Protein 3UKN (pdb70)

Secondary structure (P-SEA, 3-state):
ccaaaaaaaaaaaaaaaacccaaaaaaaaaaaaaccccccccccccccccccaaaaaaaaaacccccccccccccccaaaaaaaaaabbbbbbccccccccccccccbbbbbccbbbbbbccccccccccccbbbbbccccccbbbbbcbbbbbccbbbbbbbbaaaaaaaaaacaaaaaaaaaaccccccccccc/cccaaaaaaaaaaaaaaaacccaaaaaaaaaaaaaccccccccccccccccccaaaaaaaaaacccccccccccccccaaaaaaaaaaccccccccccccccccccccbbbbbcbbbbbbbccccccccccccbbbbbcccccccbbbbcbbbbbccbbbbbbbbaaaaaaaaaacaaaaaaaaaccccccccccccc/ccaaaaaaaaaaaaaaaacccaaaaaaaaaaaaaccccccccccccccccccaaaaaaaaaaccccccccccccccccaaaaaaaaabbbbbbccccccccccccccbbbbbcbbbbbbcccccccccbbbbbbccccccccccbbbbcccccccccccaaaaaaaaaaccccccccccccccccc

Nearest PDB structures (foldseek):
  3ukv-assembly1_B  TM=9.955E-01  e=3.558E-38  Danio rerio
  3ukt-assembly2_D  TM=9.839E-01  e=1.230E-32  Danio rerio
  4llo-assembly2_C  TM=8.752E-01  e=8.677E-18  Mus musculus
  8eow-assembly1_A  TM=6.982E-01  e=1.389E-20  Rattus norvegicus
  7yid-assembly1_A  TM=7.057E-01  e=3.900E-20  Homo sapiens

CATH classification: 2.60.120.10

Foldseek 3Di:
DDLLVVVLVVLVVVCVVVVPDDVVSVVVSVVCQVPDACQVRDDQDQPCPPPDDVVLQVVLVVDDDPVCVDPLNVPPDPVLSSLQSRQKDKDKAAAFHWNDAAFDWGFKKKAWQAAKKFKAAPNDTPDIGGHQAIAEAQVLLDPDIFGFRTIIGTRHITMMIIGTSVSVNVSCVVVVVSVVSSNVVVVVRHPDHRGD/DAAQLVVVLVVLVVVCVVVVPDDVVSVVSNVVCQVPDACQVRDDPDQPCVPPDPVVLVVVLVPDDDLVCVDPLNVPPDPVLSSLQRRQKDKHKAAAFHWNDAAFDWGFKKKAWQAAKKFWAAPNDTDDIDGHQAIAEALPLAPDDTFGFRTIIGTRHITMMMIGTSVSVNVSCVVVVVSVVSSSVRVVVRHPDHGGDD/DALLVVVLVVLVVVCVVVVNDDVVSVVVSVVCQVPDACQVRPDPDQVCVPPPPVVLQVVLVPDDDPLCVDVLNVVPDPCLSSLQSSQKDKHKAAQWHWNDAAFDKGWKKKFWCAAKKAWPCRPDIDGRGAIEEADPLVTDLGFSTIMTGNHITMMIIGTSVSVVVSCVVPVPSNVRDCPRHHDHRD

Radius of gyration: 27.75 Å; Cα contacts (8 Å, |Δi|>4): 1032; chains: 3; bounding box: 70×54×86 Å

B-factor: mean 49.42, std 23.58, range [10.58, 250.21]

InterPro domains:
  IPR000014 PAS domain [PF13426] (40-135)
  IPR000014 PAS domain [PS50112] (42-90)
  IPR000014 PAS domain [TIGR00229] (42-140)
  IPR000014 PAS domain [cd00130] (42-133)
  IPR000595 Cyclic nucleotide-binding domain [PF00027] (642-721)
  IPR000595 Cyclic nucleotide-binding domain [PS50042] (620-737)
  IPR000595 Cyclic nucleotide-binding domain [SM00100] (620-735)
  IPR000595 Cyclic nucleotide-binding domain [cd00038] (620-731)
  IPR000700 PAS-associated, C-terminal [PS50113] (93-145)
  IPR001610 PAC motif [SM00086] (94-136)
  IPR003938 Potassium channel, voltage-dependent, EAG/ELK/ERG-like [PR01463] (221-230)
  IPR003938 Potassium channel, voltage-dependent, EAG/ELK/ERG-like [PR01463] (239-246)
  IPR003938 Potassium channel, voltage-dependent, EAG/ELK/ERG-like [PR01463] (270-280)
  IPR003938 Potassium channel, voltage-dependent, EAG/ELK/ERG-like [PR01463] (281-290)
  IPR003938 Potassium channel, voltage-dependent, EAG/ELK/ERG-like [PR01463] (490-507)
  IPR003938 Potassium channel, voltage-dependent, EAG/ELK/ERG-like [PR01463] (516-527)
  IPR003938 Potassium channel, voltage-dependent, EAG/ELK/ERG-like [PR01463] (534-543)
  IPR003938 Potassium channel, voltage-dependent, EAG/ELK/ERG-like [PR01463] (584-591)
  IPR003938 Potassium channel, voltage-dependent, EAG/ELK/ERG-like [PR01463] (700-708)
  IPR003950 Potassium channel, voltage-dependent, ELK [PR01465] (101-110)

Organism: Danio rerio (NCBI:txid7955)

Structure (mmCIF, N/CA/C/O backbone):
data_3UKN
#
_entry.id   3UKN
#
_cell.length_a   57.980
_cell.length_b   95.480
_cell.length_c   241.240
_cell.angle_alpha   90.00
_cell.angle_beta   90.00
_cell.angle_gamma   90.00
#
_symmetry.space_group_name_H-M   'C 2 2 21'
#
loop_
_entity.id
_entity.type
_entity.pdbx_description
1 polymer 'Novel protein similar to vertebrate potassium voltage-gated channel, subfamily H (Eag-related) family'
2 water water
#
loop_
_atom_site.group_PDB
_atom_site.id
_atom_site.type_symbol
_atom_site.label_atom_id
_atom_site.label_alt_id
_atom_site.label_comp_id
_atom_site.label_asym_id
_atom_site.label_entity_id
_atom_site.label_seq_id
_atom_site.pdbx_PDB_ins_code
_atom_site.Cartn_x
_atom_site.Cartn_y
_atom_site.Cartn_z
_atom_site.occupancy
_atom_site.B_iso_or_equiv
_atom_site.auth_seq_id
_atom_site.auth_comp_id
_atom_site.auth_asym_id
_atom_site.auth_atom_id
_atom_site.pdbx_PDB_model_num
ATOM 1 C CA . ARG A 1 11 ? -2.945 35.170 23.284 1.00 91.64 549 ARG A CA 1
ATOM 2 C C . ARG A 1 11 ? -2.777 35.910 21.961 1.00 84.99 549 ARG A C 1
ATOM 3 O O . ARG A 1 11 ? -2.663 35.296 20.899 1.00 85.00 549 ARG A O 1
ATOM 4 N N . SER A 1 12 ? -2.761 37.236 22.035 1.00 63.47 550 SER A N 1
ATOM 5 C CA . SER A 1 12 ? -2.638 38.075 20.845 1.00 61.03 550 SER A CA 1
ATOM 6 C C . SER A 1 12 ? -1.191 38.546 20.598 1.00 47.13 550 SER A C 1
ATOM 7 O O . SER A 1 12 ? -0.581 39.181 21.462 1.00 39.78 550 SER A O 1
ATOM 10 N N . LEU A 1 13 ? -0.653 38.212 19.423 1.00 33.68 551 LEU A N 1
ATOM 11 C CA . LEU A 1 13 ? 0.684 38.629 19.032 1.00 29.30 551 LEU A CA 1
ATOM 12 C C . LEU A 1 13 ? 0.683 40.130 18.905 1.00 35.03 551 LEU A C 1
ATOM 13 O O . LEU A 1 13 ? 1.650 40.797 19.270 1.00 32.88 551 LEU A O 1
ATOM 18 N N . TYR A 1 14 ? -0.414 40.663 18.382 1.00 37.12 552 TYR A N 1
ATOM 19 C CA . TYR A 1 14 ? -0.518 42.105 18.237 1.00 35.68 552 TYR A CA 1
ATOM 20 C C . TYR A 1 14 ? -0.365 42.778 19.601 1.00 38.03 552 TYR A C 1
ATOM 21 O O . TYR A 1 14 ? 0.430 43.707 19.752 1.00 27.90 552 TYR A O 1
ATOM 30 N N . HIS A 1 15 ? -1.091 42.292 20.604 1.00 35.60 553 HIS A N 1
ATOM 31 C CA . HIS A 1 15 ? -1.019 42.923 21.922 1.00 47.35 553 HIS A CA 1
ATOM 32 C C . HIS A 1 15 ? 0.356 42.732 22.562 1.00 37.12 553 HIS A C 1
ATOM 33 O O . HIS A 1 15 ? 0.930 43.671 23.114 1.00 42.10 553 HIS A O 1
ATOM 40 N N . THR A 1 16 ? 0.887 41.522 22.456 1.00 30.93 554 THR A N 1
ATOM 41 C CA . THR A 1 16 ? 2.229 41.223 22.937 1.00 32.40 554 THR A CA 1
ATOM 42 C C . THR A 1 16 ? 3.270 42.153 22.339 1.00 29.21 554 THR A C 1
ATOM 43 O O . THR A 1 16 ? 4.062 42.749 23.062 1.00 31.31 554 THR A O 1
ATOM 47 N N . ARG A 1 17 ? 3.265 42.276 21.015 1.00 40.01 555 ARG A N 1
ATOM 48 C CA . ARG A 1 17 ? 4.222 43.139 20.336 1.00 33.98 555 ARG A CA 1
ATOM 49 C C . ARG A 1 17 ? 3.969 44.615 20.647 1.00 39.21 555 ARG A C 1
ATOM 50 O O . ARG A 1 17 ? 4.903 45.412 20.713 1.00 41.92 555 ARG A O 1
ATOM 58 N N . THR A 1 18 ? 2.713 44.982 20.869 1.00 22.79 556 THR A N 1
ATOM 59 C CA . THR A 1 18 ? 2.421 46.361 21.233 1.00 38.32 556 THR A CA 1
ATOM 60 C C . THR A 1 18 ? 3.092 46.694 22.562 1.00 42.66 556 THR A C 1
ATOM 61 O O . THR A 1 18 ? 3.746 47.732 22.699 1.00 42.47 556 THR A O 1
ATOM 65 N N . LYS A 1 19 ? 2.948 45.794 23.530 1.00 38.81 557 LYS A N 1
ATOM 66 C CA . LYS A 1 19 ? 3.540 46.008 24.840 1.00 37.85 557 LYS A CA 1
ATOM 67 C C . LYS A 1 19 ? 5.062 46.104 24.708 1.00 36.56 557 LYS A C 1
ATOM 68 O O . LYS A 1 19 ? 5.692 46.970 25.301 1.00 37.61 557 LYS A O 1
ATOM 70 N N . ASP A 1 20 ? 5.646 45.225 23.907 1.00 41.54 558 ASP A N 1
ATOM 71 C CA . ASP A 1 20 ? 7.078 45.260 23.649 1.00 42.00 558 ASP A CA 1
ATOM 72 C C . ASP A 1 20 ? 7.554 46.601 23.088 1.00 38.63 558 ASP A C 1
ATOM 73 O O . ASP A 1 20 ? 8.540 47.167 23.547 1.00 36.91 558 ASP A O 1
ATOM 78 N N . LEU A 1 21 ? 6.843 47.106 22.094 1.00 41.87 559 LEU A N 1
ATOM 79 C CA . LEU A 1 21 ? 7.178 48.391 21.520 1.00 40.12 559 LEU A CA 1
ATOM 80 C C . LEU A 1 21 ? 7.096 49.498 22.575 1.00 44.36 559 LEU A C 1
ATOM 81 O O . LEU A 1 21 ? 7.997 50.322 22.683 1.00 44.61 559 LEU A O 1
ATOM 86 N N . LYS A 1 22 ? 6.021 49.504 23.357 1.00 43.88 560 LYS A N 1
ATOM 87 C CA . LYS A 1 22 ? 5.851 50.499 24.420 1.00 47.72 560 LYS A CA 1
ATOM 88 C C . LYS A 1 22 ? 6.894 50.341 25.526 1.00 41.89 560 LYS A C 1
ATOM 89 O O . LYS A 1 22 ? 7.345 51.329 26.090 1.00 32.68 560 LYS A O 1
ATOM 95 N N . ASP A 1 23 ? 7.259 49.097 25.838 1.00 43.33 561 ASP A N 1
ATOM 96 C CA . ASP A 1 23 ? 8.305 48.832 26.824 1.00 49.75 561 ASP A CA 1
ATOM 97 C C . ASP A 1 23 ? 9.606 49.433 26.342 1.00 45.95 561 ASP A C 1
ATOM 98 O O . ASP A 1 23 ? 10.321 50.072 27.105 1.00 41.39 561 ASP A O 1
ATOM 103 N N . PHE A 1 24 ? 9.902 49.219 25.065 1.00 40.47 562 PHE A N 1
ATOM 104 C CA . PHE A 1 24 ? 11.141 49.702 24.474 1.00 38.57 562 PHE A CA 1
ATOM 105 C C . PHE A 1 24 ? 11.181 51.233 24.511 1.00 44.30 562 PHE A C 1
ATOM 106 O O . PHE A 1 24 ? 12.199 51.830 24.857 1.00 46.75 562 PHE A O 1
ATOM 114 N N . ILE A 1 25 ? 10.047 51.850 24.183 1.00 40.02 563 ILE A N 1
ATOM 115 C CA . ILE A 1 25 ? 9.888 53.304 24.227 1.00 45.08 563 ILE A CA 1
ATOM 116 C C . ILE A 1 25 ? 10.099 53.883 25.630 1.00 46.25 563 ILE A C 1
ATOM 117 O O . ILE A 1 25 ? 10.810 54.878 25.793 1.00 33.05 563 ILE A O 1
ATOM 122 N N . ARG A 1 26 ? 9.477 53.262 26.632 1.00 46.56 564 ARG A N 1
ATOM 123 C CA . ARG A 1 26 ? 9.632 53.682 28.029 1.00 45.40 564 ARG A CA 1
ATOM 124 C C . ARG A 1 26 ? 11.074 53.626 28.550 1.00 49.34 564 ARG A C 1
ATOM 125 O O . ARG A 1 26 ? 11.545 54.590 29.153 1.00 56.47 564 ARG A O 1
ATOM 133 N N . VAL A 1 27 ? 11.778 52.515 28.329 1.00 48.49 565 VAL A N 1
ATOM 134 C CA . VAL A 1 27 ? 13.109 52.359 28.927 1.00 50.41 565 VAL A CA 1
ATOM 135 C C . VAL A 1 27 ? 14.163 53.276 28.332 1.00 45.57 565 VAL A C 1
ATOM 136 O O . VAL A 1 27 ? 15.129 53.624 29.011 1.00 49.27 565 VAL A O 1
ATOM 140 N N . HIS A 1 28 ? 14.000 53.652 27.067 1.00 41.73 566 HIS A N 1
ATOM 141 C CA . HIS A 1 28 ? 14.915 54.611 26.453 1.00 44.87 566 HIS A CA 1
ATOM 142 C C . HIS A 1 28 ? 14.358 56.020 26.572 1.00 44.42 566 HIS A C 1
ATOM 143 O O . HIS A 1 28 ? 14.889 56.960 25.971 1.00 37.73 566 HIS A O 1
ATOM 150 N N . ARG A 1 29 ? 13.285 56.154 27.349 1.00 54.36 567 ARG A N 1
ATOM 151 C CA . ARG A 1 29 ? 12.665 57.450 27.604 1.00 61.20 567 ARG A CA 1
ATOM 152 C C . ARG A 1 29 ? 12.532 58.292 26.333 1.00 59.80 567 ARG A C 1
ATOM 153 O O . ARG A 1 29 ? 12.949 59.455 26.298 1.00 54.22 567 ARG A O 1
ATOM 156 N N . LEU A 1 30 ? 11.959 57.711 25.285 1.00 47.99 568 LEU A N 1
ATOM 157 C CA . LEU A 1 30 ? 11.810 58.444 24.033 1.00 45.22 568 LEU A CA 1
ATOM 158 C C . LEU A 1 30 ? 10.700 59.502 24.151 1.00 39.09 568 LEU A C 1
ATOM 159 O O . LEU A 1 30 ? 9.669 59.261 24.772 1.00 45.09 568 LEU A O 1
ATOM 164 N N . PRO A 1 31 ? 10.914 60.686 23.562 1.00 41.43 569 PRO A N 1
ATOM 165 C CA . PRO A 1 31 ? 9.909 61.737 23.755 1.00 44.15 569 PRO A CA 1
ATOM 166 C C . PRO A 1 31 ? 8.591 61.394 23.073 1.00 44.02 569 PRO A C 1
ATOM 167 O O . PRO A 1 31 ? 8.565 60.617 22.103 1.00 35.72 569 PRO A O 1
ATOM 171 N N . LYS A 1 32 ? 7.515 61.981 23.594 1.00 50.74 570 LYS A N 1
ATOM 172 C CA . LYS A 1 32 ? 6.141 61.693 23.175 1.00 53.15 570 LYS A CA 1
ATOM 173 C C . LYS A 1 32 ? 5.931 61.631 21.666 1.00 43.97 570 LYS A C 1
ATOM 174 O O . LYS A 1 32 ? 5.328 60.680 21.159 1.00 45.11 570 LYS A O 1
ATOM 180 N N . ALA A 1 33 ? 6.403 62.656 20.960 1.00 43.50 571 ALA A N 1
ATOM 181 C CA . ALA A 1 33 ? 6.133 62.786 19.533 1.00 40.63 571 ALA A CA 1
ATOM 182 C C . ALA A 1 33 ? 6.750 61.645 18.721 1.00 46.66 571 ALA A C 1
ATOM 183 O O . ALA A 1 33 ? 6.152 61.155 17.757 1.00 47.96 571 ALA A O 1
ATOM 185 N N . LEU A 1 34 ? 7.942 61.221 19.124 1.00 46.83 572 LEU A N 1
ATOM 186 C CA . LEU A 1 34 ? 8.611 60.111 18.476 1.00 31.90 572 LEU A CA 1
ATOM 187 C C . LEU A 1 34 ? 7.859 58.814 18.781 1.00 33.10 572 LEU A C 1
ATOM 188 O O . LEU A 1 34 ? 7.626 58.000 17.895 1.00 31.70 572 LEU A O 1
ATOM 193 N N . ALA A 1 35 ? 7.473 58.632 20.039 1.00 20.96 573 ALA A N 1
ATOM 194 C CA . ALA A 1 35 ? 6.766 57.426 20.445 1.00 29.82 573 ALA A CA 1
ATOM 195 C C . ALA A 1 35 ? 5.460 57.314 19.646 1.00 33.68 573 ALA A C 1
ATOM 196 O O . ALA A 1 35 ? 5.078 56.235 19.204 1.00 40.17 573 ALA A O 1
ATOM 198 N N . GLN A 1 36 ? 4.797 58.445 19.443 1.00 35.46 574 GLN A N 1
ATOM 199 C CA . GLN A 1 36 ? 3.577 58.481 18.644 1.00 42.78 574 GLN A CA 1
ATOM 200 C C . GLN A 1 36 ? 3.843 58.050 17.196 1.00 37.01 574 GLN A C 1
ATOM 201 O O . GLN A 1 36 ? 3.137 57.195 16.674 1.00 44.38 574 GLN A O 1
ATOM 207 N N . ARG A 1 37 ? 4.864 58.622 16.561 1.00 43.41 575 ARG A N 1
ATOM 208 C CA . ARG A 1 37 ? 5.228 58.231 15.200 1.00 35.67 575 ARG A CA 1
ATOM 209 C C . ARG A 1 37 ? 5.555 56.741 15.115 1.00 39.09 575 ARG A C 1
ATOM 210 O O . ARG A 1 37 ? 5.356 56.105 14.074 1.00 41.17 575 ARG A O 1
ATOM 218 N N . MET A 1 38 ? 6.060 56.188 16.212 1.00 27.77 576 MET A N 1
ATOM 219 C CA . MET A 1 38 ? 6.418 54.787 16.244 1.00 27.58 576 MET A CA 1
ATOM 220 C C . MET A 1 38 ? 5.165 53.936 16.404 1.00 26.44 576 MET A C 1
ATOM 221 O O . MET A 1 38 ? 5.020 52.930 15.718 1.00 21.72 576 MET A O 1
ATOM 226 N N . LEU A 1 39 ? 4.266 54.335 17.303 1.00 25.72 577 LEU A N 1
ATOM 227 C CA . LEU A 1 39 ? 3.014 53.590 17.474 1.00 33.30 577 LEU A CA 1
ATOM 228 C C . LEU A 1 39 ? 2.172 53.590 16.199 1.00 29.49 577 LEU A C 1
ATOM 229 O O . LEU A 1 39 ? 1.617 52.554 15.821 1.00 32.99 577 LEU A O 1
ATOM 234 N N . GLU A 1 40 ? 2.111 54.729 15.514 1.00 30.49 578 GLU A N 1
ATOM 235 C CA . GLU A 1 40 ? 1.321 54.802 14.287 1.00 31.04 578 GLU A CA 1
ATOM 236 C C . GLU A 1 40 ? 1.963 53.944 13.212 1.00 33.51 578 GLU A C 1
ATOM 237 O O . GLU A 1 40 ? 1.268 53.298 12.421 1.00 36.76 578 GLU A O 1
ATOM 243 N N . CYS A 1 41 ? 3.293 53.929 13.182 1.00 34.58 579 CYS A N 1
ATOM 244 C CA . CYS A 1 41 ? 3.982 53.160 12.159 1.00 30.15 579 CYS A CA 1
ATOM 245 C C . CYS A 1 41 ? 3.774 51.669 12.398 1.00 28.66 579 CYS A C 1
ATOM 246 O O . CYS A 1 41 ? 3.589 50.904 11.458 1.00 26.13 579 CYS A O 1
ATOM 249 N N . PHE A 1 42 ? 3.828 51.256 13.660 1.00 23.34 580 PHE A N 1
ATOM 250 C CA . PHE A 1 42 ? 3.555 49.870 14.016 1.00 25.01 580 PHE A CA 1
ATOM 251 C C . PHE A 1 42 ? 2.227 49.361 13.428 1.00 21.20 580 PHE A C 1
ATOM 252 O O . PHE A 1 42 ? 2.181 48.341 12.749 1.00 35.02 580 PHE A O 1
ATOM 260 N N . GLN A 1 43 ? 1.146 50.080 13.699 1.00 24.54 581 GLN A N 1
ATOM 261 C CA . GLN A 1 43 ? -0.176 49.713 13.192 1.00 31.21 581 GLN A CA 1
ATOM 262 C C . GLN A 1 43 ? -0.244 49.723 11.658 1.00 31.04 581 GLN A C 1
ATOM 263 O O . GLN A 1 43 ? -0.813 48.833 11.052 1.00 31.33 581 GLN A O 1
ATOM 269 N N . THR A 1 44 ? 0.325 50.751 11.044 1.00 27.57 582 THR A N 1
ATOM 270 C CA . THR A 1 44 ? 0.333 50.877 9.589 1.00 25.50 582 THR A CA 1
ATOM 271 C C . THR A 1 44 ? 0.937 49.677 8.892 1.00 25.17 582 THR A C 1
ATOM 272 O O . THR A 1 44 ? 0.511 49.333 7.794 1.00 32.51 582 THR A O 1
ATOM 276 N N . THR A 1 45 ? 1.926 49.037 9.521 1.00 17.61 583 THR A N 1
ATOM 277 C CA . THR A 1 45 ? 2.618 47.927 8.882 1.00 23.19 583 THR A CA 1
ATOM 278 C C . THR A 1 45 ? 2.465 46.586 9.616 1.00 26.52 583 THR A C 1
ATOM 279 O O . THR A 1 45 ? 3.041 45.582 9.198 1.00 29.60 583 THR A O 1
ATOM 283 N N . TRP A 1 46 ? 1.705 46.565 10.707 1.00 28.86 584 TRP A N 1
ATOM 284 C CA . TRP A 1 46 ? 1.509 45.310 11.447 1.00 31.91 584 TRP A CA 1
ATOM 285 C C . TRP A 1 46 ? 0.837 44.207 10.624 1.00 22.44 584 TRP A C 1
ATOM 286 O O . TRP A 1 46 ? -0.119 44.446 9.882 1.00 28.10 584 TRP A O 1
ATOM 297 N N . SER A 1 47 ? 1.363 43.002 10.748 1.00 15.00 585 SER A N 1
ATOM 298 C CA . SER A 1 47 ? 0.652 41.794 10.334 1.00 24.58 585 SER A CA 1
ATOM 299 C C . SER A 1 47 ? 1.100 40.701 11.263 1.00 24.77 585 SER A C 1
ATOM 300 O O . SER A 1 47 ? 2.235 40.719 11.718 1.00 24.51 585 SER A O 1
ATOM 303 N N . VAL A 1 48 ? 0.221 39.744 11.539 1.00 19.12 586 VAL A N 1
ATOM 304 C CA . VAL A 1 48 ? 0.584 38.580 12.337 1.00 19.19 586 VAL A CA 1
ATOM 305 C C . VAL A 1 48 ? 1.827 37.891 11.773 1.00 22.26 586 VAL A C 1
ATOM 306 O O . VAL A 1 48 ? 2.698 37.458 12.527 1.00 21.70 586 VAL A O 1
ATOM 310 N N . ASN A 1 49 ? 1.883 37.764 10.450 1.00 17.40 587 ASN A N 1
ATOM 311 C CA . ASN A 1 49 ? 2.934 37.015 9.759 1.00 21.82 587 ASN A CA 1
ATOM 312 C C . ASN A 1 49 ? 4.291 37.618 10.109 1.00 31.55 587 ASN A C 1
ATOM 313 O O . ASN A 1 49 ? 5.253 36.898 10.368 1.00 25.35 587 ASN A O 1
ATOM 318 N N . ASN A 1 50 ? 4.348 38.949 10.143 1.00 36.27 588 ASN A N 1
ATOM 319 C CA . ASN A 1 50 ? 5.586 39.658 10.429 1.00 30.88 588 ASN A CA 1
ATOM 320 C C . ASN A 1 50 ? 5.960 39.708 11.902 1.00 32.65 588 ASN A C 1
ATOM 321 O O . ASN A 1 50 ? 7.093 40.060 12.253 1.00 41.81 588 ASN A O 1
ATOM 326 N N . GLY A 1 51 ? 5.014 39.373 12.771 1.00 29.42 589 GLY A N 1
ATOM 327 C CA . GLY A 1 51 ? 5.291 39.389 14.200 1.00 30.90 589 GLY A CA 1
ATOM 328 C C . GLY A 1 51 ? 5.324 38.014 14.837 1.00 29.79 589 GLY A C 1
ATOM 329 O O . GLY A 1 51 ? 5.300 37.900 16.050 1.00 38.88 589 GLY A O 1
ATOM 330 N N . ILE A 1 52 ? 5.375 36.957 14.037 1.00 25.37 590 ILE A N 1
ATOM 331 C CA . ILE A 1 52 ? 5.242 35.624 14.639 1.00 37.81 590 ILE A CA 1
ATOM 332 C C . ILE A 1 52 ? 6.331 35.223 15.649 1.00 35.57 590 ILE A C 1
ATOM 333 O O . ILE A 1 52 ? 7.490 35.578 15.518 1.00 34.49 590 ILE A O 1
ATOM 338 N N . ASP A 1 53 ? 5.922 34.469 16.660 1.00 47.88 591 ASP A N 1
ATOM 339 C CA . ASP A 1 53 ? 6.835 33.912 17.652 1.00 52.35 591 ASP A CA 1
ATOM 340 C C . ASP A 1 53 ? 7.602 32.733 17.045 1.00 48.92 591 ASP A C 1
ATOM 341 O O . ASP A 1 53 ? 7.001 31.724 16.694 1.00 36.64 591 ASP A O 1
ATOM 346 N N . VAL A 1 54 ? 8.922 32.853 16.923 1.00 56.30 592 VAL A N 1
ATOM 347 C CA . VAL A 1 54 ? 9.698 31.814 16.247 1.00 53.02 592 VAL A CA 1
ATOM 348 C C . VAL A 1 54 ? 10.615 31.025 17.185 1.00 57.54 592 VAL A C 1
ATOM 349 O O . VAL A 1 54 ? 11.446 30.236 16.733 1.00 64.93 592 VAL A O 1
ATOM 353 N N . SER A 1 55 ? 10.453 31.222 18.489 1.00 49.79 593 SER A N 1
ATOM 354 C CA . SER A 1 55 ? 11.202 30.434 19.459 1.00 54.47 593 SER A CA 1
ATOM 355 C C . SER A 1 55 ? 10.604 29.036 19.590 1.00 53.10 593 SER A C 1
ATOM 356 O O . SER A 1 55 ? 9.421 28.850 19.361 1.00 51.54 593 SER A O 1
ATOM 359 N N . GLU A 1 56 ? 11.430 28.054 19.940 1.00 53.93 594 GLU A N 1
ATOM 360 C CA . GLU A 1 56 ? 10.930 26.728 20.294 1.00 51.21 594 GLU A CA 1
ATOM 361 C C . GLU A 1 56 ? 11.094 26.464 21.786 1.00 51.11 594 GLU A C 1
ATOM 362 O O . GLU A 1 56 ? 12.201 26.228 22.272 1.00 50.21 594 GLU A O 1
ATOM 368 N N . LEU A 1 57 ? 9.971 26.508 22.497 1.00 57.00 595 LEU A N 1
ATOM 369 C CA . LEU A 1 57 ? 9.916 26.269 23.939 1.00 50.71 595 LEU A CA 1
ATOM 370 C C . LEU A 1 57 ? 10.466 24.914 24.387 1.00 49.35 595 LEU A C 1
ATOM 371 O O . LEU A 1 57 ? 11.083 24.817 25.447 1.00 44.70 595 LEU A O 1
ATOM 376 N N . LEU A 1 58 ? 10.221 23.875 23.586 1.00 32.48 596 LEU A N 1
ATOM 377 C CA . LEU A 1 58 ? 10.494 22.503 23.997 1.00 35.13 596 LEU A CA 1
ATOM 378 C C . LEU A 1 58 ? 11.689 21.859 23.294 1.00 34.62 596 LEU A C 1
ATOM 379 O O . LEU A 1 58 ? 11.864 20.637 23.367 1.00 47.88 596 LEU A O 1
ATOM 384 N N . LYS A 1 59 ? 12.512 22.655 22.618 1.00 40.57 597 LYS A N 1
ATOM 385 C CA . LYS A 1 59 ? 13.575 22.076 21.784 1.00 42.03 597 LYS A CA 1
ATOM 386 C C . LYS A 1 59 ? 14.608 21.292 22.601 1.00 42.82 597 LYS A C 1
ATOM 387 O O . LYS A 1 59 ? 15.052 20.226 22.185 1.00 39.65 597 LYS A O 1
ATOM 391 N N . ASP A 1 60 ? 14.972 21.822 23.762 1.00 42.03 598 ASP A N 1
ATOM 392 C CA . ASP A 1 60 ? 16.039 21.245 24.570 1.00 49.87 598 ASP A CA 1
ATOM 393 C C . ASP A 1 60 ? 15.531 20.238 25.587 1.00 51.27 598 ASP A C 1
ATOM 394 O O . ASP A 1 60 ? 16.314 19.690 26.357 1.00 61.98 598 ASP A O 1
ATOM 399 N N . PHE A 1 61 ? 14.226 19.998 25.608 1.00 35.34 599 PHE A N 1
ATOM 400 C CA . PHE A 1 61 ? 13.701 18.964 26.497 1.00 31.07 599 PHE A CA 1
ATOM 401 C C . PHE A 1 61 ? 14.117 17.607 25.975 1.00 35.13 599 PHE A C 1
ATOM 402 O O . PHE A 1 61 ? 14.322 17.445 24.772 1.00 38.28 599 PHE A O 1
ATOM 410 N N . PRO A 1 62 ? 14.277 16.630 26.881 1.00 45.23 600 PRO A N 1
ATOM 411 C CA . PRO A 1 62 ? 14.641 15.258 26.494 1.00 50.66 600 PRO A CA 1
ATOM 412 C C . PRO A 1 62 ? 13.490 14.541 25.767 1.00 45.66 600 PRO A C 1
ATOM 413 O O . PRO A 1 62 ? 12.338 14.966 25.868 1.00 52.95 600 PRO A O 1
ATOM 417 N N . ASP A 1 63 ? 13.803 13.471 25.044 1.00 51.91 601 ASP A N 1
ATOM 418 C CA . ASP A 1 63 ? 12.832 12.822 24.157 1.00 53.73 601 ASP A CA 1
ATOM 419 C C . ASP A 1 63 ? 11.607 12.226 24.851 1.00 57.40 601 ASP A C 1
ATOM 420 O O . ASP A 1 63 ? 10.484 12.330 24.351 1.00 51.02 601 ASP A O 1
ATOM 425 N N . GLU A 1 64 ? 11.834 11.602 25.999 1.00 42.11 602 GLU A N 1
ATOM 426 C CA . GLU A 1 64 ? 10.762 10.992 26.767 1.00 49.69 602 GLU A CA 1
ATOM 427 C C . GLU A 1 64 ? 9.756 12.059 27.151 1.00 47.36 602 GLU A C 1
ATOM 428 O O . GLU A 1 64 ? 8.555 11.902 26.947 1.00 45.55 602 GLU A O 1
ATOM 430 N N . LEU A 1 65 ? 10.261 13.154 27.702 1.00 44.20 603 LEU A N 1
ATOM 431 C CA . LEU A 1 65 ? 9.422 14.287 28.072 1.00 44.71 603 LEU A CA 1
ATOM 432 C C . LEU A 1 65 ? 8.682 14.837 26.851 1.00 33.59 603 LEU A C 1
ATOM 433 O O . LEU A 1 65 ? 7.463 15.050 26.908 1.00 32.12 603 LEU A O 1
ATOM 438 N N . ARG A 1 66 ? 9.410 15.065 25.755 1.00 52.63 604 ARG A N 1
ATOM 439 C CA . ARG A 1 66 ? 8.801 15.595 24.528 1.00 51.27 604 ARG A CA 1
ATOM 440 C C . ARG A 1 66 ? 7.676 14.690 24.004 1.00 49.85 604 ARG A C 1
ATOM 441 O O . ARG A 1 66 ? 6.621 15.166 23.575 1.00 40.56 604 ARG A O 1
ATOM 449 N N . ALA A 1 67 ? 7.897 13.380 24.060 1.00 42.72 605 ALA A N 1
ATOM 450 C CA . ALA A 1 67 ? 6.882 12.427 23.631 1.00 37.64 605 ALA A CA 1
ATOM 451 C C . ALA A 1 67 ? 5.653 12.528 24.532 1.00 45.83 605 ALA A C 1
ATOM 452 O O . ALA A 1 67 ? 4.509 12.509 24.061 1.00 45.64 605 ALA A O 1
ATOM 454 N N . ASP A 1 68 ? 5.899 12.642 25.835 1.00 35.07 606 ASP A N 1
ATOM 455 C CA . ASP A 1 68 ? 4.818 12.671 26.813 1.00 46.09 606 ASP A CA 1
ATOM 456 C C . ASP A 1 68 ? 3.968 13.917 26.683 1.00 52.90 606 ASP A C 1
ATOM 457 O O . ASP A 1 68 ? 2.751 13.867 26.827 1.00 54.16 606 ASP A O 1
ATOM 462 N N . ILE A 1 69 ? 4.617 15.041 26.424 1.00 56.24 607 ILE A N 1
ATOM 463 C CA . ILE A 1 69 ? 3.913 16.283 26.189 1.00 40.10 607 ILE A CA 1
ATOM 464 C C . ILE A 1 69 ? 3.099 16.189 24.901 1.00 38.99 607 ILE A C 1
ATOM 465 O O . ILE A 1 69 ? 1.922 16.578 24.859 1.00 38.12 607 ILE A O 1
ATOM 470 N N . ALA A 1 70 ? 3.734 15.675 23.848 1.00 24.05 608 ALA A N 1
ATOM 471 C CA . ALA A 1 70 ? 3.101 15.610 22.536 1.00 30.71 608 ALA A CA 1
ATOM 472 C C . ALA A 1 70 ? 1.865 14.701 22.551 1.00 41.70 608 ALA A C 1
ATOM 473 O O . ALA A 1 70 ? 0.831 15.030 21.959 1.00 42.68 608 ALA A O 1
ATOM 475 N N . MET A 1 71 ? 1.961 13.570 23.243 1.00 38.77 609 MET A N 1
ATOM 476 C CA . MET A 1 71 ? 0.833 12.654 23.258 1.00 48.46 609 MET A CA 1
ATOM 477 C C . MET A 1 71 ? -0.332 13.212 24.071 1.00 45.87 609 MET A C 1
ATOM 478 O O . MET A 1 71 ? -1.392 12.600 24.133 1.00 49.77 609 MET A O 1
ATOM 483 N N . HIS A 1 72 ? -0.143 14.396 24.651 1.00 47.80 610 HIS A N 1
ATOM 484 C CA . HIS A 1 72 ? -1.234 15.134 25.290 1.00 43.49 610 HIS A CA 1
ATOM 485 C C . HIS A 1 72 ? -1.840 16.201 24.366 1.00 48.70 610 HIS A C 1
ATOM 486 O O . HIS A 1 72 ? -2.799 16.882 24.737 1.00 56.15 610 HIS A O 1
ATOM 493 N N . LEU A 1 73 ? -1.284 16.357 23.169 1.00 46.04 611 LEU A N 1
ATOM 494 C CA . LEU A 1 73 ? -1.756 17.395 22.247 1.00 38.72 611 LEU A CA 1
ATOM 495 C C . LEU A 1 73 ? -2.581 16.807 21.108 1.00 38.57 611 LEU A C 1
ATOM 496 O O . LEU A 1 73 ? -2.328 15.687 20.657 1.00 37.00 611 LEU A O 1
ATOM 501 N N . ASN A 1 74 ? -3.561 17.560 20.630 1.00 38.16 612 ASN A N 1
ATOM 502 C CA . ASN A 1 74 ? -4.287 17.137 19.446 1.00 44.15 612 ASN A CA 1
ATOM 503 C C . ASN A 1 74 ? -4.562 18.330 18.531 1.00 36.85 612 ASN A C 1
ATOM 504 O O . ASN A 1 74 ? -5.679 18.850 18.469 1.00 43.60 612 ASN A O 1
ATOM 509 N N . LYS A 1 75 ? -3.518 18.762 17.832 1.00 35.73 613 LYS A N 1
ATOM 510 C CA . LYS A 1 75 ? -3.574 19.969 17.018 1.00 32.68 613 LYS A CA 1
ATOM 511 C C . LYS A 1 75 ? -4.432 19.798 15.774 1.00 34.21 613 LYS A C 1
ATOM 512 O O . LYS A 1 75 ? -4.219 18.886 14.964 1.00 29.25 613 LYS A O 1
ATOM 518 N N . GLU A 1 76 ? -5.399 20.697 15.637 1.00 29.15 614 GLU A N 1
ATOM 519 C CA . GLU A 1 76 ? -6.341 20.700 14.529 1.00 33.98 614 GLU A CA 1
ATOM 520 C C . GLU A 1 76 ? -5.649 20.824 13.171 1.00 24.49 614 GLU A C 1
ATOM 521 O O . GLU A 1 76 ? -6.004 20.120 12.210 1.00 19.17 614 GLU A O 1
ATOM 527 N N . LEU A 1 77 ? -4.658 21.706 13.083 1.00 22.23 615 LEU A N 1
ATOM 528 C CA . LEU A 1 77 ? -3.862 21.796 11.860 1.00 22.27 615 LEU A CA 1
ATOM 529 C C . LEU A 1 77 ? -3.454 20.405 11.351 1.00 18.41 615 LEU A C 1
ATOM 530 O O . LEU A 1 77 ? -3.462 20.141 10.142 1.00 20.58 615 LEU A O 1
ATOM 535 N N . LEU A 1 78 ? -3.111 19.504 12.265 1.00 18.90 616 LEU A N 1
ATOM 536 C CA . LEU A 1 78 ? -2.519 18.230 11.852 1.00 23.90 616 LEU A CA 1
ATOM 537 C C . LEU A 1 78 ? -3.580 17.184 11.501 1.00 28.70 616 LEU A C 1
ATOM 538 O O . LEU A 1 78 ? -3.254 16.062 11.118 1.00 27.91 616 LEU A O 1
ATOM 543 N N . GLN A 1 79 ? -4.852 17.551 11.628 1.00 21.31 617 GLN A N 1
ATOM 544 C CA . GLN A 1 79 ? -5.930 16.611 11.307 1.00 26.42 617 GLN A CA 1
ATOM 545 C C . GLN A 1 79 ? -6.229 16.645 9.817 1.00 21.45 617 GLN A C 1
ATOM 546 O O . GLN A 1 79 ? -6.992 15.823 9.301 1.00 29.91 617 GLN A O 1
ATOM 552 N N . LEU A 1 80 ? -5.592 17.586 9.122 1.00 19.30 618 LEU A N 1
ATOM 553 C CA . LEU A 1 80 ? -5.794 17.749 7.684 1.00 20.43 618 LEU A CA 1
ATOM 554 C C . LEU A 1 80 ? -5.351 16.510 6.915 1.00 24.61 618 LEU A C 1
ATOM 555 O O . LEU A 1 80 ? -4.400 15.821 7.308 1.00 35.16 618 LEU A O 1
ATOM 560 N N . PRO A 1 81 ? -6.018 16.234 5.795 1.00 31.44 619 PRO A N 1
ATOM 561 C CA . PRO A 1 81 ? -5.661 15.054 5.004 1.00 33.74 619 PRO A CA 1
ATOM 562 C C . PRO A 1 81 ? -4.155 15.012 4.689 1.00 30.36 619 PRO A C 1
ATOM 563 O O . PRO A 1 81 ? -3.536 13.941 4.692 1.00 28.13 619 PRO A O 1
ATOM 567 N N . LEU A 1 82 ? -3.588 16.185 4.445 1.00 15.45 620 LEU A N 1
ATOM 568 C CA . LEU A 1 82 ? -2.182 16.357 4.122 1.00 31.31 620 LEU A CA 1
ATOM 569 C C . LEU A 1 82 ? -1.236 15.546 5.030 1.00 25.99 620 LEU A C 1
ATOM 570 O O . LEU A 1 82 ? -0.125 15.174 4.633 1.00 25.12 620 LEU A O 1
ATOM 575 N N . PHE A 1 83 ? -1.663 15.308 6.260 1.00 25.25 621 PHE A N 1
ATOM 576 C CA . PHE A 1 83 ? -0.785 14.667 7.220 1.00 24.62 621 PHE A CA 1
ATOM 577 C C . PHE A 1 83 ? -1.143 13.177 7.459 1.00 28.62 621 PHE A C 1
ATOM 578 O O . PHE A 1 83 ? -0.491 12.497 8.254 1.00 24.36 621 PHE A O 1
ATOM 586 N N . GLU A 1 84 ? -2.136 12.669 6.727 1.00 24.17 622 GLU A N 1
ATOM 587 C CA . GLU A 1 84 ? -2.593 11.286 6.886 1.00 33.71 622 GLU A CA 1
ATOM 588 C C . GLU A 1 84 ? -1.475 10.230 6.832 1.00 35.11 622 GLU A C 1
ATOM 589 O O . GLU A 1 84 ? -1.519 9.236 7.548 1.00 31.57 622 GLU A O 1
ATOM 595 N N . SER A 1 85 ? -0.475 10.449 5.990 1.00 32.24 623 SER A N 1
ATOM 596 C CA . SER A 1 85 ? 0.584 9.455 5.812 1.00 31.11 623 SER A CA 1
ATOM 597 C C . SER A 1 85 ? 1.879 9.804 6.567 1.00 34.62 623 SER A C 1
ATOM 598 O O . SER A 1 85 ? 2.912 9.148 6.386 1.00 37.91 623 SER A O 1
ATOM 601 N N . ALA A 1 86 ? 1.833 10.842 7.396 1.00 31.13 624 ALA A N 1
ATOM 602 C CA . ALA A 1 86 ? 2.986 11.180 8.225 1.00 21.44 624 ALA A CA 1
ATOM 603 C C . ALA A 1 86 ? 3.117 10.162 9.358 1.00 23.47 624 ALA A C 1
ATOM 604 O O . ALA A 1 86 ? 2.109 9.673 9.889 1.00 26.43 624 ALA A O 1
ATOM 606 N N . SER A 1 87 ? 4.353 9.860 9.747 1.00 22.39 625 SER A N 1
ATOM 607 C CA . SER A 1 87 ? 4.560 8.871 10.783 1.00 25.11 625 SER A CA 1
ATOM 608 C C . SER A 1 87 ? 4.324 9.548 12.109 1.00 22.60 625 SER A C 1
ATOM 609 O O . SER A 1 87 ? 4.315 10.772 12.204 1.00 23.22 625 SER A O 1
ATOM 612 N N . ARG A 1 88 ? 4.138 8.755 13.146 1.00 19.51 626 ARG A N 1
ATOM 613 C CA . ARG A 1 88 ? 3.872 9.337 14.446 1.00 21.62 626 ARG A CA 1
ATOM 614 C C . ARG A 1 88 ? 5.002 10.266 14.918 1.00 22.63 626 ARG A C 1
ATOM 615 O O . ARG A 1 88 ? 4.743 11.307 15.524 1.00 25.38 626 ARG A O 1
ATOM 623 N N . GLY A 1 89 ? 6.253 9.884 14.676 1.00 21.67 627 GLY A N 1
ATOM 624 C CA . GLY A 1 89 ? 7.372 10.699 15.148 1.00 15.84 627 GLY A CA 1
ATOM 625 C C . GLY A 1 89 ? 7.372 12.053 14.480 1.00 15.77 627 GLY A C 1
ATOM 626 O O . GLY A 1 89 ? 7.677 13.076 15.095 1.00 20.10 627 GLY A O 1
ATOM 627 N N . CYS A 1 90 ? 7.013 12.059 13.205 1.00 13.47 628 CYS A N 1
ATOM 628 C CA . CYS A 1 90 ? 6.912 13.297 12.452 1.00 22.77 628 CYS A CA 1
ATOM 629 C C . CYS A 1 90 ? 5.757 14.185 12.942 1.00 22.78 628 CYS A C 1
ATOM 630 O O . CYS A 1 90 ? 5.935 15.388 13.073 1.00 19.11 628 CYS A O 1
ATOM 633 N N . LEU A 1 91 ? 4.585 13.599 13.215 1.00 30.52 629 LEU A N 1
ATOM 634 C CA . LEU A 1 91 ? 3.422 14.358 13.722 1.00 24.80 629 LEU A CA 1
ATOM 635 C C . LEU A 1 91 ? 3.718 14.905 15.106 1.00 25.40 629 LEU A C 1
ATOM 636 O O . LEU A 1 91 ? 3.419 16.066 15.408 1.00 22.20 629 LEU A O 1
ATOM 641 N N . ARG A 1 92 ? 4.337 14.071 15.940 1.00 16.10 630 ARG A N 1
ATOM 642 C CA . ARG A 1 92 ? 4.795 14.515 17.263 1.00 14.86 630 ARG A CA 1
ATOM 643 C C . ARG A 1 92 ? 5.740 15.716 17.174 1.00 24.33 630 ARG A C 1
ATOM 644 O O . ARG A 1 92 ? 5.553 16.705 17.871 1.00 30.89 630 ARG A O 1
ATOM 652 N N . SER A 1 93 ? 6.736 15.638 16.298 1.00 26.35 631 SER A N 1
ATOM 653 C CA . SER A 1 93 ? 7.665 16.751 16.123 1.00 25.91 631 SER A CA 1
ATOM 654 C C . SER A 1 93 ? 6.940 18.038 15.689 1.00 24.11 631 SER A C 1
ATOM 655 O O . SER A 1 93 ? 7.166 19.101 16.254 1.00 20.50 631 SER A O 1
ATOM 658 N N . LEU A 1 94 ? 6.046 17.934 14.707 1.00 26.42 632 LEU A N 1
ATOM 659 C CA . LEU A 1 94 ? 5.356 19.116 14.200 1.00 28.61 632 LEU A CA 1
ATOM 660 C C . LEU A 1 94 ? 4.434 19.656 15.278 1.00 31.14 632 LEU A C 1
ATOM 661 O O . LEU A 1 94 ? 4.307 20.871 15.470 1.00 28.25 632 LEU A O 1
ATOM 666 N N . SER A 1 95 ? 3.784 18.746 15.991 1.00 24.11 633 SER A N 1
ATOM 667 C CA . SER A 1 95 ? 2.825 19.174 17.003 1.00 29.38 633 SER A CA 1
ATOM 668 C C . SER A 1 95 ? 3.542 20.008 18.061 1.00 33.93 633 SER A C 1
ATOM 669 O O . SER A 1 95 ? 2.945 20.896 18.659 1.00 34.41 633 SER A O 1
ATOM 672 N N . LEU A 1 96 ? 4.825 19.724 18.277 1.00 28.35 634 LEU A N 1
ATOM 673 C CA . LEU A 1 96 ? 5.590 20.452 19.292 1.00 27.71 634 LEU A CA 1
ATOM 674 C C . LEU A 1 96 ? 6.024 21.880 18.878 1.00 25.57 634 LEU A C 1
ATOM 675 O O . LEU A 1 96 ? 6.353 22.705 19.732 1.00 30.22 634 LEU A O 1
ATOM 680 N N . ILE A 1 97 ? 6.025 22.175 17.579 1.00 22.60 635 ILE A N 1
ATOM 681 C CA . ILE A 1 97 ? 6.363 23.520 17.130 1.00 23.46 635 ILE A CA 1
ATOM 682 C C . ILE A 1 97 ? 5.151 24.315 16.607 1.00 26.09 635 ILE A C 1
ATOM 683 O O . ILE A 1 97 ? 5.309 25.408 16.066 1.00 21.70 635 ILE A O 1
ATOM 688 N N . ILE A 1 98 ? 3.946 23.769 16.755 1.00 24.73 636 ILE A N 1
ATOM 689 C CA . ILE A 1 98 ? 2.736 24.512 16.382 1.00 32.84 636 ILE A CA 1
ATOM 690 C C . ILE A 1 98 ? 2.460 25.614 17.394 1.00 24.28 636 ILE A C 1
ATOM 691 O O . ILE A 1 98 ? 2.444 25.381 18.595 1.00 34.39 636 ILE A O 1
ATOM 696 N N . LYS A 1 99 ? 2.247 26.818 16.895 1.00 20.38 637 LYS A N 1
ATOM 697 C CA . LYS A 1 99 ? 2.010 27.988 17.733 1.00 25.08 637 LYS A CA 1
ATOM 698 C C . LYS A 1 99 ? 0.592 28.440 17.467 1.00 20.26 637 LYS A C 1
ATOM 699 O O . LYS A 1 99 ? 0.065 28.186 16.395 1.00 20.89 637 LYS A O 1
ATOM 705 N N . THR A 1 100 ? -0.015 29.158 18.401 1.00 22.00 638 THR A N 1
ATOM 706 C CA . THR A 1 100 ? -1.302 29.773 18.104 1.00 30.43 638 THR A CA 1
ATOM 707 C C . THR A 1 100 ? -1.280 31.290 18.307 1.00 34.79 638 THR A C 1
ATOM 708 O O . THR A 1 100 ? -0.620 31.805 19.204 1.00 33.47 638 THR A O 1
ATOM 712 N N . SER A 1 101 ? -2.028 32.000 17.477 1.00 30.70 639 SER A N 1
ATOM 713 C CA . SER A 1 101 ? -2.343 33.384 17.774 1.00 36.11 639 SER A CA 1
ATOM 714 C C . SER A 1 101 ? -3.808 33.731 17.474 1.00 24.39 639 SER A C 1
ATOM 715 O O . SER A 1 101 ? -4.443 33.153 16.596 1.00 26.02 639 SER A O 1
ATOM 718 N N . PHE A 1 102 ? -4.329 34.685 18.223 1.00 21.79 640 PHE A N 1
ATOM 719 C CA . PHE A 1 102 ? -5.649 35.202 17.950 1.00 32.51 640 PHE A CA 1
ATOM 720 C C . PHE A 1 102 ? -5.423 36.378 17.029 1.00 32.81 640 PHE A C 1
ATOM 721 O O . PHE A 1 102 ? -4.376 37.013 17.062 1.00 30.42 640 PHE A O 1
ATOM 723 N N . CYS A 1 103 ? -6.397 36.635 16.181 1.00 35.86 641 CYS A N 1
ATOM 724 C CA . CYS A 1 103 ? -6.332 37.739 15.255 1.00 34.77 641 CYS A CA 1
ATOM 725 C C . CYS A 1 103 ? -7.678 38.444 15.421 1.00 37.19 641 CYS A C 1
ATOM 726 O O . CYS A 1 103 ? -8.719 37.789 15.423 1.00 31.77 641 CYS A O 1
ATOM 729 N N . ALA A 1 104 ? -7.659 39.761 15.607 1.00 30.74 642 ALA A N 1
ATOM 730 C CA . ALA A 1 104 ? -8.899 40.522 15.812 1.00 21.89 642 ALA A CA 1
ATOM 731 C C . ALA A 1 104 ? -9.512 41.026 14.487 1.00 22.21 642 ALA A C 1
ATOM 732 O O . ALA A 1 104 ? -8.811 41.153 13.479 1.00 22.29 642 ALA A O 1
ATOM 734 N N . PRO A 1 105 ? -10.826 41.329 14.485 1.00 25.56 643 PRO A N 1
ATOM 735 C CA . PRO A 1 105 ? -11.484 41.816 13.260 1.00 26.35 643 PRO A CA 1
ATOM 736 C C . PRO A 1 105 ? -10.769 43.049 12.695 1.00 21.11 643 PRO A C 1
ATOM 737 O O . PRO A 1 105 ? -10.434 43.938 13.472 1.00 15.78 643 PRO A O 1
ATOM 741 N N . GLY A 1 106 ? -10.549 43.102 11.378 1.00 19.10 644 GLY A N 1
ATOM 742 C CA . GLY A 1 106 ? -9.763 44.158 10.759 1.00 16.17 644 GLY A CA 1
ATOM 743 C C . GLY A 1 106 ? -8.236 44.031 10.891 1.00 28.12 644 GLY A C 1
ATOM 744 O O . GLY A 1 106 ? -7.489 44.799 10.290 1.00 25.69 644 GLY A O 1
ATOM 745 N N . GLU A 1 107 ? -7.749 43.075 11.677 1.00 21.79 645 GLU A N 1
ATOM 746 C CA . GLU A 1 107 ? -6.298 42.887 11.784 1.00 26.46 645 GLU A CA 1
ATOM 747 C C . GLU A 1 107 ? -5.781 42.119 10.564 1.00 22.77 645 GLU A C 1
ATOM 748 O O . GLU A 1 107 ? -6.431 41.205 10.089 1.00 27.25 645 GLU A O 1
ATOM 754 N N . PHE A 1 108 ? -4.629 42.503 10.042 1.00 17.44 646 PHE A N 1
ATOM 755 C CA . PHE A 1 108 ? -3.992 41.757 8.945 1.00 21.41 646 PHE A CA 1
ATOM 756 C C . PHE A 1 108 ? -3.233 40.532 9.436 1.00 22.99 646 PHE A C 1
ATOM 757 O O . PHE A 1 108 ? -2.361 40.649 10.279 1.00 22.40 646 PHE A O 1
ATOM 765 N N . LEU A 1 109 ? -3.580 39.356 8.914 1.00 18.00 647 LEU A N 1
ATOM 766 C CA . LEU A 1 109 ? -2.735 38.163 9.068 1.00 17.75 647 LEU A CA 1
ATOM 767 C C . LEU A 1 109 ? -1.502 38.303 8.182 1.00 23.36 647 LEU A C 1
ATOM 768 O O . LEU A 1 109 ? -0.384 38.036 8.604 1.00 22.36 647 LEU A O 1
ATOM 773 N N . ILE A 1 110 ? -1.743 38.718 6.940 1.00 21.07 648 ILE A N 1
ATOM 774 C CA . ILE A 1 110 ? -0.712 38.954 5.945 1.00 21.43 648 ILE A CA 1
ATOM 775 C C . ILE A 1 110 ? -0.933 40.314 5.282 1.00 23.70 648 ILE A C 1
ATOM 776 O O . ILE A 1 110 ? -2.075 40.682 4.936 1.00 16.53 648 ILE A O 1
ATOM 781 N N . ARG A 1 111 ? 0.155 41.064 5.097 1.00 22.01 649 ARG A N 1
ATOM 782 C CA . ARG A 1 111 ? 0.112 42.212 4.202 1.00 26.56 649 ARG A CA 1
ATOM 783 C C . ARG A 1 111 ? 0.789 41.841 2.879 1.00 33.34 649 ARG A C 1
ATOM 784 O O . ARG A 1 111 ? 1.839 41.199 2.861 1.00 39.00 649 ARG A O 1
ATOM 792 N N . GLN A 1 112 ? 0.168 42.233 1.774 1.00 19.38 650 GLN A N 1
ATOM 793 C CA . GLN A 1 112 ? 0.682 41.919 0.461 1.00 19.29 650 GLN A CA 1
ATOM 794 C C . GLN A 1 112 ? 2.110 42.449 0.309 1.00 31.22 650 GLN A C 1
ATOM 795 O O . GLN A 1 112 ? 2.386 43.594 0.646 1.00 34.01 650 GLN A O 1
ATOM 801 N N . GLY A 1 113 ? 3.014 41.607 -0.183 1.00 27.31 651 GLY A N 1
ATOM 802 C CA . GLY A 1 113 ? 4.385 42.012 -0.392 1.00 34.43 651 GLY A CA 1
ATOM 803 C C . GLY A 1 113 ? 5.304 41.552 0.722 1.00 40.85 651 GLY A C 1
ATOM 804 O O . GLY A 1 113 ? 6.527 41.549 0.575 1.00 44.17 651 GLY A O 1
ATOM 805 N N . ASP A 1 114 ? 4.735 41.170 1.855 1.00 33.89 652 ASP A N 1
ATOM 806 C CA . ASP A 1 114 ? 5.579 40.663 2.923 1.00 29.19 652 ASP A CA 1
ATOM 807 C C . ASP A 1 114 ? 6.126 39.267 2.579 1.00 35.97 652 ASP A C 1
ATOM 808 O O . ASP A 1 114 ? 5.583 38.566 1.723 1.00 45.67 652 ASP A O 1
ATOM 813 N N . ALA A 1 115 ? 7.239 38.897 3.205 1.00 33.31 653 ALA A N 1
ATOM 814 C CA . ALA A 1 115 ? 7.792 37.563 3.018 1.00 32.94 653 ALA A CA 1
ATOM 815 C C . ALA A 1 115 ? 7.018 36.595 3.903 1.00 22.99 653 ALA A C 1
ATOM 816 O O . ALA A 1 115 ? 6.838 36.845 5.098 1.00 26.56 653 ALA A O 1
ATOM 818 N N . LEU A 1 116 ? 6.573 35.492 3.327 1.00 22.81 654 LEU A N 1
ATOM 819 C CA . LEU A 1 116 ? 5.813 34.496 4.095 1.00 23.84 654 LEU A CA 1
ATOM 820 C C . LEU A 1 116 ? 6.680 33.807 5.134 1.00 22.13 654 LEU A C 1
ATOM 821 O O . LEU A 1 116 ? 7.729 33.263 4.805 1.00 23.57 654 LEU A O 1
ATOM 826 N N . GLN A 1 117 ? 6.242 33.837 6.387 1.00 29.26 655 GLN A N 1
ATOM 827 C CA . GLN A 1 117 ? 7.046 33.324 7.494 1.00 31.68 655 GLN A CA 1
ATOM 828 C C . GLN A 1 117 ? 6.567 31.970 8.037 1.00 33.48 655 GLN A C 1
ATOM 829 O O . GLN A 1 117 ? 7.295 31.318 8.770 1.00 28.93 655 GLN A O 1
ATOM 835 N N . ALA A 1 118 ? 5.346 31.562 7.682 1.00 22.72 656 ALA A N 1
ATOM 836 C CA . ALA A 1 118 ? 4.751 30.327 8.206 1.00 22.08 656 ALA A CA 1
ATOM 837 C C . ALA A 1 118 ? 3.591 29.896 7.346 1.00 26.39 656 ALA A C 1
ATOM 838 O O . ALA A 1 118 ? 3.170 30.607 6.445 1.00 25.84 656 ALA A O 1
ATOM 840 N N . ILE A 1 119 ? 3.047 28.725 7.630 1.00 33.05 657 ILE A N 1
ATOM 841 C CA . ILE A 1 119 ? 1.737 28.390 7.089 1.00 21.45 657 ILE A CA 1
ATOM 842 C C . ILE A 1 119 ? 0.699 28.521 8.199 1.00 18.79 657 ILE A C 1
ATOM 843 O O . ILE A 1 119 ? 0.999 28.306 9.386 1.00 19.63 657 ILE A O 1
ATOM 848 N N . TYR A 1 120 ? -0.518 28.872 7.812 1.00 15.99 658 TYR A N 1
ATOM 849 C CA . TYR A 1 120 ? -1.565 29.240 8.773 1.00 24.34 658 TYR A CA 1
ATOM 850 C C . TYR A 1 120 ? -2.795 28.385 8.592 1.00 21.94 658 TYR A C 1
ATOM 851 O O . TYR A 1 120 ? -3.189 28.059 7.457 1.00 18.78 658 TYR A O 1
ATOM 860 N N . PHE A 1 121 ? -3.399 28.008 9.713 1.00 26.98 659 PHE A N 1
ATOM 861 C CA . PHE A 1 121 ? -4.596 27.185 9.690 1.00 28.27 659 PHE A CA 1
ATOM 862 C C . PHE A 1 121 ? -5.690 27.900 10.488 1.00 18.80 659 PHE A C 1
ATOM 863 O O . PHE A 1 121 ? -5.445 28.337 11.616 1.00 20.80 659 PHE A O 1
ATOM 871 N N . VAL A 1 122 ? -6.874 28.077 9.900 1.00 30.65 660 VAL A N 1
ATOM 872 C CA . VAL A 1 122 ? -7.955 28.756 10.620 1.00 21.97 660 VAL A CA 1
ATOM 873 C C . VAL A 1 122 ? -8.747 27.775 11.479 1.00 28.61 660 VAL A C 1
ATOM 874 O O . VAL A 1 122 ? -9.503 26.945 10.956 1.00 27.39 660 VAL A O 1
ATOM 878 N N . CYS A 1 123 ? -8.572 27.870 12.795 1.00 23.71 661 CYS A N 1
ATOM 879 C CA . CYS A 1 123 ? -9.328 27.039 13.744 1.00 21.50 661 CYS A CA 1
ATOM 880 C C . CYS A 1 123 ? -10.723 27.577 13.999 1.00 25.87 661 CYS A C 1
ATOM 881 O O . CYS A 1 123 ? -11.633 26.808 14.257 1.00 34.67 661 CYS A O 1
ATOM 884 N N . SER A 1 124 ? -10.865 28.905 14.017 1.00 26.05 662 SER A N 1
ATOM 885 C CA . SER A 1 124 ? -12.179 29.543 14.061 1.00 32.57 662 SER A CA 1
ATOM 886 C C . SER A 1 124 ? -12.056 30.966 13.515 1.00 27.64 662 SER A C 1
ATOM 887 O O . SER A 1 124 ? -10.961 31.522 13.463 1.00 31.45 662 SER A O 1
ATOM 890 N N . GLY A 1 125 ? -13.180 31.532 13.097 1.00 24.36 663 GLY A N 1
ATOM 891 C CA . GLY A 1 125 ? -13.230 32.867 12.529 1.00 25.66 663 GLY A CA 1
ATOM 892 C C . GLY A 1 125 ? -13.324 32.814 11.015 1.00 26.64 663 GLY A C 1
ATOM 893 O O . GLY A 1 125 ? -13.440 31.736 10.422 1.00 27.27 663 GLY A O 1
ATOM 894 N N . SER A 1 126 ? -13.264 33.981 10.389 1.00 21.38 664 SER A N 1
ATOM 895 C CA . SER A 1 126 ? -13.305 34.089 8.940 1.00 26.93 664 SER A CA 1
ATOM 896 C C . SER A 1 126 ? -12.441 35.261 8.515 1.00 29.29 664 SER A C 1
ATOM 897 O O . SER A 1 126 ? -12.338 36.249 9.238 1.00 21.29 664 SER A O 1
ATOM 900 N N . MET A 1 127 ? -11.849 35.154 7.330 1.00 27.96 665 MET A N 1
ATOM 901 C CA . MET A 1 127 ? -10.936 36.167 6.834 1.00 25.79 665 MET A CA 1
ATOM 902 C C . MET A 1 127 ? -11.253 36.492 5.384 1.00 23.61 665 MET A C 1
ATOM 903 O O . MET A 1 127 ? -11.903 35.708 4.679 1.00 18.29 665 MET A O 1
ATOM 908 N N . GLU A 1 128 ? -10.734 37.619 4.921 1.00 16.08 666 GLU A N 1
ATOM 909 C CA . GLU A 1 128 ? -10.886 37.987 3.525 1.00 20.55 666 GLU A CA 1
ATOM 910 C C . GLU A 1 128 ? -9.496 38.112 2.933 1.00 25.90 666 GLU A C 1
ATOM 911 O O . GLU A 1 128 ? -8.552 38.505 3.623 1.00 17.34 666 GLU A O 1
ATOM 917 N N . VAL A 1 129 ? -9.377 37.730 1.666 1.00 15.86 667 VAL A N 1
ATOM 918 C CA . VAL A 1 129 ? -8.139 37.867 0.933 1.00 22.17 667 VAL A CA 1
ATOM 919 C C . VAL A 1 129 ? -8.379 39.019 -0.022 1.00 22.32 667 VAL A C 1
ATOM 920 O O . VAL A 1 129 ? -9.348 39.001 -0.804 1.00 23.10 667 VAL A O 1
ATOM 924 N N . LEU A 1 130 ? -7.520 40.028 0.060 1.00 21.11 668 LEU A N 1
ATOM 925 C CA . LEU A 1 130 ? -7.716 41.295 -0.665 1.00 21.58 668 LEU A CA 1
ATOM 926 C C . LEU A 1 130 ? -6.492 41.664 -1.465 1.00 26.29 668 LEU A C 1
ATOM 927 O O . LEU A 1 130 ? -5.372 41.681 -0.936 1.00 23.80 668 LEU A O 1
ATOM 932 N N . LYS A 1 131 ? -6.671 41.992 -2.732 1.00 24.87 669 LYS A N 1
ATOM 933 C CA . LYS A 1 131 ? -5.505 42.452 -3.472 1.00 29.78 669 LYS A CA 1
ATOM 934 C C . LYS A 1 131 ? -5.474 43.967 -3.712 1.00 40.70 669 LYS A C 1
ATOM 935 O O . LYS A 1 131 ? -4.734 44.705 -3.037 1.00 59.78 669 LYS A O 1
ATOM 941 N N . ASP A 1 132 ? -6.240 44.438 -4.675 1.00 26.61 670 ASP A N 1
ATOM 942 C CA . ASP A 1 132 ? -6.262 45.883 -4.946 1.00 21.96 670 ASP A CA 1
ATOM 943 C C . ASP A 1 132 ? -7.646 46.356 -4.514 1.00 19.33 670 ASP A C 1
ATOM 944 O O . ASP A 1 132 ? -8.414 46.851 -5.341 1.00 20.44 670 ASP A O 1
ATOM 949 N N . ASN A 1 133 ? -7.976 46.093 -3.241 1.00 25.76 671 ASN A N 1
ATOM 950 C CA . ASN A 1 133 ? -9.291 46.350 -2.650 1.00 25.23 671 ASN A CA 1
ATOM 951 C C . ASN A 1 133 ? -10.403 45.430 -3.162 1.00 28.52 671 ASN A C 1
ATOM 952 O O . ASN A 1 133 ? -11.595 45.676 -2.936 1.00 27.11 671 ASN A O 1
ATOM 957 N N . THR A 1 134 ? -9.989 44.366 -3.837 1.00 27.65 672 THR A N 1
ATOM 958 C CA . THR A 1 134 ? -10.890 43.387 -4.398 1.00 27.96 672 THR A CA 1
ATOM 959 C C . THR A 1 134 ? -10.797 42.077 -3.633 1.00 24.04 672 THR A C 1
ATOM 960 O O . THR A 1 134 ? -9.711 41.581 -3.393 1.00 20.71 672 THR A O 1
ATOM 964 N N . VAL A 1 135 ? -11.943 41.510 -3.264 1.00 25.92 673 VAL A N 1
ATOM 965 C CA . VAL A 1 135 ? -11.965 40.248 -2.523 1.00 25.42 673 VAL A CA 1
ATOM 966 C C . VAL A 1 135 ? -11.641 39.084 -3.457 1.00 27.85 673 VAL A C 1
ATOM 967 O O . VAL A 1 135 ? -12.339 38.870 -4.435 1.00 29.02 673 VAL A O 1
ATOM 971 N N . LEU A 1 136 ? -10.570 38.358 -3.175 1.00 20.77 674 LEU A N 1
ATOM 972 C CA . LEU A 1 136 ? -10.186 37.215 -4.008 1.00 20.84 674 LEU A CA 1
ATOM 973 C C . LEU A 1 136 ? -10.768 35.948 -3.405 1.00 21.64 674 LEU A C 1
ATOM 974 O O . LEU A 1 136 ? -10.988 34.978 -4.109 1.00 19.71 674 LEU A O 1
ATOM 979 N N . ALA A 1 137 ? -11.003 35.962 -2.100 1.00 11.59 675 ALA A N 1
ATOM 980 C CA . ALA A 1 137 ? -11.438 34.776 -1.425 1.00 14.54 675 ALA A CA 1
ATOM 981 C C . ALA A 1 137 ? -11.947 35.157 -0.039 1.00 17.94 675 ALA A C 1
ATOM 982 O O . ALA A 1 137 ? -11.526 36.178 0.537 1.00 20.06 675 ALA A O 1
ATOM 984 N N . ILE A 1 138 ? -12.890 34.369 0.473 1.00 22.02 676 ILE A N 1
ATOM 985 C CA . ILE A 1 138 ? -13.322 34.464 1.861 1.00 22.90 676 ILE A CA 1
ATOM 986 C C . ILE A 1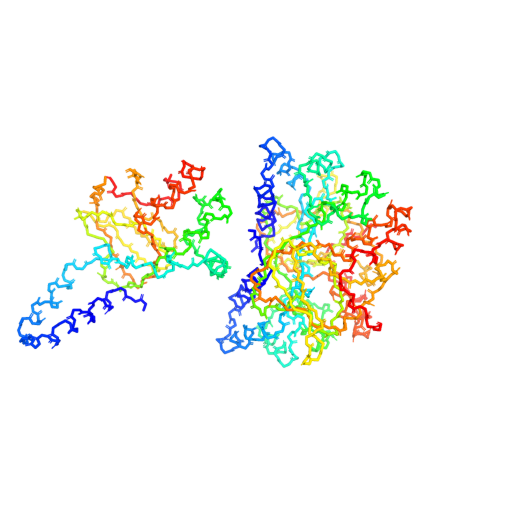 138 ? -12.930 33.121 2.479 1.00 26.08 676 ILE A C 1
ATOM 987 O O . ILE A 1 138 ? -13.124 32.087 1.869 1.00 21.58 676 ILE A O 1
ATOM 992 N N . LEU A 1 139 ? -12.351 33.141 3.668 1.00 26.06 677 LEU A N 1
ATOM 993 C CA . LEU A 1 139 ? -11.824 31.930 4.268 1.00 22.22 677 LEU A CA 1
ATOM 994 C C . LEU A 1 139 ? -12.516 31.720 5.611 1.00 25.62 677 LEU A C 1
ATOM 995 O O . LEU A 1 139 ? -12.934 32.693 6.238 1.00 22.75 677 LEU A O 1
ATOM 1000 N N . GLY A 1 140 ? -12.589 30.468 6.070 1.00 22.07 678 GLY A N 1
ATOM 1001 C CA . GLY A 1 140 ? -13.150 30.167 7.375 1.00 21.30 678 GLY A CA 1
ATOM 1002 C C . GLY A 1 140 ? -12.560 28.907 7.987 1.00 27.30 678 GLY A C 1
ATOM 1003 O O . GLY A 1 140 ? -11.540 28.420 7.528 1.00 22.60 678 GLY A O 1
ATOM 1004 N N . LYS A 1 141 ? -13.214 28.378 9.016 1.00 24.26 679 LYS A N 1
ATOM 1005 C CA . LYS A 1 141 ? -12.743 27.192 9.727 1.00 28.18 679 LYS A CA 1
ATOM 1006 C C . LYS A 1 141 ? -12.281 26.056 8.825 1.00 23.43 679 LYS A C 1
ATOM 1007 O O . LYS A 1 141 ? -13.013 25.625 7.926 1.00 27.76 679 LYS A O 1
ATOM 1013 N N . GLY A 1 142 ? -11.074 25.558 9.085 1.00 26.57 680 GLY A N 1
ATOM 1014 C CA . GLY A 1 142 ? -10.540 24.420 8.351 1.00 22.64 680 GLY A CA 1
ATOM 1015 C C . GLY A 1 142 ? -9.682 24.803 7.159 1.00 24.95 680 GLY A C 1
ATOM 1016 O O . GLY A 1 142 ? -9.014 23.942 6.586 1.00 27.67 680 GLY A O 1
ATOM 1017 N N . ASP A 1 143 ? -9.685 26.091 6.794 1.00 22.10 681 ASP A N 1
ATOM 1018 C CA . ASP A 1 143 ? -8.881 26.563 5.668 1.00 23.11 681 ASP A CA 1
ATOM 1019 C C . ASP A 1 143 ? -7.393 26.641 6.013 1.00 26.30 681 ASP A C 1
ATOM 1020 O O . ASP A 1 143 ? -7.006 26.939 7.152 1.00 23.16 681 ASP A O 1
ATOM 1025 N N . LEU A 1 144 ? -6.567 26.361 5.010 1.00 22.47 682 LEU A N 1
ATOM 1026 C CA . LEU A 1 144 ? -5.119 26.409 5.134 1.00 15.98 682 LEU A CA 1
ATOM 1027 C C . LEU A 1 144 ? -4.580 27.494 4.216 1.00 25.79 682 LEU A C 1
ATOM 1028 O O . LEU A 1 144 ? -4.913 27.522 3.020 1.00 24.87 682 LEU A O 1
ATOM 1033 N N . ILE A 1 145 ? -3.754 28.379 4.778 1.00 25.57 683 ILE A N 1
ATOM 1034 C CA . ILE A 1 145 ? -3.191 29.528 4.063 1.00 26.32 683 ILE A CA 1
ATOM 1035 C C . ILE A 1 145 ? -1.667 29.369 4.011 1.00 31.50 683 ILE A C 1
ATOM 1036 O O . ILE A 1 145 ? -1.026 29.123 5.030 1.00 29.86 683 ILE A O 1
ATOM 1040 N N . GLY A 1 146 ? -1.097 29.491 2.819 1.00 23.57 684 GLY A N 1
ATOM 1041 C CA . GLY A 1 146 ? 0.332 29.319 2.646 1.00 25.23 684 GLY A CA 1
ATOM 1042 C C . GLY A 1 146 ? 0.770 29.409 1.199 1.00 28.71 684 GLY A C 1
ATOM 1043 O O . GLY A 1 146 ? 0.214 30.179 0.399 1.00 31.01 684 GLY A O 1
ATOM 1044 N N . SER A 1 147 ? 1.780 28.614 0.865 1.00 22.39 685 SER A N 1
ATOM 1045 C CA . SER A 1 147 ? 2.340 28.594 -0.485 1.00 32.45 685 SER A CA 1
ATOM 1046 C C . SER A 1 147 ? 2.637 27.157 -0.877 1.00 36.95 685 SER A C 1
ATOM 1047 O O . SER A 1 147 ? 2.556 26.274 -0.039 1.00 43.18 685 SER A O 1
ATOM 1050 N N . ASP A 1 148 ? 2.999 26.923 -2.134 1.00 47.93 686 ASP A N 1
ATOM 1051 C CA . ASP A 1 148 ? 3.340 25.570 -2.586 1.00 59.36 686 ASP A CA 1
ATOM 1052 C C . ASP A 1 148 ? 4.838 25.198 -2.526 1.00 71.51 686 ASP A C 1
ATOM 1053 O O . ASP A 1 148 ? 5.183 24.073 -2.167 1.00 78.38 686 ASP A O 1
ATOM 1058 N N . SER A 1 149 ? 5.725 26.119 -2.882 1.00 59.38 687 SER A N 1
ATOM 1059 C CA . SER A 1 149 ? 7.154 25.794 -2.890 1.00 65.98 687 SER A CA 1
ATOM 1060 C C . SER A 1 149 ? 7.763 25.993 -1.512 1.00 63.88 687 SER A C 1
ATOM 1061 O O . SER A 1 149 ? 8.668 26.820 -1.332 1.00 66.55 687 SER A O 1
ATOM 1064 N N . LEU A 1 150 ? 7.267 25.221 -0.548 1.00 61.18 688 LEU A N 1
ATOM 1065 C CA . LEU A 1 150 ? 7.592 25.443 0.855 1.00 55.03 688 LEU A CA 1
ATOM 1066 C C . LEU A 1 150 ? 8.975 24.971 1.274 1.00 63.10 688 LEU A C 1
ATOM 1067 O O . LEU A 1 150 ? 9.574 25.558 2.173 1.00 70.78 688 LEU A O 1
ATOM 1072 N N . THR A 1 151 ? 9.479 23.915 0.637 1.00 54.99 689 THR A N 1
ATOM 1073 C CA . THR A 1 151 ? 10.760 23.322 1.048 1.00 61.08 689 THR A CA 1
ATOM 1074 C C . THR A 1 151 ? 11.977 24.002 0.422 1.00 74.68 689 THR A C 1
ATOM 1075 O O . THR A 1 151 ? 13.096 23.857 0.910 1.00 81.05 689 THR A O 1
ATOM 1079 N N . LYS A 1 152 ? 11.753 24.745 -0.656 1.00 79.79 690 LYS A N 1
ATOM 1080 C CA . LYS A 1 152 ? 12.808 25.547 -1.252 1.00 82.32 690 LYS A CA 1
ATOM 1081 C C . LYS A 1 152 ? 13.280 26.571 -0.226 1.00 78.59 690 LYS A C 1
ATOM 1082 O O . LYS A 1 152 ? 12.484 27.088 0.554 1.00 77.71 690 LYS A O 1
ATOM 1084 N N . GLU A 1 153 ? 14.574 26.864 -0.225 1.00 82.35 691 GLU A N 1
ATOM 1085 C CA . GLU A 1 153 ? 15.147 27.757 0.775 1.00 85.77 691 GLU A CA 1
ATOM 1086 C C . GLU A 1 153 ? 14.865 29.229 0.479 1.00 84.30 691 GLU A C 1
ATOM 1087 O O . GLU A 1 153 ? 14.996 30.081 1.355 1.00 80.49 691 GLU A O 1
ATOM 1093 N N . GLN A 1 154 ? 14.484 29.519 -0.760 1.00 122.38 692 GLN A N 1
ATOM 1094 C CA . GLN A 1 154 ? 14.248 30.888 -1.212 1.00 115.18 692 GLN A CA 1
ATOM 1095 C C . GLN A 1 154 ? 13.058 31.539 -0.499 1.00 109.89 692 GLN A C 1
ATOM 1096 O O . GLN A 1 154 ? 12.190 30.841 0.026 1.00 110.42 692 GLN A O 1
ATOM 1102 N N . VAL A 1 155 ? 13.024 32.873 -0.480 1.00 58.89 693 VAL A N 1
ATOM 1103 C CA . VAL A 1 155 ? 11.947 33.613 0.186 1.00 54.20 693 VAL A CA 1
ATOM 1104 C C . VAL A 1 155 ? 10.667 33.690 -0.645 1.00 50.20 693 VAL A C 1
ATOM 1105 O O . VAL A 1 155 ? 10.694 33.728 -1.875 1.00 55.30 693 VAL A O 1
ATOM 1109 N N . ILE A 1 156 ? 9.538 33.704 0.042 1.00 38.60 694 ILE A N 1
ATOM 1110 C CA . ILE A 1 156 ? 8.261 33.700 -0.645 1.00 36.02 694 ILE A CA 1
ATOM 1111 C C . ILE A 1 156 ? 7.583 35.038 -0.396 1.00 34.03 694 ILE A C 1
ATOM 1112 O O . ILE A 1 156 ? 7.390 35.445 0.755 1.00 32.66 694 ILE A O 1
ATOM 1117 N N . LYS A 1 157 ? 7.283 35.746 -1.483 1.00 35.48 695 LYS A N 1
ATOM 1118 C CA . LYS A 1 157 ? 6.577 37.021 -1.400 1.00 36.45 695 LYS A CA 1
ATOM 1119 C C . LYS A 1 157 ? 5.061 36.813 -1.539 1.00 31.41 695 LYS A C 1
ATOM 1120 O O . LYS A 1 157 ? 4.571 36.184 -2.491 1.00 27.49 695 LYS A O 1
ATOM 1122 N N . THR A 1 158 ? 4.321 37.344 -0.579 1.00 33.48 696 THR A N 1
ATOM 1123 C CA . THR A 1 158 ? 2.881 37.178 -0.578 1.00 35.20 696 THR A CA 1
ATOM 1124 C C . THR A 1 158 ? 2.205 38.079 -1.628 1.00 31.05 696 THR A C 1
ATOM 1125 O O . THR A 1 158 ? 2.508 39.261 -1.760 1.00 31.66 696 THR A O 1
ATOM 1129 N N . ASN A 1 159 ? 1.308 37.481 -2.392 1.00 32.21 697 ASN A N 1
ATOM 1130 C CA . ASN A 1 159 ? 0.670 38.150 -3.505 1.00 28.69 697 ASN A CA 1
ATOM 1131 C C . ASN A 1 159 ? -0.611 38.889 -3.077 1.00 28.89 697 ASN A C 1
ATOM 1132 O O . ASN A 1 159 ? -1.339 39.418 -3.921 1.00 16.11 697 ASN A O 1
ATOM 1137 N N . ALA A 1 160 ? -0.896 38.933 -1.778 1.00 28.70 698 ALA A N 1
ATOM 1138 C CA . ALA A 1 160 ? -2.174 39.484 -1.367 1.00 20.93 698 ALA A CA 1
ATOM 1139 C C . ALA A 1 160 ? -2.214 39.820 0.109 1.00 25.45 698 ALA A C 1
ATOM 1140 O O . ALA A 1 160 ? -1.364 39.360 0.897 1.00 20.83 698 ALA A O 1
ATOM 1142 N N . ASN A 1 161 ? -3.206 40.631 0.466 1.00 14.64 699 ASN A N 1
ATOM 1143 C CA . ASN A 1 161 ? -3.522 40.891 1.862 1.00 20.94 699 ASN A CA 1
ATOM 1144 C C . ASN A 1 161 ? -4.464 39.826 2.418 1.00 17.55 699 ASN A C 1
ATOM 1145 O O . ASN A 1 161 ? -5.348 39.343 1.713 1.00 17.40 699 ASN A O 1
ATOM 1150 N N . VAL A 1 162 ? -4.300 39.467 3.680 1.00 21.63 700 VAL A N 1
ATOM 1151 C CA . VAL A 1 162 ? -5.253 38.571 4.312 1.00 21.50 700 VAL A CA 1
ATOM 1152 C C . VAL A 1 162 ? -5.648 39.204 5.627 1.00 23.23 700 VAL A C 1
ATOM 1153 O O . VAL A 1 162 ? -4.790 39.497 6.463 1.00 22.48 700 VAL A O 1
ATOM 1157 N N . LYS A 1 163 ? -6.950 39.431 5.787 1.00 17.14 701 LYS A N 1
ATOM 1158 C CA . LYS A 1 163 ? -7.497 40.194 6.900 1.00 28.57 701 LYS A CA 1
ATOM 1159 C C . LYS A 1 163 ? -8.630 39.462 7.589 1.00 21.77 701 LYS A C 1
ATOM 1160 O O . LYS A 1 163 ? -9.519 38.905 6.933 1.00 19.98 701 LYS A O 1
ATOM 1166 N N . ALA A 1 164 ? -8.621 39.517 8.911 1.00 18.98 702 ALA A N 1
ATOM 1167 C CA . ALA A 1 164 ? -9.652 38.885 9.691 1.00 21.20 702 ALA A CA 1
ATOM 1168 C C . ALA A 1 164 ? -10.934 39.701 9.588 1.00 21.09 702 ALA A C 1
ATOM 1169 O O . ALA A 1 164 ? -10.905 40.940 9.675 1.00 22.89 702 ALA A O 1
ATOM 1171 N N . LEU A 1 165 ? -12.051 39.008 9.372 1.00 18.52 703 LEU A N 1
ATOM 1172 C CA . LEU A 1 165 ? -13.377 39.662 9.326 1.00 27.56 703 LEU A CA 1
ATOM 1173 C C . LEU A 1 165 ? -14.004 39.596 10.695 1.00 22.47 703 LEU A C 1
ATOM 1174 O O . LEU A 1 165 ? -14.684 40.517 11.132 1.00 34.34 703 LEU A O 1
ATOM 1179 N N . THR A 1 166 ? -13.786 38.478 11.366 1.00 24.58 704 THR A N 1
ATOM 1180 C CA . THR A 1 166 ? -14.189 38.323 12.753 1.00 29.81 704 THR A CA 1
ATOM 1181 C C . THR A 1 166 ? -12.962 38.003 13.593 1.00 34.97 704 THR A C 1
ATOM 1182 O O . THR A 1 166 ? -11.830 38.051 13.101 1.00 34.53 704 THR A O 1
ATOM 1186 N N . TYR A 1 167 ? -13.182 37.670 14.860 1.00 32.84 705 TYR A N 1
ATOM 1187 C CA . TYR A 1 167 ? -12.096 37.155 15.682 1.00 31.90 705 TYR A CA 1
ATOM 1188 C C . TYR A 1 167 ? -11.643 35.797 15.143 1.00 27.57 705 TYR A C 1
ATOM 1189 O O . TYR A 1 167 ? -12.439 34.871 14.979 1.00 27.27 705 TYR A O 1
ATOM 1198 N N . CYS A 1 168 ? -10.364 35.669 14.849 1.00 19.42 706 CYS A N 1
ATOM 1199 C CA . CYS A 1 168 ? -9.877 34.375 14.408 1.00 24.65 706 CYS A CA 1
ATOM 1200 C C . CYS A 1 168 ? -8.940 33.738 15.400 1.00 21.43 706 CYS A C 1
ATOM 1201 O O . CYS A 1 168 ? -8.144 34.414 16.038 1.00 27.40 706 CYS A O 1
ATOM 1204 N N . ASP A 1 169 ? -9.024 32.420 15.498 1.00 23.02 707 ASP A N 1
ATOM 1205 C CA . ASP A 1 169 ? -8.054 31.659 16.258 1.00 29.60 707 ASP A CA 1
ATOM 1206 C C . ASP A 1 169 ? -7.197 30.868 15.249 1.00 28.76 707 ASP A C 1
ATOM 1207 O O . ASP A 1 169 ? -7.697 29.992 14.557 1.00 34.49 707 ASP A O 1
ATOM 1212 N N . LEU A 1 170 ? -5.910 31.184 15.171 1.00 23.27 708 LEU A N 1
ATOM 1213 C CA . LEU A 1 170 ? -5.042 30.608 14.141 1.00 27.17 708 LEU A CA 1
ATOM 1214 C C . LEU A 1 170 ? -4.013 29.634 14.703 1.00 28.79 708 LEU A C 1
ATOM 1215 O O . LEU A 1 170 ? -3.494 29.819 15.807 1.00 30.75 708 LEU A O 1
ATOM 1220 N N . GLN A 1 171 ? -3.723 28.586 13.943 1.00 22.35 709 GLN A N 1
ATOM 1221 C CA . GLN A 1 171 ? -2.558 27.762 14.245 1.00 25.59 709 GLN A CA 1
ATOM 1222 C C . GLN A 1 171 ? -1.541 27.938 13.156 1.00 31.93 709 GLN A C 1
ATOM 1223 O O . GLN A 1 171 ? -1.896 28.088 11.989 1.00 23.59 709 GLN A O 1
ATOM 1229 N N . TYR A 1 172 ? -0.267 27.934 13.527 1.00 14.38 710 TYR A N 1
ATOM 1230 C CA . TYR A 1 172 ? 0.727 28.085 12.496 1.00 16.42 710 TYR A CA 1
ATOM 1231 C C . TYR A 1 172 ? 2.010 27.327 12.799 1.00 19.52 710 TYR A C 1
ATOM 1232 O O . TYR A 1 172 ? 2.313 26.985 13.945 1.00 21.00 710 TYR A O 1
ATOM 1241 N N . ILE A 1 173 ? 2.759 27.059 11.746 1.00 11.62 711 ILE A N 1
ATOM 1242 C CA . ILE A 1 173 ? 4.110 26.534 11.906 1.00 17.26 711 ILE A CA 1
ATOM 1243 C C . ILE A 1 173 ? 5.022 27.348 11.021 1.00 17.37 711 ILE A C 1
ATOM 1244 O O . ILE A 1 173 ? 4.733 27.561 9.842 1.00 17.48 711 ILE A O 1
ATOM 1249 N N . SER A 1 174 ? 6.134 27.797 11.582 1.00 15.07 712 SER A N 1
ATOM 1250 C CA . SER A 1 174 ? 7.078 28.590 10.811 1.00 23.92 712 SER A CA 1
ATOM 1251 C C . SER A 1 174 ? 7.629 27.745 9.677 1.00 24.39 712 SER A C 1
ATOM 1252 O O . SER A 1 174 ? 7.724 26.505 9.797 1.00 23.03 712 SER A O 1
ATOM 1255 N N . LEU A 1 175 ? 7.991 28.400 8.574 1.00 15.93 713 LEU A N 1
ATOM 1256 C CA . LEU A 1 175 ? 8.561 27.647 7.456 1.00 26.33 713 LEU A CA 1
ATOM 1257 C C . LEU A 1 175 ? 9.919 27.078 7.873 1.00 27.39 713 LEU A C 1
ATOM 1258 O O . LEU A 1 175 ? 10.328 26.013 7.426 1.00 28.28 713 LEU A O 1
ATOM 1263 N N . LYS A 1 176 ? 10.603 27.790 8.761 1.00 23.03 714 LYS A N 1
ATOM 1264 C CA . LYS A 1 176 ? 11.882 27.309 9.240 1.00 28.19 714 LYS A CA 1
ATOM 1265 C C . LYS A 1 176 ? 11.715 25.999 10.008 1.00 22.56 714 LYS A C 1
ATOM 1266 O O . LYS A 1 176 ? 12.409 25.037 9.733 1.00 24.77 714 LYS A O 1
ATOM 1272 N N . GLY A 1 177 ? 10.798 25.978 10.970 1.00 21.98 715 GLY A N 1
ATOM 1273 C CA . GLY A 1 177 ? 10.533 24.774 11.739 1.00 22.43 715 GLY A CA 1
ATOM 1274 C C . GLY A 1 177 ? 10.062 23.627 10.855 1.00 30.33 715 GLY A C 1
ATOM 1275 O O . GLY A 1 177 ? 10.528 22.485 10.977 1.00 28.29 715 GLY A O 1
ATOM 1276 N N . LEU A 1 178 ? 9.145 23.949 9.948 1.00 26.35 716 LEU A N 1
ATOM 1277 C CA . LEU A 1 178 ? 8.599 22.991 9.005 1.00 18.26 716 LEU A CA 1
ATOM 1278 C C . LEU A 1 178 ? 9.689 22.367 8.202 1.00 27.19 716 LEU A C 1
ATOM 1279 O O . LEU A 1 178 ? 9.746 21.150 8.051 1.00 26.95 716 LEU A O 1
ATOM 1284 N N . ARG A 1 179 ? 10.550 23.209 7.649 1.00 16.38 717 ARG A N 1
ATOM 1285 C CA . ARG A 1 179 ? 11.648 22.703 6.819 1.00 22.49 717 ARG A CA 1
ATOM 1286 C C . ARG A 1 179 ? 12.576 21.797 7.609 1.00 26.12 717 ARG A C 1
ATOM 1287 O O . ARG A 1 179 ? 13.062 20.780 7.092 1.00 26.80 717 ARG A O 1
ATOM 1295 N N . GLU A 1 180 ? 12.832 22.165 8.859 1.00 15.93 718 GLU A N 1
ATOM 1296 C CA . GLU A 1 180 ? 13.704 21.337 9.693 1.00 26.84 718 GLU A CA 1
ATOM 1297 C C . GLU A 1 180 ? 13.076 19.967 9.928 1.00 26.26 718 GLU A C 1
ATOM 1298 O O . GLU A 1 180 ? 13.758 18.961 9.809 1.00 28.40 718 GLU A O 1
ATOM 1304 N N . VAL A 1 181 ? 11.781 19.924 10.266 1.00 29.50 719 VAL A N 1
ATOM 1305 C CA . VAL A 1 181 ? 11.108 18.633 10.454 1.00 27.81 719 VAL A CA 1
ATOM 1306 C C . VAL A 1 181 ? 11.092 17.792 9.168 1.00 29.61 719 VAL A C 1
ATOM 1307 O O . VAL A 1 181 ? 11.348 16.588 9.214 1.00 34.97 719 VAL A O 1
ATOM 1311 N N . LEU A 1 182 ? 10.846 18.432 8.022 1.00 22.45 720 LEU A N 1
ATOM 1312 C CA . LEU A 1 182 ? 10.783 17.703 6.748 1.00 24.20 720 LEU A CA 1
ATOM 1313 C C . LEU A 1 182 ? 12.130 17.074 6.298 1.00 26.73 720 LEU A C 1
ATOM 1314 O O . LEU A 1 182 ? 12.144 16.001 5.694 1.00 28.29 720 LEU A O 1
ATOM 1319 N N . ARG A 1 183 ? 13.252 17.742 6.587 1.00 15.87 721 ARG A N 1
ATOM 1320 C CA . ARG A 1 183 ? 14.553 17.185 6.289 1.00 28.43 721 ARG A CA 1
ATOM 1321 C C . ARG A 1 183 ? 14.760 15.856 7.035 1.00 22.06 721 ARG A C 1
ATOM 1322 O O . ARG A 1 183 ? 15.450 14.974 6.539 1.00 28.82 721 ARG A O 1
ATOM 1326 N N . LEU A 1 184 ? 14.174 15.729 8.220 1.00 26.37 722 LEU A N 1
ATOM 1327 C CA . LEU A 1 184 ? 14.267 14.490 8.997 1.00 27.34 722 LEU A CA 1
ATOM 1328 C C . LEU A 1 184 ? 13.347 13.372 8.494 1.00 25.88 722 LEU A C 1
ATOM 1329 O O . LEU A 1 184 ? 13.515 12.227 8.871 1.00 35.32 722 LEU A O 1
ATOM 1334 N N . TYR A 1 185 ? 12.367 13.702 7.652 1.00 32.89 723 TYR A N 1
ATOM 1335 C CA . TYR A 1 185 ? 11.484 12.690 7.093 1.00 23.09 723 TYR A CA 1
ATOM 1336 C C . TYR A 1 185 ? 11.380 12.865 5.584 1.00 24.86 723 TYR A C 1
ATOM 1337 O O . TYR A 1 185 ? 10.312 13.213 5.061 1.00 31.32 723 TYR A O 1
ATOM 1346 N N . PRO A 1 186 ? 12.500 12.655 4.876 1.00 24.07 724 PRO A N 1
ATOM 1347 C CA . PRO A 1 186 ? 12.556 12.971 3.442 1.00 27.68 724 PRO A CA 1
ATOM 1348 C C . PRO A 1 186 ? 11.452 12.277 2.643 1.00 27.38 724 PRO A C 1
ATOM 1349 O O . PRO A 1 186 ? 10.955 12.845 1.681 1.00 29.74 724 PRO A O 1
ATOM 1353 N N . GLU A 1 187 ? 11.095 11.054 3.011 1.00 29.94 725 GLU A N 1
ATOM 1354 C CA . GLU A 1 187 ? 10.088 10.318 2.253 1.00 35.48 725 GLU A CA 1
ATOM 1355 C C . GLU A 1 187 ? 8.700 10.903 2.459 1.00 35.76 725 GLU A C 1
ATOM 1356 O O . GLU A 1 187 ? 7.926 11.016 1.507 1.00 40.41 725 GLU A O 1
ATOM 1362 N N . TYR A 1 188 ? 8.368 11.273 3.692 1.00 41.44 726 TYR A N 1
ATOM 1363 C CA . TYR A 1 188 ? 7.116 11.980 3.889 1.00 33.11 726 TYR A CA 1
ATOM 1364 C C . TYR A 1 188 ? 7.166 13.376 3.250 1.00 33.81 726 TYR A C 1
ATOM 1365 O O . TYR A 1 188 ? 6.173 13.841 2.698 1.00 26.58 726 TYR A O 1
ATOM 1374 N N . ALA A 1 189 ? 8.326 14.034 3.299 1.00 15.95 727 ALA A N 1
ATOM 1375 C CA . ALA A 1 189 ? 8.403 15.402 2.786 1.00 20.68 727 ALA A CA 1
ATOM 1376 C C . ALA A 1 189 ? 8.001 15.401 1.323 1.00 31.23 727 ALA A C 1
ATOM 1377 O O . ALA A 1 189 ? 7.405 16.361 0.822 1.00 29.04 727 ALA A O 1
ATOM 1379 N N . GLN A 1 190 ? 8.327 14.308 0.641 1.00 22.73 728 GLN A N 1
ATOM 1380 C CA . GLN A 1 190 ? 7.977 14.186 -0.775 1.00 40.97 728 GLN A CA 1
ATOM 1381 C C . GLN A 1 190 ? 6.462 14.151 -1.009 1.00 42.84 728 GLN A C 1
ATOM 1382 O O . GLN A 1 190 ? 5.968 14.707 -1.985 1.00 49.59 728 GLN A O 1
ATOM 1388 N N . LYS A 1 191 ? 5.729 13.494 -0.118 1.00 46.13 729 LYS A N 1
ATOM 1389 C CA . LYS A 1 191 ? 4.272 13.455 -0.246 1.00 42.13 729 LYS A CA 1
ATOM 1390 C C . LYS A 1 191 ? 3.652 14.792 0.180 1.00 34.90 729 LYS A C 1
ATOM 1391 O O . LYS A 1 191 ? 2.716 15.274 -0.449 1.00 35.99 729 LYS A O 1
ATOM 1395 N N . PHE A 1 192 ? 4.203 15.380 1.240 1.00 28.17 730 PHE A N 1
ATOM 1396 C CA . PHE A 1 192 ? 3.818 16.688 1.691 1.00 29.44 730 PHE A CA 1
ATOM 1397 C C . PHE A 1 192 ? 3.781 17.616 0.501 1.00 36.91 730 PHE A C 1
ATOM 1398 O O . PHE A 1 192 ? 2.783 18.278 0.245 1.00 34.17 730 PHE A O 1
ATOM 1406 N N . VAL A 1 193 ? 4.881 17.638 -0.234 1.00 31.50 731 VAL A N 1
ATOM 1407 C CA . VAL A 1 193 ? 5.076 18.607 -1.300 1.00 46.32 731 VAL A CA 1
ATOM 1408 C C . VAL A 1 193 ? 4.058 18.432 -2.423 1.00 51.19 731 VAL A C 1
ATOM 1409 O O . VAL A 1 193 ? 3.649 19.400 -3.064 1.00 51.42 731 VAL A O 1
ATOM 1413 N N . SER A 1 194 ? 3.644 17.191 -2.647 1.00 44.68 732 SER A N 1
ATOM 1414 C CA . SER A 1 194 ? 2.693 16.883 -3.710 1.00 53.84 732 SER A CA 1
ATOM 1415 C C . SER A 1 194 ? 1.237 16.895 -3.220 1.00 51.90 732 SER A C 1
ATOM 1416 O O . SER A 1 194 ? 0.307 17.095 -3.999 1.00 61.33 732 SER A O 1
ATOM 1419 N N . GLU A 1 195 ? 1.054 16.687 -1.923 1.00 46.83 733 GLU A N 1
ATOM 1420 C CA . GLU A 1 195 ? -0.271 16.622 -1.333 1.00 47.38 733 GLU A CA 1
ATOM 1421 C C . GLU A 1 195 ? -0.784 17.979 -0.853 1.00 44.60 733 GLU A C 1
ATOM 1422 O O . GLU A 1 195 ? -1.994 18.174 -0.730 1.00 43.53 733 GLU A O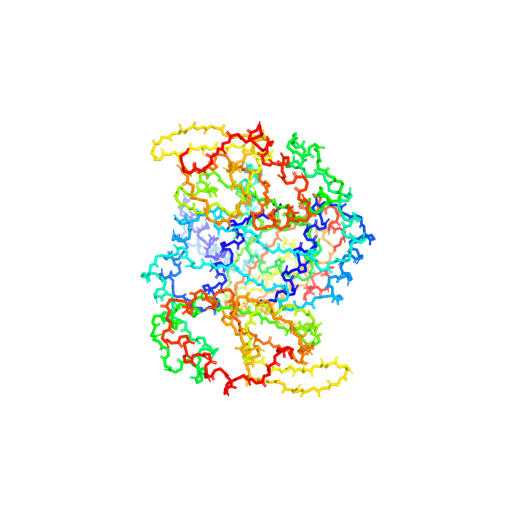 1
ATOM 1428 N N . ILE A 1 196 ? 0.118 18.918 -0.578 1.00 39.89 734 ILE A N 1
ATOM 1429 C CA . ILE A 1 196 ? -0.333 20.154 0.034 1.00 35.23 734 ILE A CA 1
ATOM 1430 C C . ILE A 1 196 ? -1.312 20.890 -0.887 1.00 39.11 734 ILE A C 1
ATOM 1431 O O . ILE A 1 196 ? -2.291 21.451 -0.416 1.00 40.98 734 ILE A O 1
ATOM 1436 N N . GLN A 1 197 ? -1.074 20.844 -2.194 1.00 45.45 735 GLN A N 1
ATOM 1437 C CA . GLN A 1 197 ? -1.990 21.454 -3.163 1.00 47.69 735 GLN A CA 1
ATOM 1438 C C . GLN A 1 197 ? -3.461 21.182 -2.852 1.00 48.23 735 GLN A C 1
ATOM 1439 O O . GLN A 1 197 ? -4.270 22.099 -2.864 1.00 50.10 735 GLN A O 1
ATOM 1442 N N . HIS A 1 198 ? -3.801 19.927 -2.558 1.00 56.04 736 HIS A N 1
ATOM 1443 C CA . HIS A 1 198 ? -5.193 19.548 -2.302 1.00 52.56 736 HIS A CA 1
ATOM 1444 C C . HIS A 1 198 ? -5.779 20.194 -1.065 1.00 49.00 736 HIS A C 1
ATOM 1445 O O . HIS A 1 198 ? -7.000 20.336 -0.956 1.00 48.83 736 HIS A O 1
ATOM 1452 N N . ASP A 1 199 ? -4.919 20.567 -0.124 1.00 51.33 737 ASP A N 1
ATOM 1453 C CA . ASP A 1 199 ? -5.394 21.172 1.110 1.00 47.97 737 ASP A CA 1
ATOM 1454 C C . ASP A 1 199 ? -5.184 22.692 1.158 1.00 42.05 737 ASP A C 1
ATOM 1455 O O . ASP A 1 199 ? -5.745 23.373 2.025 1.00 38.49 737 ASP A O 1
ATOM 1460 N N . LEU A 1 200 ? -4.386 23.231 0.240 1.00 28.38 738 LEU A N 1
ATOM 1461 C CA . LEU A 1 200 ? -4.127 24.667 0.253 1.00 23.98 738 LEU A CA 1
ATOM 1462 C C . LEU A 1 200 ? -5.381 25.419 -0.236 1.00 20.92 738 LEU A C 1
ATOM 1463 O O . LEU A 1 200 ? -5.807 25.288 -1.386 1.00 28.27 738 LEU A O 1
ATOM 1468 N N . THR A 1 201 ? -6.006 26.158 0.664 1.00 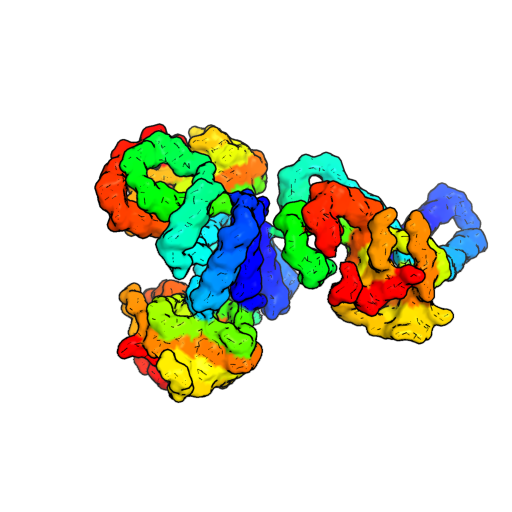17.12 739 THR A N 1
ATOM 1469 C CA . THR A 1 201 ? -7.211 26.887 0.320 1.00 29.47 739 THR A CA 1
ATOM 1470 C C . THR A 1 201 ? -6.844 28.149 -0.430 1.00 27.64 739 THR A C 1
ATOM 1471 O O . THR A 1 201 ? -7.459 28.472 -1.419 1.00 27.01 739 THR A O 1
ATOM 1475 N N . TYR A 1 202 ? -5.829 28.860 0.044 1.00 28.23 740 TYR A N 1
ATOM 1476 C CA . TYR A 1 202 ? -5.313 29.993 -0.722 1.00 29.29 740 TYR A CA 1
ATOM 1477 C C . TYR A 1 202 ? -3.794 29.974 -0.837 1.00 30.27 740 TYR A C 1
ATOM 1478 O O . TYR A 1 202 ? -3.084 29.920 0.165 1.00 27.07 740 TYR A O 1
ATOM 1487 N N . ASN A 1 203 ? -3.317 30.019 -2.078 1.00 19.86 741 ASN A N 1
ATOM 1488 C CA . ASN A 1 203 ? -1.895 30.044 -2.399 1.00 22.23 741 ASN A CA 1
ATOM 1489 C C . ASN A 1 203 ? -1.392 31.491 -2.477 1.00 28.41 741 ASN A C 1
ATOM 1490 O O . ASN A 1 203 ? -1.769 32.227 -3.391 1.00 24.63 741 ASN A O 1
ATOM 1495 N N . LEU A 1 204 ? -0.539 31.887 -1.528 1.00 31.28 742 LEU A N 1
ATOM 1496 C CA . LEU A 1 204 ? -0.022 33.260 -1.451 1.00 38.23 742 LEU A CA 1
ATOM 1497 C C . LEU A 1 204 ? 1.174 33.539 -2.369 1.00 42.36 742 LEU A C 1
ATOM 1498 O O . LEU A 1 204 ? 1.603 34.677 -2.512 1.00 34.71 742 LEU A O 1
ATOM 1503 N N . ARG A 1 205 ? 1.713 32.497 -2.989 1.00 24.04 743 ARG A N 1
ATOM 1504 C CA . ARG A 1 205 ? 2.888 32.656 -3.858 1.00 34.03 743 ARG A CA 1
ATOM 1505 C C . ARG A 1 205 ? 2.644 33.470 -5.132 1.00 42.47 743 ARG A C 1
ATOM 1506 O O . ARG A 1 205 ? 1.678 33.229 -5.859 1.00 42.89 743 ARG A O 1
ATOM 1512 N N . GLU A 1 206 ? 3.537 34.422 -5.397 1.00 45.78 744 GLU A N 1
ATOM 1513 C CA . GLU A 1 206 ? 3.556 35.130 -6.673 1.00 56.20 744 GLU A CA 1
ATOM 1514 C C . GLU A 1 206 ? 3.639 34.154 -7.849 1.00 62.06 744 GLU A C 1
ATOM 1515 O O . GLU A 1 206 ? 2.899 34.269 -8.832 1.00 61.93 744 GLU A O 1
ATOM 1521 N N . ARG B 1 10 ? 13.791 46.054 33.217 1.00 78.74 548 ARG B N 1
ATOM 1522 C CA . ARG B 1 10 ? 13.823 45.570 31.838 1.00 76.06 548 ARG B CA 1
ATOM 1523 C C . ARG B 1 10 ? 13.346 44.118 31.754 1.00 61.72 548 ARG B C 1
ATOM 1524 O O . ARG B 1 10 ? 12.926 43.527 32.742 1.00 59.22 548 ARG B O 1
ATOM 1526 N N . ARG B 1 11 ? 13.410 43.545 30.565 1.00 71.61 549 ARG B N 1
ATOM 1527 C CA . ARG B 1 11 ? 12.990 42.171 30.403 1.00 61.18 549 ARG B CA 1
ATOM 1528 C C . ARG B 1 11 ? 14.035 41.219 30.985 1.00 47.05 549 ARG B C 1
ATOM 1529 O O . ARG B 1 11 ? 15.199 41.597 31.189 1.00 35.82 549 ARG B O 1
ATOM 1531 N N . SER B 1 12 ? 13.600 39.994 31.271 1.00 47.02 550 SER B N 1
ATOM 1532 C CA . SER B 1 12 ? 14.501 38.889 31.566 1.00 40.62 550 SER B CA 1
ATOM 1533 C C . SER B 1 12 ? 14.052 37.694 30.756 1.00 28.52 550 SER B C 1
ATOM 1534 O O . SER B 1 12 ? 12.926 37.246 30.891 1.00 35.04 550 SER B O 1
ATOM 1537 N N . LEU B 1 13 ? 14.922 37.163 29.918 1.00 27.97 551 LEU B N 1
ATOM 1538 C CA . LEU B 1 13 ? 14.539 36.043 29.073 1.00 28.98 551 LEU B CA 1
ATOM 1539 C C . LEU B 1 13 ? 14.053 34.826 29.873 1.00 31.58 551 LEU B C 1
ATOM 1540 O O . LEU B 1 13 ? 13.025 34.239 29.544 1.00 37.35 551 LEU B O 1
ATOM 1545 N N . TYR B 1 14 ? 14.808 34.448 30.905 1.00 30.11 552 TYR B N 1
ATOM 1546 C CA . TYR B 1 14 ? 14.421 33.369 31.806 1.00 31.45 552 TYR B CA 1
ATOM 1547 C C . TYR B 1 14 ? 12.975 33.537 32.298 1.00 36.13 552 TYR B C 1
ATOM 1548 O O . TYR B 1 14 ? 12.194 32.595 32.245 1.00 27.01 552 TYR B O 1
ATOM 1557 N N . HIS B 1 15 ? 12.621 34.731 32.775 1.00 33.25 553 HIS B N 1
ATOM 1558 C CA . HIS B 1 15 ? 11.280 34.954 33.321 1.00 35.21 553 HIS B CA 1
ATOM 1559 C C . HIS B 1 15 ? 10.218 34.957 32.234 1.00 38.70 553 HIS B C 1
ATOM 1560 O O . HIS B 1 15 ? 9.124 34.423 32.423 1.00 45.40 553 HIS B O 1
ATOM 1567 N N . THR B 1 16 ? 10.542 35.553 31.094 1.00 28.34 554 THR B N 1
ATOM 1568 C CA . THR B 1 16 ? 9.655 35.491 29.938 1.00 35.17 554 THR B CA 1
ATOM 1569 C C . THR B 1 16 ? 9.448 34.041 29.466 1.00 29.48 554 THR B C 1
ATOM 1570 O O . THR B 1 16 ? 8.320 33.633 29.179 1.00 30.60 554 THR B O 1
ATOM 1574 N N . ARG B 1 17 ? 10.524 33.263 29.420 1.00 29.41 555 ARG B N 1
ATOM 1575 C CA . ARG B 1 17 ? 10.453 31.873 28.978 1.00 37.20 555 ARG B CA 1
ATOM 1576 C C . ARG B 1 17 ? 9.697 30.981 29.970 1.00 38.16 555 ARG B C 1
ATOM 1577 O O . ARG B 1 17 ? 9.027 30.023 29.577 1.00 27.69 555 ARG B O 1
ATOM 1579 N N . THR B 1 18 ? 9.821 31.299 31.255 1.00 36.09 556 THR B N 1
ATOM 1580 C CA . THR B 1 18 ? 9.076 30.626 32.311 1.00 37.61 556 THR B CA 1
ATOM 1581 C C . THR B 1 18 ? 7.571 30.882 32.170 1.00 39.16 556 THR B C 1
ATOM 1582 O O . THR B 1 18 ? 6.775 29.942 32.170 1.00 29.96 556 THR B O 1
ATOM 1586 N N . LYS B 1 19 ? 7.177 32.147 32.034 1.00 32.70 557 LYS B N 1
ATOM 1587 C CA . LYS B 1 19 ? 5.760 32.453 31.891 1.00 38.87 557 LYS B CA 1
ATOM 1588 C C . LYS B 1 19 ? 5.188 31.771 30.650 1.00 37.17 557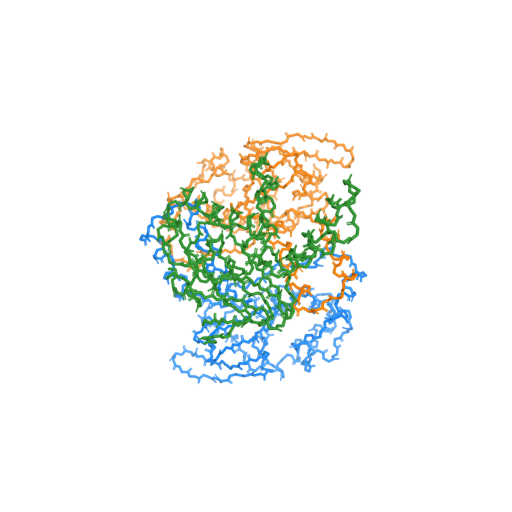 LYS B C 1
ATOM 1589 O O . LYS B 1 19 ? 4.102 31.203 30.687 1.00 36.87 557 LYS B O 1
ATOM 1595 N N . ASP B 1 20 ? 5.934 31.817 29.553 1.00 34.37 558 ASP B N 1
ATOM 1596 C CA . ASP B 1 20 ? 5.484 31.186 28.325 1.00 29.99 558 ASP B CA 1
ATOM 1597 C C . ASP B 1 20 ? 5.347 29.678 28.512 1.00 32.08 558 ASP B C 1
ATOM 1598 O O . ASP B 1 20 ? 4.458 29.059 27.919 1.00 32.04 558 ASP B O 1
ATOM 1603 N N . LEU B 1 21 ? 6.230 29.082 29.320 1.00 29.88 559 LEU B N 1
ATOM 1604 C CA . LEU B 1 21 ? 6.141 27.650 29.610 1.00 39.54 559 LEU B CA 1
ATOM 1605 C C . LEU B 1 21 ? 4.898 27.332 30.450 1.00 39.99 559 LEU B C 1
ATOM 1606 O O . LEU B 1 21 ? 4.220 26.324 30.242 1.00 33.52 559 LEU B O 1
ATOM 1611 N N . LYS B 1 22 ? 4.605 28.195 31.409 1.00 40.68 560 LYS B N 1
ATOM 1612 C CA . LYS B 1 22 ? 3.417 28.019 32.217 1.00 41.45 560 LYS B CA 1
ATOM 1613 C C . LYS B 1 22 ? 2.128 28.200 31.398 1.00 42.99 560 LYS B C 1
ATOM 1614 O O . LYS B 1 22 ? 1.194 27.420 31.542 1.00 41.60 560 LYS B O 1
ATOM 1620 N N . ASP B 1 23 ? 2.091 29.209 30.531 1.00 34.03 561 ASP B N 1
ATOM 1621 C CA . ASP B 1 23 ? 0.970 29.385 29.620 1.00 40.60 561 ASP B CA 1
ATOM 1622 C C . ASP B 1 23 ? 0.698 28.099 28.855 1.00 45.23 561 ASP B C 1
ATOM 1623 O O . ASP B 1 23 ? -0.436 27.616 28.808 1.00 47.07 561 ASP B O 1
ATOM 1628 N N . PHE B 1 24 ? 1.746 27.550 28.249 1.00 40.47 562 PHE B N 1
ATOM 1629 C CA . PHE B 1 24 ? 1.603 26.369 27.406 1.00 32.48 562 PHE B CA 1
ATOM 1630 C C . PHE B 1 24 ? 1.010 25.185 28.167 1.00 38.63 562 PHE B C 1
ATOM 1631 O O . PHE B 1 24 ? 0.198 24.438 27.624 1.00 49.05 562 PHE B O 1
ATOM 1639 N N . ILE B 1 25 ? 1.414 25.033 29.424 1.00 35.51 563 ILE B N 1
ATOM 1640 C CA . ILE B 1 25 ? 0.887 24.007 30.315 1.00 35.57 563 ILE B CA 1
ATOM 1641 C C . ILE B 1 25 ? -0.579 24.269 30.676 1.00 42.26 563 ILE B C 1
ATOM 1642 O O . ILE B 1 25 ? -1.381 23.345 30.815 1.00 41.75 563 ILE B O 1
ATOM 1647 N N . ARG B 1 26 ? -0.914 25.541 30.843 1.00 38.09 564 ARG B N 1
ATOM 1648 C CA . ARG B 1 26 ? -2.246 25.942 31.249 1.00 46.82 564 ARG B CA 1
ATOM 1649 C C . ARG B 1 26 ? -3.224 25.871 30.079 1.00 51.44 564 ARG B C 1
ATOM 1650 O O . ARG B 1 26 ? -4.368 25.469 30.250 1.00 57.44 564 ARG B O 1
ATOM 1658 N N . VAL B 1 27 ? -2.783 26.260 28.889 1.00 42.30 565 VAL B N 1
ATOM 1659 C CA . VAL B 1 27 ? -3.705 26.286 27.765 1.00 47.18 565 VAL B CA 1
ATOM 1660 C C . VAL B 1 27 ? -4.065 24.875 27.325 1.00 46.43 565 VAL B C 1
ATOM 1661 O O . VAL B 1 27 ? -5.136 24.650 26.767 1.00 48.17 565 VAL B O 1
ATOM 1665 N N . HIS B 1 28 ? -3.171 23.927 27.587 1.00 49.99 566 HIS B N 1
ATOM 1666 C CA . HIS B 1 28 ? -3.364 22.548 27.152 1.00 40.87 566 HIS B CA 1
ATOM 1667 C C . HIS B 1 28 ? -3.771 21.655 28.308 1.00 43.00 566 HIS B C 1
ATOM 1668 O O . HIS B 1 28 ? -3.766 20.430 28.188 1.00 50.76 566 HIS B O 1
ATOM 1675 N N . ARG B 1 29 ? -4.108 22.272 29.436 1.00 43.21 567 ARG B N 1
ATOM 1676 C CA . ARG B 1 29 ? -4.593 21.526 30.587 1.00 52.92 567 ARG B CA 1
ATOM 1677 C C . ARG B 1 29 ? -3.714 20.312 30.864 1.00 57.03 567 ARG B C 1
ATOM 1678 O O . ARG B 1 29 ? -4.225 19.224 31.102 1.00 55.80 567 ARG B O 1
ATOM 1682 N N . LEU B 1 30 ? -2.396 20.491 30.821 1.00 49.82 568 LEU B N 1
ATOM 1683 C CA . LEU B 1 30 ? -1.482 19.394 31.123 1.00 46.88 568 LEU B CA 1
ATOM 1684 C C . LEU B 1 30 ? -1.545 19.032 32.607 1.00 49.53 568 LEU B C 1
ATOM 1685 O O . LEU B 1 30 ? -1.745 19.905 33.457 1.00 44.68 568 LEU B O 1
ATOM 1690 N N . PRO B 1 31 ? -1.400 17.733 32.916 1.00 55.14 569 PRO B N 1
ATOM 1691 C CA . PRO B 1 31 ? -1.541 17.189 34.272 1.00 62.89 569 PRO B CA 1
ATOM 1692 C C . PRO B 1 31 ? -0.368 17.509 35.194 1.00 64.52 569 PRO B C 1
ATOM 1693 O O . PRO B 1 31 ? 0.779 17.577 34.747 1.00 59.65 569 PRO B O 1
ATOM 1697 N N . LYS B 1 32 ? -0.679 17.679 36.478 1.00 51.42 570 LYS B N 1
ATOM 1698 C CA . LYS B 1 32 ? 0.258 18.215 37.456 1.00 43.44 570 LYS B CA 1
ATOM 1699 C C . LYS B 1 32 ? 1.640 17.615 37.335 1.00 54.25 570 LYS B C 1
ATOM 1700 O O . LYS B 1 32 ? 2.618 18.342 37.185 1.00 57.81 570 LYS B O 1
ATOM 1702 N N . ALA B 1 33 ? 1.731 16.292 37.411 1.00 47.69 571 ALA B N 1
ATOM 1703 C CA . ALA B 1 33 ? 3.042 15.649 37.385 1.00 53.74 571 ALA B CA 1
ATOM 1704 C C . ALA B 1 33 ? 3.821 16.025 36.119 1.00 49.92 571 ALA B C 1
ATOM 1705 O O . ALA B 1 33 ? 5.013 16.314 36.174 1.00 49.61 571 ALA B O 1
ATOM 1707 N N . LEU B 1 34 ? 3.141 16.025 34.980 1.00 53.63 572 LEU B N 1
ATOM 1708 C CA . LEU B 1 34 ? 3.786 16.337 33.713 1.00 49.64 572 LEU B CA 1
ATOM 1709 C C . LEU B 1 34 ? 4.331 17.766 33.764 1.00 46.52 572 LEU B C 1
ATOM 1710 O O . LEU B 1 34 ? 5.511 18.008 33.485 1.00 45.23 572 LEU B O 1
ATOM 1715 N N . ALA B 1 35 ? 3.469 18.700 34.152 1.00 54.36 573 ALA B N 1
ATOM 1716 C CA . ALA B 1 35 ? 3.869 20.088 34.361 1.00 45.88 573 ALA B CA 1
ATOM 1717 C C . ALA B 1 35 ? 5.109 20.186 35.244 1.00 47.38 573 ALA B C 1
ATOM 1718 O O . ALA B 1 35 ? 6.073 20.865 34.900 1.00 47.67 573 ALA B O 1
ATOM 1720 N N . GLN B 1 36 ? 5.079 19.511 36.390 1.00 35.79 574 GLN B N 1
ATOM 1721 C CA . GLN B 1 36 ? 6.232 19.492 37.289 1.00 41.84 574 GLN B CA 1
ATOM 1722 C C . GLN B 1 36 ? 7.500 19.052 36.542 1.00 45.65 574 GLN B C 1
ATOM 1723 O O . GLN B 1 36 ? 8.528 19.698 36.640 1.00 42.68 574 GLN B O 1
ATOM 1729 N N . ARG B 1 37 ? 7.417 17.953 35.793 1.00 32.14 575 ARG B N 1
ATOM 1730 C CA . ARG B 1 37 ? 8.560 17.489 35.011 1.00 45.68 575 ARG B CA 1
ATOM 1731 C C . ARG B 1 37 ? 9.102 18.591 34.101 1.00 35.59 575 ARG B C 1
ATOM 1732 O O . ARG B 1 37 ? 10.323 18.745 33.963 1.00 40.69 575 ARG B O 1
ATOM 1740 N N . MET B 1 38 ? 8.191 19.350 33.497 1.00 48.73 576 MET B N 1
ATOM 1741 C CA . MET B 1 38 ? 8.545 20.383 32.524 1.00 44.46 576 MET B CA 1
ATOM 1742 C C . MET B 1 38 ? 9.245 21.576 33.159 1.00 41.36 576 MET B C 1
ATOM 1743 O O . MET B 1 38 ? 10.210 22.098 32.603 1.00 40.84 576 MET B O 1
ATOM 1748 N N . LEU B 1 39 ? 8.749 22.007 34.317 1.00 51.06 577 LEU B N 1
ATOM 1749 C CA . LEU B 1 39 ? 9.309 23.164 35.014 1.00 51.89 577 LEU B CA 1
ATOM 1750 C C . LEU B 1 39 ? 10.707 22.905 35.577 1.00 58.77 577 LEU B C 1
ATOM 1751 O O . LEU B 1 39 ? 11.556 23.800 35.587 1.00 59.58 577 LEU B O 1
ATOM 1756 N N . GLU B 1 40 ? 10.947 21.684 36.048 1.00 41.76 578 GLU B N 1
ATOM 1757 C CA . GLU B 1 40 ? 12.268 21.337 36.558 1.00 58.93 578 GLU B CA 1
ATOM 1758 C C . GLU B 1 40 ? 13.229 20.984 35.421 1.00 60.18 578 GLU B C 1
ATOM 1759 O O . GLU B 1 40 ? 14.429 21.205 35.528 1.00 56.44 578 GLU B O 1
ATOM 1765 N N . CYS B 1 41 ? 12.701 20.457 34.322 1.00 51.20 579 CYS B N 1
ATOM 1766 C CA . CYS B 1 41 ? 13.541 20.243 33.149 1.00 52.12 579 CYS B CA 1
ATOM 1767 C C . CYS B 1 41 ? 13.888 21.587 32.486 1.00 40.00 579 CYS B C 1
ATOM 1768 O O . CYS B 1 41 ? 15.020 21.801 32.046 1.00 37.82 579 CYS B O 1
ATOM 1771 N N . PHE B 1 42 ? 12.922 22.500 32.444 1.00 58.88 580 PHE B N 1
ATOM 1772 C CA . PHE B 1 42 ? 13.203 23.866 32.024 1.00 51.47 580 PHE B CA 1
ATOM 1773 C C . PHE B 1 42 ? 14.435 24.459 32.728 1.00 61.06 580 PHE B C 1
ATOM 1774 O O . PHE B 1 42 ? 15.381 24.893 32.072 1.00 64.15 580 PHE B O 1
ATOM 1782 N N . GLN B 1 43 ? 14.416 24.484 34.057 1.00 53.25 581 GLN B N 1
ATOM 1783 C CA . GLN B 1 43 ? 15.475 25.147 34.812 1.00 59.73 581 GLN B CA 1
ATOM 1784 C C . GLN B 1 43 ? 16.767 24.325 34.833 1.00 70.44 581 GLN B C 1
ATOM 1785 O O . GLN B 1 43 ? 17.847 24.850 35.100 1.00 79.18 581 GLN B O 1
ATOM 1791 N N . THR B 1 44 ? 16.647 23.042 34.515 1.00 37.28 582 THR B N 1
ATOM 1792 C CA . THR B 1 44 ? 17.807 22.154 34.377 1.00 49.18 582 THR B CA 1
ATOM 1793 C C . THR B 1 44 ? 18.498 22.303 33.017 1.00 46.49 582 THR B C 1
ATOM 1794 O O . THR B 1 44 ? 19.693 22.051 32.889 1.00 55.26 582 THR B O 1
ATOM 1798 N N . THR B 1 45 ? 17.740 22.713 32.003 1.00 49.52 583 THR B N 1
ATOM 1799 C CA . THR B 1 45 ? 18.278 22.781 30.645 1.00 54.63 583 THR B CA 1
ATOM 1800 C C . THR B 1 45 ? 18.425 24.202 30.099 1.00 44.27 583 THR B C 1
ATOM 1801 O O . THR B 1 45 ? 18.897 24.388 28.987 1.00 42.18 583 THR B O 1
ATOM 1805 N N . TRP B 1 46 ? 18.046 25.200 30.887 1.00 64.45 584 TRP B N 1
ATOM 1806 C CA . TRP B 1 46 ? 18.053 26.587 30.422 1.00 52.88 584 TRP B CA 1
ATOM 1807 C C . TRP B 1 46 ? 19.430 27.228 30.219 1.00 57.42 584 TRP B C 1
ATOM 1808 O O . TRP B 1 46 ? 20.358 26.999 30.993 1.00 59.26 584 TRP B O 1
ATOM 1819 N N . SER B 1 47 ? 19.538 28.050 29.177 1.00 42.47 585 SER B N 1
ATOM 1820 C CA . SER B 1 47 ? 20.631 29.019 29.043 1.00 40.80 585 SER B CA 1
ATOM 1821 C C . SER B 1 47 ? 20.108 30.255 28.308 1.00 34.39 585 SER B C 1
ATOM 1822 O O . SER B 1 47 ? 19.205 30.162 27.476 1.00 23.65 585 SER B O 1
ATOM 1825 N N . VAL B 1 48 ? 20.660 31.422 28.605 1.00 40.81 586 VAL B N 1
ATOM 1826 C CA . VAL B 1 48 ? 20.265 32.591 27.840 1.00 32.22 586 VAL B CA 1
ATOM 1827 C C . VAL B 1 48 ? 20.601 32.403 26.377 1.00 29.12 586 VAL B C 1
ATOM 1828 O O . VAL B 1 48 ? 19.811 32.765 25.513 1.00 30.23 586 VAL B O 1
ATOM 1832 N N . ASN B 1 49 ? 21.770 31.836 26.102 1.00 28.72 587 ASN B N 1
ATOM 1833 C CA . ASN B 1 49 ? 22.232 31.666 24.727 1.00 29.75 587 ASN B CA 1
ATOM 1834 C C . ASN B 1 49 ? 21.194 30.957 23.872 1.00 34.38 587 ASN B C 1
ATOM 1835 O O . ASN B 1 49 ? 20.956 31.356 22.742 1.00 30.95 587 ASN B O 1
ATOM 1840 N N . ASN B 1 50 ? 20.560 29.921 24.417 1.00 41.29 588 ASN B N 1
ATOM 1841 C CA . ASN B 1 50 ? 19.551 29.188 23.665 1.00 40.61 588 ASN B CA 1
ATOM 1842 C C . ASN B 1 50 ? 18.160 29.818 23.688 1.00 30.66 588 ASN B C 1
ATOM 1843 O O . ASN B 1 50 ? 17.272 29.395 22.939 1.00 33.85 588 ASN B O 1
ATOM 1848 N N . GLY B 1 51 ? 17.953 30.818 24.540 1.00 34.54 589 GLY B N 1
ATOM 1849 C CA . GLY B 1 51 ? 16.647 31.440 24.633 1.00 32.68 589 GLY B CA 1
ATOM 1850 C C . GLY B 1 51 ? 16.578 32.901 24.212 1.00 37.89 589 GLY B C 1
ATOM 1851 O O . GLY B 1 51 ? 15.641 33.626 24.599 1.00 36.12 589 GLY B O 1
ATOM 1852 N N . ILE B 1 52 ? 17.547 33.348 23.414 1.00 27.15 590 ILE B N 1
ATOM 1853 C CA . ILE B 1 52 ? 17.614 34.765 23.049 1.00 30.17 590 ILE B CA 1
ATOM 1854 C C . ILE B 1 52 ? 16.404 35.262 22.253 1.00 29.72 590 ILE B C 1
ATOM 1855 O O . ILE B 1 52 ? 15.740 34.505 21.537 1.00 34.91 590 ILE B O 1
ATOM 1860 N N . ASP B 1 53 ? 16.118 36.550 22.399 1.00 30.70 591 ASP B N 1
ATOM 1861 C CA . ASP B 1 53 ? 15.042 37.201 21.669 1.00 30.15 591 ASP B CA 1
ATOM 1862 C C . ASP B 1 53 ? 15.538 37.536 20.276 1.00 28.66 591 ASP B C 1
ATOM 1863 O O . ASP B 1 53 ? 16.454 38.349 20.141 1.00 42.81 591 ASP B O 1
ATOM 1868 N N . VAL B 1 54 ? 14.937 36.922 19.250 1.00 27.47 592 VAL B N 1
ATOM 1869 C CA . VAL B 1 54 ? 15.373 37.119 17.862 1.00 26.96 592 VAL B CA 1
ATOM 1870 C C . VAL B 1 54 ? 14.433 38.000 17.044 1.00 36.17 592 VAL B C 1
ATOM 1871 O O . VAL B 1 54 ? 14.648 38.220 15.847 1.00 42.93 592 VAL B O 1
ATOM 1875 N N . SER B 1 55 ? 13.391 38.505 17.691 1.00 36.25 593 SER B N 1
ATOM 1876 C CA . SER B 1 55 ? 12.440 39.388 17.025 1.00 41.63 593 SER B CA 1
ATOM 1877 C C . SER B 1 55 ? 13.116 40.720 16.712 1.00 46.99 593 SER B C 1
ATOM 1878 O O . SER B 1 55 ? 14.131 41.058 17.318 1.00 46.58 593 SER B O 1
ATOM 1881 N N . GLU B 1 56 ? 12.537 41.478 15.784 1.00 43.95 594 GLU B N 1
ATOM 1882 C CA . GLU B 1 56 ? 13.097 42.757 15.368 1.00 38.97 594 GLU B CA 1
ATOM 1883 C C . GLU B 1 56 ? 11.927 43.693 15.110 1.00 42.78 594 GLU B C 1
ATOM 1884 O O . GLU B 1 56 ? 11.339 43.686 14.016 1.00 35.29 594 GLU B O 1
ATOM 1890 N N . LEU B 1 57 ? 11.585 44.496 16.118 1.00 50.74 595 LEU B N 1
ATOM 1891 C CA . LEU B 1 57 ? 10.363 45.314 16.084 1.00 50.04 595 LEU B CA 1
ATOM 1892 C C . LEU B 1 57 ? 10.442 46.448 15.091 1.00 51.04 595 LEU B C 1
ATOM 1893 O O . LEU B 1 57 ? 9.418 46.971 14.663 1.00 56.40 595 LEU B O 1
ATOM 1898 N N . LEU B 1 58 ? 11.660 46.832 14.724 1.00 26.21 596 LEU B N 1
ATOM 1899 C CA . LEU B 1 58 ? 11.867 48.089 13.998 1.00 31.22 596 LEU B CA 1
ATOM 1900 C C . LEU B 1 58 ? 12.224 47.856 12.544 1.00 31.85 596 LEU B C 1
ATOM 1901 O O . LEU B 1 58 ? 12.384 48.810 11.780 1.00 33.70 596 LEU B O 1
ATOM 1906 N N . LYS B 1 59 ? 12.341 46.584 12.174 1.00 40.05 597 LYS B N 1
ATOM 1907 C CA . LYS B 1 59 ? 12.745 46.191 10.828 1.00 46.08 597 LYS B CA 1
ATOM 1908 C C . LYS B 1 59 ? 11.924 46.811 9.692 1.00 50.25 597 LYS B C 1
ATOM 1909 O O . LYS B 1 59 ? 12.475 47.158 8.648 1.00 57.90 597 LYS B O 1
ATOM 1915 N N . ASP B 1 60 ? 10.615 46.928 9.892 1.00 54.13 598 ASP B N 1
ATOM 1916 C CA . ASP B 1 60 ? 9.720 47.415 8.843 1.00 66.36 598 ASP B CA 1
ATOM 1917 C C . ASP B 1 60 ? 9.497 48.925 8.880 1.00 61.66 598 ASP B C 1
ATOM 1918 O O . ASP B 1 60 ? 8.813 49.486 8.029 1.00 66.21 598 ASP B O 1
ATOM 1923 N N . PHE B 1 61 ? 10.076 49.576 9.875 1.00 37.56 599 PHE B N 1
ATOM 1924 C CA . PHE B 1 61 ? 9.965 51.015 10.004 1.00 37.90 599 PHE B CA 1
ATOM 1925 C C . PHE B 1 61 ? 10.785 51.699 8.910 1.00 50.16 599 PHE B C 1
ATOM 1926 O O . PHE B 1 61 ? 11.807 51.168 8.465 1.00 54.01 599 PHE B O 1
ATOM 1934 N N . PRO B 1 62 ? 10.338 52.886 8.478 1.00 43.20 600 PRO B N 1
ATOM 1935 C CA . PRO B 1 62 ? 11.010 53.694 7.451 1.00 48.07 600 PRO B CA 1
ATOM 1936 C C . PRO B 1 62 ? 12.379 54.154 7.923 1.00 44.03 600 PRO B C 1
ATOM 1937 O O . PRO B 1 62 ? 12.538 54.436 9.106 1.00 42.79 600 PRO B O 1
ATOM 1941 N N . ASP B 1 63 ? 13.338 54.245 7.009 1.00 53.85 601 ASP B N 1
ATOM 1942 C CA . ASP B 1 63 ? 14.699 54.658 7.343 1.00 51.58 601 ASP B CA 1
ATOM 1943 C C . ASP B 1 63 ? 14.768 55.908 8.229 1.00 50.19 601 ASP B C 1
ATOM 1944 O O . ASP B 1 63 ? 15.464 55.901 9.246 1.00 44.96 601 ASP B O 1
ATOM 1949 N N . GLU B 1 64 ? 14.041 56.961 7.860 1.00 79.58 602 GLU B N 1
ATOM 1950 C CA . GLU B 1 64 ? 14.077 58.223 8.601 1.00 75.77 602 GLU B CA 1
ATOM 1951 C C . GLU B 1 64 ? 13.623 58.084 10.063 1.00 65.63 602 GLU B C 1
ATOM 1952 O O . GLU B 1 64 ? 14.136 58.765 10.948 1.00 59.77 602 GLU B O 1
ATOM 1954 N N . LEU B 1 65 ? 12.665 57.196 10.312 1.00 39.94 603 LEU B N 1
ATOM 1955 C CA . LEU B 1 65 ? 12.133 56.991 11.663 1.00 40.04 603 LEU B CA 1
ATOM 1956 C C . LEU B 1 65 ? 13.097 56.119 12.482 1.00 33.83 603 LEU B C 1
ATOM 1957 O O . LEU B 1 65 ? 13.279 56.320 13.697 1.00 37.06 603 LEU B O 1
ATOM 1962 N N . ARG B 1 66 ? 13.730 55.176 11.789 1.00 30.17 604 ARG B N 1
ATOM 1963 C CA . ARG B 1 66 ? 14.830 54.394 12.342 1.00 36.00 604 ARG B CA 1
ATOM 1964 C C . ARG B 1 66 ? 16.047 55.247 12.695 1.00 42.99 604 ARG B C 1
ATOM 1965 O O . ARG B 1 66 ? 16.691 55.023 13.724 1.00 48.49 604 ARG B O 1
ATOM 1973 N N . ALA B 1 67 ? 16.395 56.204 11.843 1.00 51.68 605 ALA B N 1
ATOM 1974 C CA . ALA B 1 67 ? 17.468 57.125 12.200 1.00 46.42 605 ALA B CA 1
ATOM 1975 C C . ALA B 1 67 ? 17.046 57.889 13.455 1.00 51.22 605 ALA B C 1
ATOM 1976 O O . ALA B 1 67 ? 17.758 57.906 14.455 1.00 47.74 605 ALA B O 1
ATOM 1978 N N . ASP B 1 68 ? 15.869 58.500 13.417 1.00 36.67 606 ASP B N 1
ATOM 1979 C CA . ASP B 1 68 ? 15.424 59.263 14.570 1.00 35.67 606 ASP B CA 1
ATOM 1980 C C . ASP B 1 68 ? 15.460 58.470 15.888 1.00 43.60 606 ASP B C 1
ATOM 1981 O O . ASP B 1 68 ? 15.863 59.002 16.925 1.00 49.02 606 ASP B O 1
ATOM 1986 N N . ILE B 1 69 ? 15.052 57.202 15.855 1.00 35.11 607 ILE B N 1
ATOM 1987 C CA . ILE B 1 69 ? 15.206 56.355 17.036 1.00 27.04 607 ILE B CA 1
ATOM 1988 C C . ILE B 1 69 ? 16.687 56.149 17.407 1.00 30.82 607 ILE B C 1
ATOM 1989 O O . ILE B 1 69 ? 17.082 56.296 18.570 1.00 29.80 607 ILE B O 1
ATOM 1994 N N . ALA B 1 70 ? 17.502 55.787 16.426 1.00 29.93 608 ALA B N 1
ATOM 1995 C CA . ALA B 1 70 ? 18.908 55.506 16.725 1.00 36.52 608 ALA B CA 1
ATOM 1996 C C . ALA B 1 70 ? 19.603 56.663 17.482 1.00 39.29 608 ALA B C 1
ATOM 1997 O O . ALA B 1 70 ? 20.328 56.420 18.453 1.00 41.51 608 ALA B O 1
ATOM 1999 N N . MET B 1 71 ? 19.348 57.906 17.069 1.00 46.68 609 MET B N 1
ATOM 2000 C CA . MET B 1 71 ? 19.925 59.079 17.734 1.00 53.49 609 MET B CA 1
ATOM 2001 C C . MET B 1 71 ? 19.728 59.099 19.258 1.00 59.18 609 MET B C 1
ATOM 2002 O O . MET B 1 71 ? 20.543 59.676 19.982 1.00 61.46 609 MET B O 1
ATOM 2007 N N . HIS B 1 72 ? 18.650 58.487 19.746 1.00 37.13 610 HIS B N 1
ATOM 2008 C CA . HIS B 1 72 ? 18.384 58.470 21.186 1.00 38.97 610 HIS B CA 1
ATOM 2009 C C . HIS B 1 72 ? 19.039 57.292 21.917 1.00 51.22 610 HIS B C 1
ATOM 2010 O O . HIS B 1 72 ? 18.874 57.134 23.135 1.00 64.51 610 HIS B O 1
ATOM 2017 N N . LEU B 1 73 ? 19.763 56.453 21.184 1.00 41.67 611 LEU B N 1
ATOM 2018 C CA . LEU B 1 73 ? 20.405 55.307 21.821 1.00 48.56 611 LEU B CA 1
ATOM 2019 C C . LEU B 1 73 ? 21.890 55.558 21.950 1.00 51.88 611 LEU B C 1
ATOM 2020 O O . LEU B 1 73 ? 22.523 56.065 21.018 1.00 56.64 611 LEU B O 1
ATOM 2025 N N . ASN B 1 74 ? 22.437 55.218 23.113 1.00 46.49 612 ASN B N 1
ATOM 2026 C CA . ASN B 1 74 ? 23.890 55.187 23.309 1.00 40.62 612 ASN B CA 1
ATOM 2027 C C . ASN B 1 74 ? 24.285 53.845 23.950 1.00 43.06 612 ASN B C 1
ATOM 2028 O O . ASN B 1 74 ? 24.604 53.775 25.139 1.00 56.71 612 ASN B O 1
ATOM 2030 N N . LYS B 1 75 ? 24.229 52.779 23.156 1.00 37.00 613 LYS B N 1
ATOM 2031 C CA . LYS B 1 75 ? 24.444 51.430 23.663 1.00 37.89 613 LYS B CA 1
ATOM 2032 C C . LYS B 1 75 ? 25.898 51.157 24.066 1.00 36.53 613 LYS B C 1
ATOM 2033 O O . LYS B 1 75 ? 26.805 51.235 23.236 1.00 27.74 613 LYS B O 1
ATOM 2039 N N . GLU B 1 76 ? 26.100 50.808 25.337 1.00 38.28 614 GLU B N 1
ATOM 2040 C CA . GLU B 1 76 ? 27.428 50.546 25.886 1.00 44.35 614 GLU B CA 1
ATOM 2041 C C . GLU B 1 76 ? 28.228 49.552 25.044 1.00 40.60 614 GLU B C 1
ATOM 2042 O O . GLU B 1 76 ? 29.427 49.736 24.825 1.00 33.22 614 GLU B O 1
ATOM 2048 N N . LEU B 1 77 ? 27.560 48.510 24.564 1.00 40.85 615 LEU B N 1
ATOM 2049 C CA . LEU B 1 77 ? 28.216 47.529 23.721 1.00 41.90 615 LEU B CA 1
ATOM 2050 C C . LEU B 1 77 ? 28.964 48.238 22.602 1.00 33.75 615 LEU B C 1
ATOM 2051 O O . LEU B 1 77 ? 30.147 47.999 22.402 1.00 39.00 615 LEU B O 1
ATOM 2056 N N . LEU B 1 78 ? 28.291 49.142 21.905 1.00 35.44 616 LEU B N 1
ATOM 2057 C CA . LEU B 1 78 ? 28.865 49.769 20.724 1.00 35.29 616 LEU B CA 1
ATOM 2058 C C . LEU B 1 78 ? 29.902 50.838 21.035 1.00 40.26 616 LEU B C 1
ATOM 2059 O O . LEU B 1 78 ? 30.426 51.464 20.117 1.00 36.14 616 LEU B O 1
ATOM 2064 N N . GLN B 1 79 ? 30.183 51.078 22.310 1.00 36.09 617 GLN B N 1
ATOM 2065 C CA . GLN B 1 79 ? 31.217 52.057 22.640 1.00 43.13 617 GLN B CA 1
ATOM 2066 C C . GLN B 1 79 ? 32.624 51.472 22.532 1.00 35.98 617 GLN B C 1
ATOM 2067 O O . GLN B 1 79 ? 33.599 52.212 22.533 1.00 37.65 617 GLN B O 1
ATOM 2073 N N . LEU B 1 80 ? 32.728 50.153 22.404 1.00 26.43 618 LEU B N 1
ATOM 2074 C CA . LEU B 1 80 ? 34.040 49.509 22.339 1.00 33.50 618 LEU B CA 1
ATOM 2075 C C . LEU B 1 80 ? 34.929 50.003 21.171 1.00 35.60 618 LEU B C 1
ATOM 2076 O O . LEU B 1 80 ? 34.416 50.421 20.130 1.00 31.26 618 LEU B O 1
ATOM 2081 N N . PRO B 1 81 ? 36.262 49.960 21.354 1.00 34.28 619 PRO B N 1
ATOM 2082 C CA . PRO B 1 81 ? 37.225 50.282 20.292 1.00 34.13 619 PRO B CA 1
ATOM 2083 C C . PRO B 1 81 ? 36.928 49.553 18.989 1.00 29.00 619 PRO B C 1
ATOM 2084 O O . PRO B 1 81 ? 37.246 50.051 17.907 1.00 31.59 619 PRO B O 1
ATOM 2088 N N . LEU B 1 82 ? 36.335 48.369 19.105 1.00 26.13 620 LEU B N 1
ATOM 2089 C CA . LEU B 1 82 ? 35.991 47.536 17.955 1.00 25.47 620 LEU B CA 1
ATOM 2090 C C . LEU B 1 82 ? 35.171 48.294 16.889 1.00 22.25 620 LEU B C 1
ATOM 2091 O O . LEU B 1 82 ? 35.248 47.995 15.686 1.00 21.83 620 LEU B O 1
ATOM 2096 N N . PHE B 1 83 ? 34.393 49.278 17.336 1.00 23.18 621 PHE B N 1
ATOM 2097 C CA . PHE B 1 83 ? 33.422 49.980 16.472 1.00 35.57 621 PHE B CA 1
ATOM 2098 C C . PHE B 1 83 ? 33.914 51.355 16.009 1.00 33.93 621 PHE B C 1
ATOM 2099 O O . PHE B 1 83 ? 33.232 52.044 15.248 1.00 41.13 621 PHE B O 1
ATOM 2107 N N . GLU B 1 84 ? 35.112 51.728 16.445 1.00 33.66 622 GLU B N 1
ATOM 2108 C CA . GLU B 1 84 ? 35.673 53.044 16.121 1.00 39.73 622 GLU B CA 1
ATOM 2109 C C . GLU B 1 84 ? 35.594 53.366 14.627 1.00 41.51 622 GLU B C 1
ATOM 2110 O O . GLU B 1 84 ? 35.278 54.495 14.250 1.00 43.17 622 GLU B O 1
ATOM 2116 N N . SER B 1 85 ? 35.870 52.374 13.783 1.00 26.13 623 SER B N 1
ATOM 2117 C CA . SER B 1 85 ? 35.966 52.606 12.345 1.00 28.64 623 SER B CA 1
ATOM 2118 C C . SER B 1 85 ? 34.662 52.328 11.572 1.00 28.35 623 SER B C 1
ATOM 2119 O O . SER B 1 85 ? 34.627 52.377 10.341 1.00 30.83 623 SER B O 1
ATOM 2122 N N . ALA B 1 86 ? 33.577 52.061 12.283 1.00 24.20 624 ALA B N 1
ATOM 2123 C CA . ALA B 1 86 ? 32.347 51.763 11.575 1.00 28.69 624 ALA B CA 1
ATOM 2124 C C . ALA B 1 86 ? 31.694 53.082 11.137 1.00 30.69 624 ALA B C 1
ATOM 2125 O O . ALA B 1 86 ? 31.670 54.033 11.897 1.00 23.80 624 ALA B O 1
ATOM 2127 N N . SER B 1 87 ? 31.189 53.141 9.910 1.00 23.10 625 SER B N 1
ATOM 2128 C CA . SER B 1 87 ? 30.419 54.303 9.447 1.00 34.24 625 SER B CA 1
ATOM 2129 C C . SER B 1 87 ? 29.172 54.564 10.308 1.00 32.88 625 SER B C 1
ATOM 2130 O O . SER B 1 87 ? 28.735 53.688 11.040 1.00 29.80 625 SER B O 1
ATOM 2133 N N . ARG B 1 88 ? 28.587 55.757 10.211 1.00 44.28 626 ARG B N 1
ATOM 2134 C CA . ARG B 1 88 ? 27.417 56.110 11.021 1.00 30.63 626 ARG B CA 1
ATOM 2135 C C . ARG B 1 88 ? 26.231 55.210 10.696 1.00 28.63 626 ARG B C 1
ATOM 2136 O O . ARG B 1 88 ? 25.488 54.758 11.592 1.00 19.81 626 ARG B O 1
ATOM 2144 N N . GLY B 1 89 ? 26.060 54.929 9.413 1.00 30.34 627 GLY B N 1
ATOM 2145 C CA . GLY B 1 89 ? 25.014 54.013 9.005 1.00 36.15 627 GLY B CA 1
ATOM 2146 C C . GLY B 1 89 ? 25.169 52.619 9.587 1.00 32.46 627 GLY B C 1
ATOM 2147 O O . GLY B 1 89 ? 24.186 51.952 9.886 1.00 34.09 627 GLY B O 1
ATOM 2148 N N . CYS B 1 90 ? 26.398 52.163 9.747 1.00 35.90 628 CYS B N 1
ATOM 2149 C CA . CYS B 1 90 ? 26.624 50.834 10.317 1.00 27.66 628 CYS B CA 1
ATOM 2150 C C . CYS B 1 90 ? 26.339 50.831 11.815 1.00 26.39 628 CYS B C 1
ATOM 2151 O O . CYS B 1 90 ? 25.713 49.915 12.341 1.00 28.66 628 CYS B O 1
ATOM 2154 N N . LEU B 1 91 ? 26.785 51.863 12.516 1.00 33.62 629 LEU B N 1
ATOM 2155 C CA . LEU B 1 91 ? 26.491 51.918 13.937 1.00 30.42 629 LEU B CA 1
ATOM 2156 C C . LEU B 1 91 ? 24.981 52.056 14.238 1.00 28.60 629 LEU B C 1
ATOM 2157 O O . LEU B 1 91 ? 24.451 51.428 15.166 1.00 28.13 629 LEU B O 1
ATOM 2162 N N . ARG B 1 92 ? 24.280 52.863 13.457 1.00 28.09 630 ARG B N 1
ATOM 2163 C CA . ARG B 1 92 ? 22.843 53.003 13.694 1.00 39.44 630 ARG B CA 1
ATOM 2164 C C . ARG B 1 92 ? 22.108 51.666 13.584 1.00 34.75 630 ARG B C 1
ATOM 2165 O O . ARG B 1 92 ? 21.426 51.257 14.521 1.00 42.55 630 ARG B O 1
ATOM 2173 N N . SER B 1 93 ? 22.263 50.995 12.447 1.00 21.41 631 SER B N 1
ATOM 2174 C CA . SER B 1 93 ? 21.715 49.650 12.228 1.00 21.62 631 SER B CA 1
ATOM 2175 C C . SER B 1 93 ? 22.013 48.704 13.390 1.00 24.48 631 SER B C 1
ATOM 2176 O O . SER B 1 93 ? 21.119 48.067 13.919 1.00 30.77 631 SER B O 1
ATOM 2179 N N . LEU B 1 94 ? 23.276 48.624 13.794 1.00 27.48 632 LEU B N 1
ATOM 2180 C CA . LEU B 1 94 ? 23.648 47.769 14.908 1.00 22.40 632 LEU B CA 1
ATOM 2181 C C . LEU B 1 94 ? 22.923 48.134 16.184 1.00 20.21 632 LEU B C 1
ATOM 2182 O O . LEU B 1 94 ? 22.527 47.267 16.967 1.00 24.81 632 LEU B O 1
ATOM 2187 N N . SER B 1 95 ? 22.773 49.419 16.423 1.00 13.49 633 SER B N 1
ATOM 2188 C CA . SER B 1 95 ? 22.231 49.846 17.706 1.00 33.14 633 SER B CA 1
ATOM 2189 C C . SER B 1 95 ? 20.766 49.471 17.799 1.00 27.92 633 SER B C 1
ATOM 2190 O O . SER B 1 95 ? 20.246 49.284 18.897 1.00 28.23 633 SER B O 1
ATOM 2193 N N . LEU B 1 96 ? 20.106 49.368 16.648 1.00 28.39 634 LEU B N 1
ATOM 2194 C CA . LEU B 1 96 ? 18.685 49.028 16.623 1.00 35.52 634 LEU B CA 1
ATOM 2195 C C . LEU B 1 96 ? 18.366 47.529 16.838 1.00 36.15 634 LEU B C 1
ATOM 2196 O O . LEU B 1 96 ? 17.207 47.176 17.044 1.00 38.61 634 LEU B O 1
ATOM 2201 N N . ILE B 1 97 ? 19.378 46.659 16.783 1.00 33.59 635 ILE B N 1
ATOM 2202 C CA . ILE B 1 97 ? 19.168 45.217 16.980 1.00 33.72 635 ILE B CA 1
ATOM 2203 C C . ILE B 1 97 ? 19.830 44.719 18.271 1.00 39.32 635 ILE B C 1
ATOM 2204 O O . ILE B 1 97 ? 19.952 43.518 18.499 1.00 38.21 635 ILE B O 1
ATOM 2209 N N . ILE B 1 98 ? 20.250 45.649 19.120 1.00 31.85 636 ILE B N 1
ATOM 2210 C CA . ILE B 1 98 ? 20.871 45.282 20.387 1.00 31.82 636 ILE B CA 1
ATOM 2211 C C . ILE B 1 98 ? 19.797 45.020 21.444 1.00 31.48 636 ILE B C 1
ATOM 2212 O O . ILE B 1 98 ? 18.865 45.799 21.588 1.00 27.96 636 ILE B O 1
ATOM 2217 N N . LYS B 1 99 ? 19.940 43.929 22.185 1.00 26.76 637 LYS B N 1
ATOM 2218 C CA . LYS B 1 99 ? 18.966 43.532 23.199 1.00 29.55 637 LYS B CA 1
ATOM 2219 C C . LYS B 1 99 ? 19.651 43.500 24.545 1.00 45.03 637 LYS B C 1
ATOM 2220 O O . LYS B 1 99 ? 20.879 43.574 24.626 1.00 35.59 637 LYS B O 1
ATOM 2226 N N . THR B 1 100 ? 18.854 43.330 25.594 1.00 42.08 638 THR B N 1
ATOM 2227 C CA . THR B 1 100 ? 19.360 43.280 26.951 1.00 38.69 638 THR B CA 1
ATOM 2228 C C . THR B 1 100 ? 18.615 42.216 27.738 1.00 37.48 638 THR B C 1
ATOM 2229 O O . THR B 1 100 ? 17.483 41.846 27.394 1.00 30.33 638 THR B O 1
ATOM 2233 N N . SER B 1 101 ? 19.234 41.708 28.795 1.00 46.66 639 SER B N 1
ATOM 2234 C CA . SER B 1 101 ? 18.545 40.760 29.659 1.00 43.10 639 SER B CA 1
ATOM 2235 C C . SER B 1 101 ? 19.197 40.710 31.017 1.00 46.69 639 SER B C 1
ATOM 2236 O O . SER B 1 101 ? 20.423 40.769 31.119 1.00 47.64 639 SER B O 1
ATOM 2239 N N . PHE B 1 102 ? 18.365 40.619 32.051 1.00 45.32 640 PHE B N 1
ATOM 2240 C CA . PHE B 1 102 ? 18.828 40.362 33.405 1.00 49.07 640 PHE B CA 1
ATOM 2241 C C . PHE B 1 102 ? 19.175 38.891 33.458 1.00 38.78 640 PHE B C 1
ATOM 2242 O O . PHE B 1 102 ? 18.651 38.087 32.676 1.00 39.64 640 PHE B O 1
ATOM 2250 N N . CYS B 1 103 ? 20.058 38.542 34.378 1.00 38.58 641 CYS B N 1
ATOM 2251 C CA . CYS B 1 103 ? 20.510 37.175 34.540 1.00 35.92 641 CYS B CA 1
ATOM 2252 C C . CYS B 1 103 ? 20.650 36.927 36.048 1.00 37.73 641 CYS B C 1
ATOM 2253 O O . CYS B 1 103 ? 21.074 37.805 36.796 1.00 43.03 641 CYS B O 1
ATOM 2256 N N . ALA B 1 104 ? 20.248 35.749 36.505 1.00 39.59 642 ALA B N 1
ATOM 2257 C CA . ALA B 1 104 ? 20.287 35.448 37.932 1.00 32.18 642 ALA B CA 1
ATOM 2258 C C . ALA B 1 104 ? 21.547 34.667 38.293 1.00 29.74 642 ALA B C 1
ATOM 2259 O O . ALA B 1 104 ? 22.140 33.995 37.437 1.00 34.62 642 ALA B O 1
ATOM 2261 N N . PRO B 1 105 ? 21.970 34.754 39.561 1.00 35.12 643 PRO B N 1
ATOM 2262 C CA . PRO B 1 105 ? 23.148 34.008 40.001 1.00 36.93 643 PRO B CA 1
ATOM 2263 C C . PRO B 1 105 ? 22.982 32.523 39.702 1.00 40.04 643 PRO B C 1
ATOM 2264 O O . PRO B 1 105 ? 21.931 31.965 39.977 1.00 36.58 643 PRO B O 1
ATOM 2268 N N . GLY B 1 106 ? 24.011 31.898 39.141 1.00 38.17 644 GLY B N 1
ATOM 2269 C CA . GLY B 1 106 ? 23.978 30.476 38.838 1.00 36.70 644 GLY B CA 1
ATOM 2270 C C . GLY B 1 106 ? 23.242 30.144 37.550 1.00 39.11 644 GLY B C 1
ATOM 2271 O O . GLY B 1 106 ? 23.167 28.978 37.146 1.00 47.59 644 GLY B O 1
ATOM 2272 N N . GLU B 1 107 ? 22.687 31.168 36.910 1.00 29.17 645 GLU B N 1
ATOM 2273 C CA . GLU B 1 107 ? 21.972 30.984 35.644 1.00 37.66 645 GLU B CA 1
ATOM 2274 C C . GLU B 1 107 ? 22.990 30.884 34.503 1.00 32.89 645 GLU B C 1
ATOM 2275 O O . GLU B 1 107 ? 23.916 31.694 34.426 1.00 28.77 645 GLU B O 1
ATOM 2281 N N . PHE B 1 108 ? 22.833 29.887 33.632 1.00 30.29 646 PHE B N 1
ATOM 2282 C CA . PHE B 1 108 ? 23.776 29.690 32.521 1.00 31.16 646 PHE B CA 1
ATOM 2283 C C . PHE B 1 108 ? 23.538 30.693 31.396 1.00 24.76 646 PHE B C 1
ATOM 2284 O O . PHE B 1 108 ? 22.443 30.741 30.824 1.00 34.51 646 PHE B O 1
ATOM 2292 N N . LEU B 1 109 ? 24.552 31.486 31.067 1.00 33.87 647 LEU B N 1
ATOM 2293 C CA . LEU B 1 109 ? 24.477 32.343 29.885 1.00 23.04 647 LEU B CA 1
ATOM 2294 C C . LEU B 1 109 ? 24.689 31.467 28.667 1.00 30.47 647 LEU B C 1
ATOM 2295 O O . LEU B 1 109 ? 23.967 31.574 27.678 1.00 36.17 647 LEU B O 1
ATOM 2300 N N . ILE B 1 110 ? 25.662 30.561 28.783 1.00 32.13 648 ILE B N 1
ATOM 2301 C CA . ILE B 1 110 ? 26.069 29.656 27.710 1.00 35.01 648 ILE B CA 1
ATOM 2302 C C . ILE B 1 110 ? 26.421 28.286 28.287 1.00 43.42 648 ILE B C 1
ATOM 2303 O O . ILE B 1 110 ? 27.068 28.198 29.325 1.00 43.83 648 ILE B O 1
ATOM 2308 N N . ARG B 1 111 ? 25.983 27.217 27.628 1.00 32.12 649 ARG B N 1
ATOM 2309 C CA . ARG B 1 111 ? 26.345 25.868 28.063 1.00 39.76 649 ARG B CA 1
ATOM 2310 C C . ARG B 1 111 ? 27.370 25.301 27.102 1.00 48.31 649 ARG B C 1
ATOM 2311 O O . ARG B 1 111 ? 27.210 25.386 25.880 1.00 44.10 649 ARG B O 1
ATOM 2319 N N . GLN B 1 112 ? 28.432 24.733 27.662 1.00 36.49 650 GLN B N 1
ATOM 2320 C CA . GLN B 1 112 ? 29.514 24.188 26.857 1.00 43.84 650 GLN B CA 1
ATOM 2321 C C . GLN B 1 112 ? 28.961 23.226 25.802 1.00 48.35 650 GLN B C 1
ATOM 2322 O O . GLN B 1 112 ? 28.094 22.396 26.093 1.00 49.73 650 GLN B O 1
ATOM 2328 N N . GLY B 1 113 ? 29.445 23.365 24.572 1.00 59.29 651 GLY B N 1
ATOM 2329 C CA . GLY B 1 113 ? 29.006 22.516 23.481 1.00 52.35 651 GLY B CA 1
ATOM 2330 C C . GLY B 1 113 ? 27.813 23.051 22.706 1.00 49.21 651 GLY B C 1
ATOM 2331 O O . GLY B 1 113 ? 27.536 22.589 21.596 1.00 39.77 651 GLY B O 1
ATOM 2332 N N . ASP B 1 114 ? 27.089 24.007 23.281 1.00 47.47 652 ASP B N 1
ATOM 2333 C CA . ASP B 1 114 ? 26.009 24.648 22.539 1.00 43.33 652 ASP B CA 1
ATOM 2334 C C . ASP B 1 114 ? 26.571 25.441 21.356 1.00 35.46 652 ASP B C 1
ATOM 2335 O O . ASP B 1 114 ? 27.767 25.763 21.319 1.00 39.61 652 ASP B O 1
ATOM 2340 N N . ALA B 1 115 ? 25.718 25.727 20.375 1.00 39.59 653 ALA B N 1
ATOM 2341 C CA . ALA B 1 115 ? 26.098 26.632 19.311 1.00 35.47 653 ALA B CA 1
ATOM 2342 C C . ALA B 1 115 ? 25.916 28.072 19.796 1.00 43.80 653 ALA B C 1
ATOM 2343 O O . ALA B 1 115 ? 24.869 28.419 20.344 1.00 48.27 653 ALA B O 1
ATOM 2345 N N . LEU B 1 116 ? 26.942 28.896 19.605 1.00 44.45 654 LEU B N 1
ATOM 2346 C CA . LEU B 1 116 ? 26.875 30.297 19.987 1.00 37.43 654 LEU B CA 1
ATOM 2347 C C . LEU B 1 116 ? 25.802 31.009 19.161 1.00 30.30 654 LEU B C 1
ATOM 2348 O O . LEU B 1 116 ? 25.800 30.922 17.933 1.00 28.06 654 LEU B O 1
ATOM 2353 N N . GLN B 1 117 ? 24.890 31.709 19.825 1.00 24.42 655 GLN B N 1
ATOM 2354 C CA . GLN B 1 117 ? 23.806 32.376 19.110 1.00 29.71 655 GLN B CA 1
ATOM 2355 C C . GLN B 1 117 ? 24.017 33.886 19.035 1.00 26.93 655 GLN B C 1
ATOM 2356 O O . GLN B 1 117 ? 23.352 34.581 18.280 1.00 30.57 655 GLN B O 1
ATOM 2362 N N . ALA B 1 118 ? 24.944 34.393 19.832 1.00 25.82 656 ALA B N 1
ATOM 2363 C CA . ALA B 1 118 ? 25.129 35.833 19.958 1.00 26.09 656 ALA B CA 1
ATOM 2364 C C . ALA B 1 118 ? 26.493 36.149 20.550 1.00 28.24 656 ALA B C 1
ATOM 2365 O O . ALA B 1 118 ? 27.158 35.271 21.101 1.00 36.89 656 ALA B O 1
ATOM 2367 N N . ILE B 1 119 ? 26.894 37.417 20.452 1.00 22.91 657 ILE B N 1
ATOM 2368 C CA . ILE B 1 119 ? 27.959 37.930 21.307 1.00 27.42 657 ILE B CA 1
ATOM 2369 C C . ILE B 1 119 ? 27.293 38.739 22.403 1.00 28.35 657 ILE B C 1
ATOM 2370 O O . ILE B 1 119 ? 26.267 39.380 22.168 1.00 32.27 657 ILE B O 1
ATOM 2375 N N . TYR B 1 120 ? 27.864 38.685 23.600 1.00 28.18 658 TYR B N 1
ATOM 2376 C CA . TYR B 1 120 ? 27.263 39.298 24.784 1.00 32.58 658 TYR B CA 1
ATOM 2377 C C . TYR B 1 120 ? 28.209 40.317 25.418 1.00 39.80 658 TYR B C 1
ATOM 2378 O O . TYR B 1 120 ? 29.432 40.174 25.369 1.00 36.19 658 TYR B O 1
ATOM 2387 N N . PHE B 1 121 ? 27.629 41.342 26.019 1.00 28.00 659 PHE B N 1
ATOM 2388 C CA . PHE B 1 121 ? 28.410 42.383 26.662 1.00 28.43 659 PHE B CA 1
ATOM 2389 C C . PHE B 1 121 ? 27.880 42.502 28.080 1.00 24.12 659 PHE B C 1
ATOM 2390 O O . PHE B 1 121 ? 26.677 42.638 28.271 1.00 29.99 659 PHE B O 1
ATOM 2398 N N . VAL B 1 122 ? 28.766 42.422 29.075 1.00 20.37 660 VAL B N 1
ATOM 2399 C CA . VAL B 1 122 ? 28.370 42.625 30.477 1.00 29.31 660 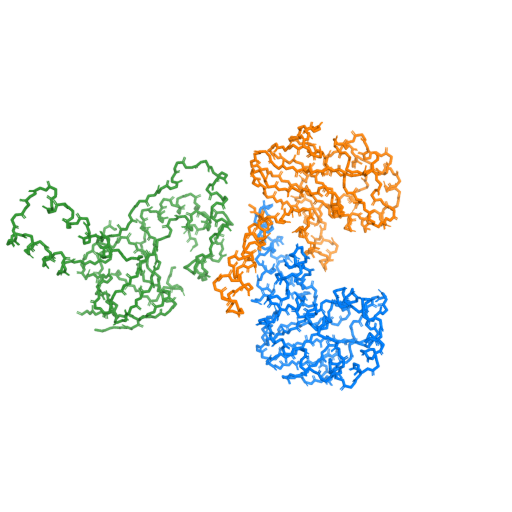VAL B CA 1
ATOM 2400 C C . VAL B 1 122 ? 28.292 44.115 30.864 1.00 40.27 660 VAL B C 1
ATOM 2401 O O . VAL B 1 122 ? 29.321 44.775 30.948 1.00 42.65 660 VAL B O 1
ATOM 2405 N N . CYS B 1 123 ? 27.085 44.638 31.104 1.00 36.48 661 CYS B N 1
ATOM 2406 C CA . CYS B 1 123 ? 26.932 46.019 31.615 1.00 39.63 661 CYS B CA 1
ATOM 2407 C C . CYS B 1 123 ? 27.089 46.103 33.129 1.00 50.94 661 CYS B C 1
ATOM 2408 O O . CYS B 1 123 ? 27.524 47.116 33.651 1.00 57.68 661 CYS B O 1
ATOM 2411 N N . SER B 1 124 ? 26.684 45.057 33.836 1.00 43.02 662 SER B N 1
ATOM 2412 C CA . SER B 1 124 ? 26.948 44.975 35.266 1.00 42.99 662 SER B CA 1
ATOM 2413 C C . SER B 1 124 ? 26.881 43.528 35.719 1.00 36.44 662 SER B C 1
ATOM 2414 O O . SER B 1 124 ? 26.354 42.668 35.012 1.00 39.06 662 SER B O 1
ATOM 2417 N N . GLY B 1 125 ? 27.416 43.263 36.901 1.00 34.07 663 GLY B N 1
ATOM 2418 C CA . GLY B 1 125 ? 27.406 41.928 37.447 1.00 32.00 663 GLY B CA 1
ATOM 2419 C C . GLY B 1 125 ? 28.697 41.197 37.174 1.00 33.12 663 GLY B C 1
ATOM 2420 O O . GLY B 1 125 ? 29.588 41.704 36.485 1.00 34.03 663 GLY B O 1
ATOM 2421 N N . SER B 1 126 ? 28.797 39.993 37.720 1.00 35.18 664 SER B N 1
ATOM 2422 C CA . SER B 1 126 ? 29.964 39.168 37.495 1.00 43.00 664 SER B CA 1
ATOM 2423 C C . SER B 1 126 ? 29.549 37.787 37.018 1.00 39.33 664 SER B C 1
ATOM 2424 O O . SER B 1 126 ? 28.434 37.339 37.283 1.00 34.08 664 SER B O 1
ATOM 2427 N N . MET B 1 127 ? 30.449 37.125 36.298 1.00 42.48 665 MET B N 1
ATOM 2428 C CA . MET B 1 127 ? 30.176 35.801 35.762 1.00 41.39 665 MET B CA 1
ATOM 2429 C C . MET B 1 127 ? 31.455 35.009 35.749 1.00 45.47 665 MET B C 1
ATOM 2430 O O . MET B 1 127 ? 32.548 35.575 35.692 1.00 45.27 665 MET B O 1
ATOM 2435 N N . GLU B 1 128 ? 31.320 33.693 35.783 1.00 38.05 666 GLU B N 1
ATOM 2436 C CA . GLU B 1 128 ? 32.482 32.821 35.705 1.00 50.58 666 GLU B CA 1
ATOM 2437 C C . GLU B 1 128 ? 32.481 32.069 34.376 1.00 47.66 666 GLU B C 1
ATOM 2438 O O . GLU B 1 128 ? 31.415 31.705 33.874 1.00 43.37 666 GLU B O 1
ATOM 2444 N N . VAL B 1 129 ? 33.661 31.871 33.790 1.00 36.79 667 VAL B N 1
ATOM 2445 C CA . VAL B 1 129 ? 33.812 30.884 32.715 1.00 39.52 667 VAL B CA 1
ATOM 2446 C C . VAL B 1 129 ? 34.224 29.554 33.362 1.00 48.95 667 VAL B C 1
ATOM 2447 O O . VAL B 1 129 ? 35.146 29.513 34.172 1.00 54.02 667 VAL B O 1
ATOM 2451 N N . LEU B 1 130 ? 33.506 28.484 33.027 1.00 37.95 668 LEU B N 1
ATOM 2452 C CA . LEU B 1 130 ? 33.747 27.149 33.579 1.00 44.41 668 LEU B CA 1
ATOM 2453 C C . LEU B 1 130 ? 33.930 26.169 32.442 1.00 45.63 668 LEU B C 1
ATOM 2454 O O . LEU B 1 130 ? 33.006 25.945 31.666 1.00 45.18 668 LEU B O 1
ATOM 2459 N N . LYS B 1 131 ? 35.113 25.575 32.336 1.00 52.04 669 LYS B N 1
ATOM 2460 C CA . LYS B 1 131 ? 35.320 24.479 31.396 1.00 56.13 669 LYS B CA 1
ATOM 2461 C C . LYS B 1 131 ? 35.471 23.200 32.204 1.00 60.00 669 LYS B C 1
ATOM 2462 O O . LYS B 1 131 ? 36.324 23.123 33.086 1.00 60.35 669 LYS B O 1
ATOM 2466 N N . ASP B 1 132 ? 34.641 22.204 31.915 1.00 101.75 670 ASP B N 1
ATOM 2467 C CA . ASP B 1 132 ? 34.561 21.021 32.765 1.00 118.94 670 ASP B CA 1
ATOM 2468 C C . ASP B 1 132 ? 34.187 21.474 34.174 1.00 119.19 670 ASP B C 1
ATOM 2469 O O . ASP B 1 132 ? 33.226 22.226 34.358 1.00 113.89 670 ASP B O 1
ATOM 2471 N N . ASN B 1 133 ? 34.952 21.024 35.164 1.00 104.56 671 ASN B N 1
ATOM 2472 C CA . ASN B 1 133 ? 34.761 21.470 36.538 1.00 104.07 671 ASN B CA 1
ATOM 2473 C C . ASN B 1 133 ? 35.921 22.356 36.977 1.00 98.92 671 ASN B C 1
ATOM 2474 O O . ASN B 1 133 ? 36.458 22.203 38.072 1.00 104.56 671 ASN B O 1
ATOM 2476 N N . THR B 1 134 ? 36.300 23.284 36.104 1.00 73.36 672 THR B N 1
ATOM 2477 C CA . THR B 1 134 ? 37.404 24.199 36.364 1.00 66.14 672 THR B CA 1
ATOM 2478 C C . THR B 1 134 ? 37.064 25.613 35.883 1.00 60.10 672 THR B C 1
ATOM 2479 O O . THR B 1 134 ? 36.649 25.803 34.741 1.00 56.17 672 THR B O 1
ATOM 2483 N N . VAL B 1 135 ? 37.237 26.598 36.762 1.00 61.66 673 VAL B N 1
ATOM 2484 C CA . VAL B 1 135 ? 36.983 27.996 36.431 1.00 52.13 673 VAL B CA 1
ATOM 2485 C C . VAL B 1 135 ? 38.123 28.572 35.586 1.00 49.73 673 VAL B C 1
ATOM 2486 O O . VAL B 1 135 ? 39.283 28.595 36.026 1.00 51.44 673 VAL B O 1
ATOM 2490 N N . LEU B 1 136 ? 37.806 29.048 34.385 1.00 44.57 674 LEU B N 1
ATOM 2491 C CA . LEU B 1 136 ? 38.839 29.601 33.503 1.00 50.21 674 LEU B CA 1
ATOM 2492 C C . LEU B 1 136 ? 39.033 31.121 33.623 1.00 50.02 674 LEU B C 1
ATOM 2493 O O . LEU B 1 136 ? 40.112 31.640 33.332 1.00 52.39 674 LEU B O 1
ATOM 2498 N N . ALA B 1 137 ? 37.981 31.829 34.025 1.00 52.26 675 ALA B N 1
ATOM 2499 C CA . ALA B 1 137 ? 38.019 33.287 34.097 1.00 42.23 675 ALA B CA 1
ATOM 2500 C C . ALA B 1 137 ? 36.845 33.896 34.871 1.00 42.54 675 ALA B C 1
ATOM 2501 O O . ALA B 1 137 ? 35.809 33.252 35.082 1.00 39.91 675 ALA B O 1
ATOM 2503 N N . ILE B 1 138 ? 37.034 35.136 35.311 1.00 46.69 676 ILE B N 1
ATOM 2504 C CA . ILE B 1 138 ? 35.980 35.922 35.939 1.00 42.83 676 ILE B CA 1
ATOM 2505 C C . ILE B 1 138 ? 35.674 37.145 35.084 1.00 43.79 676 ILE B C 1
ATOM 2506 O O . ILE B 1 138 ? 36.552 37.979 34.843 1.00 50.43 676 ILE B O 1
ATOM 2511 N N . LEU B 1 139 ? 34.425 37.253 34.638 1.00 52.69 677 LEU B N 1
ATOM 2512 C CA . LEU B 1 139 ? 34.001 38.355 33.778 1.00 43.83 677 LEU B CA 1
ATOM 2513 C C . LEU B 1 139 ? 33.177 39.417 34.520 1.00 42.29 677 LEU B C 1
ATOM 2514 O O . LEU B 1 139 ? 32.407 39.112 35.438 1.00 46.44 677 LEU B O 1
ATOM 2519 N N . GLY B 1 140 ? 33.329 40.664 34.098 1.00 31.53 678 GLY B N 1
ATOM 2520 C CA . GLY B 1 140 ? 32.693 41.773 34.767 1.00 25.55 678 GLY B CA 1
ATOM 2521 C C . GLY B 1 140 ? 32.358 42.885 33.802 1.00 31.70 678 GLY B C 1
ATOM 2522 O O . GLY B 1 140 ? 32.520 42.741 32.585 1.00 37.69 678 GLY B O 1
ATOM 2523 N N . LYS B 1 141 ? 31.890 43.997 34.357 1.00 31.13 679 LYS B N 1
ATOM 2524 C CA . LYS B 1 141 ? 31.455 45.154 33.582 1.00 37.74 679 LYS B CA 1
ATOM 2525 C C . LYS B 1 141 ? 32.435 45.553 32.486 1.00 28.36 679 LYS B C 1
ATOM 2526 O O . LYS B 1 141 ? 33.608 45.809 32.746 1.00 35.41 679 LYS B O 1
ATOM 2531 N N . GLY B 1 142 ? 31.941 45.620 31.261 1.00 35.02 680 GLY B N 1
ATOM 2532 C CA . GLY B 1 142 ? 32.756 46.014 30.135 1.00 29.18 680 GLY B CA 1
ATOM 2533 C C . GLY B 1 142 ? 33.309 44.844 29.341 1.00 34.06 680 GLY B C 1
ATOM 2534 O O . GLY B 1 142 ? 33.853 45.040 28.254 1.00 29.51 680 GLY B O 1
ATOM 2535 N N . ASP B 1 143 ? 33.184 43.628 29.868 1.00 37.83 681 ASP B N 1
ATOM 2536 C CA . ASP B 1 143 ? 33.717 42.471 29.162 1.00 31.62 681 ASP B CA 1
ATOM 2537 C C . ASP B 1 143 ? 32.826 42.020 27.990 1.00 31.87 681 ASP B C 1
ATOM 2538 O O . ASP B 1 143 ? 31.592 42.009 28.076 1.00 35.10 681 ASP B O 1
ATOM 2543 N N . LEU B 1 144 ? 33.473 41.648 26.894 1.00 27.79 682 LEU B N 1
ATOM 2544 C CA . LEU B 1 144 ? 32.791 41.155 25.715 1.00 25.58 682 LEU B CA 1
ATOM 2545 C C . LEU B 1 144 ? 32.982 39.646 25.616 1.00 35.43 682 LEU B C 1
ATOM 2546 O O . LEU B 1 144 ? 34.108 39.152 25.707 1.00 35.42 682 LEU B O 1
ATOM 2551 N N . ILE B 1 145 ? 31.884 38.917 25.434 1.00 34.52 683 ILE B N 1
ATOM 2552 C CA . ILE B 1 145 ? 31.920 37.466 25.341 1.00 36.19 683 ILE B CA 1
ATOM 2553 C C . ILE B 1 145 ? 31.460 36.992 23.965 1.00 33.30 683 ILE B C 1
ATOM 2554 O O . ILE B 1 145 ? 30.389 37.385 23.491 1.00 30.44 683 ILE B O 1
ATOM 2559 N N . GLY B 1 146 ? 32.261 36.136 23.326 1.00 24.73 684 GLY B N 1
ATOM 2560 C CA . GLY B 1 146 ? 31.925 35.670 21.998 1.00 19.51 684 GLY B CA 1
ATOM 2561 C C . GLY B 1 146 ? 32.938 34.740 21.371 1.00 34.80 684 GLY B C 1
ATOM 2562 O O . GLY B 1 146 ? 33.498 33.853 22.020 1.00 32.16 684 GLY B O 1
ATOM 2563 N N . SER B 1 147 ? 33.158 34.951 20.083 1.00 32.17 685 SER B N 1
ATOM 2564 C CA . SER B 1 147 ? 34.070 34.135 19.312 1.00 41.26 685 SER B CA 1
ATOM 2565 C C . SER B 1 147 ? 34.742 35.005 18.257 1.00 45.29 685 SER B C 1
ATOM 2566 O O . SER B 1 147 ? 34.264 36.093 17.941 1.00 48.60 685 SER B O 1
ATOM 2569 N N . ASP B 1 148 ? 35.859 34.517 17.730 1.00 25.81 686 ASP B N 1
ATOM 2570 C CA . ASP B 1 148 ? 36.683 35.256 16.788 1.00 40.94 686 ASP B CA 1
ATOM 2571 C C . ASP B 1 148 ? 36.304 35.021 15.324 1.00 50.01 686 ASP B C 1
ATOM 2572 O O . ASP B 1 148 ? 36.771 35.746 14.456 1.00 64.31 686 ASP B O 1
ATOM 2577 N N . SER B 1 149 ? 35.476 34.025 15.026 1.00 59.48 687 SER B N 1
ATOM 2578 C CA . SER B 1 149 ? 35.144 33.780 13.614 1.00 68.22 687 SER B CA 1
ATOM 2579 C C . SER B 1 149 ? 33.670 33.980 13.288 1.00 54.53 687 SER B C 1
ATOM 2580 O O . SER B 1 149 ? 32.978 33.049 12.884 1.00 59.52 687 SER B O 1
ATOM 2583 N N . LEU B 1 150 ? 33.208 35.215 13.438 1.00 47.05 688 LEU B N 1
ATOM 2584 C CA . LEU B 1 150 ? 31.788 35.500 13.447 1.00 48.34 688 LEU B CA 1
ATOM 2585 C C . LEU B 1 150 ? 31.155 35.657 12.069 1.00 52.32 688 LEU B C 1
ATOM 2586 O O . LEU B 1 150 ? 29.929 35.656 11.954 1.00 50.49 688 LEU B O 1
ATOM 2591 N N . THR B 1 151 ? 31.965 35.791 11.025 1.00 57.80 689 THR B N 1
ATOM 2592 C CA . THR B 1 151 ? 31.410 36.185 9.736 1.00 64.14 689 THR B CA 1
ATOM 2593 C C . THR B 1 151 ? 31.480 35.126 8.643 1.00 73.86 689 THR B C 1
ATOM 2594 O O . THR B 1 151 ? 31.269 35.446 7.476 1.00 85.07 689 THR B O 1
ATOM 2598 N N . LYS B 1 152 ? 31.764 33.876 8.994 1.00 107.85 690 LYS B N 1
ATOM 2599 C CA . LYS B 1 152 ? 31.852 32.848 7.960 1.00 108.67 690 LYS B CA 1
ATOM 2600 C C . LYS 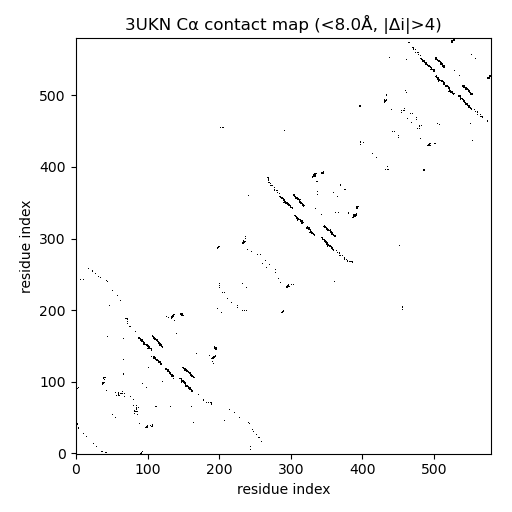B 1 152 ? 30.542 32.759 7.155 1.00 152.21 690 LYS B C 1
ATOM 2601 O O . LYS B 1 152 ? 30.454 33.348 6.083 1.00 157.21 690 LYS B O 1
ATOM 2607 N N . GLU B 1 153 ? 29.518 32.072 7.656 1.00 132.53 691 GLU B N 1
ATOM 2608 C CA . GLU B 1 153 ? 29.537 31.413 8.947 1.00 126.54 691 GLU B CA 1
ATOM 2609 C C . GLU B 1 153 ? 28.408 30.406 9.012 1.00 120.79 691 GLU B C 1
ATOM 2610 O O . GLU B 1 153 ? 27.477 30.439 8.206 1.00 125.58 691 GLU B O 1
ATOM 2612 N N . GLN B 1 154 ? 28.504 29.502 9.974 1.00 101.72 692 GLN B N 1
ATOM 2613 C CA . GLN B 1 154 ? 27.419 28.587 10.253 1.00 95.85 692 GLN B CA 1
ATOM 2614 C C . GLN B 1 154 ? 27.347 28.362 11.756 1.00 87.96 692 GLN B C 1
ATOM 2615 O O . GLN B 1 154 ? 26.775 29.168 12.494 1.00 86.96 692 GLN B O 1
ATOM 2617 N N . VAL B 1 155 ? 27.954 27.270 12.206 1.00 63.63 693 VAL B N 1
ATOM 2618 C CA . VAL B 1 155 ? 27.907 26.889 13.605 1.00 49.73 693 VAL B CA 1
ATOM 2619 C C . VAL B 1 155 ? 29.239 27.121 14.303 1.00 48.13 693 VAL B C 1
ATOM 2620 O O . VAL B 1 155 ? 30.288 26.691 13.820 1.00 43.77 693 VAL B O 1
ATOM 2624 N N . ILE B 1 156 ? 29.179 27.798 15.448 1.00 39.24 694 ILE B N 1
ATOM 2625 C CA . ILE B 1 156 ? 30.327 27.953 16.332 1.00 42.91 694 ILE B CA 1
ATOM 2626 C C . ILE B 1 156 ? 30.038 27.208 17.624 1.00 44.93 694 ILE B C 1
ATOM 2627 O O . ILE B 1 156 ? 29.183 27.629 18.412 1.00 40.95 694 ILE B O 1
ATOM 2632 N N . LYS B 1 157 ? 30.744 26.100 17.844 1.00 35.33 695 LYS B N 1
ATOM 2633 C CA . LYS B 1 157 ? 30.502 25.304 19.033 1.00 38.89 695 LYS B CA 1
ATOM 2634 C C . LYS B 1 157 ? 31.279 25.876 20.221 1.00 48.28 695 LYS B C 1
ATOM 2635 O O . LYS B 1 157 ? 32.481 26.119 20.137 1.00 60.72 695 LYS B O 1
ATOM 2637 N N . THR B 1 158 ? 30.578 26.104 21.326 1.00 38.78 696 THR B N 1
ATOM 2638 C CA . THR B 1 158 ? 31.195 26.712 22.506 1.00 37.15 696 THR B CA 1
ATOM 2639 C C . THR B 1 158 ? 32.028 25.720 23.316 1.00 44.84 696 THR B C 1
ATOM 2640 O O . THR B 1 158 ? 31.666 24.552 23.460 1.00 52.88 696 THR B O 1
ATOM 2644 N N . ASN B 1 159 ? 33.139 26.216 23.850 1.00 34.58 697 ASN B N 1
ATOM 2645 C CA . ASN B 1 159 ? 34.137 25.393 24.516 1.00 48.32 697 ASN B CA 1
ATOM 2646 C C . ASN B 1 159 ? 34.083 25.485 26.040 1.00 54.76 697 ASN B C 1
ATOM 2647 O O . ASN B 1 159 ? 34.881 24.850 26.733 1.00 56.96 697 ASN B O 1
ATOM 2652 N N . ALA B 1 160 ? 33.163 26.287 26.563 1.00 62.37 698 ALA B N 1
ATOM 2653 C CA . ALA B 1 160 ? 33.029 26.420 28.010 1.00 59.58 698 ALA B CA 1
ATOM 2654 C C . ALA B 1 160 ? 31.617 26.838 28.418 1.00 47.18 698 ALA B C 1
ATOM 2655 O O . ALA B 1 160 ? 30.852 27.349 27.602 1.00 41.28 698 ALA B O 1
ATOM 2657 N N . ASN B 1 161 ? 31.265 26.597 29.675 1.00 37.36 699 ASN B N 1
ATOM 2658 C CA . ASN B 1 161 ? 30.047 27.159 30.237 1.00 33.42 699 ASN B CA 1
ATOM 2659 C C . ASN B 1 161 ? 30.336 28.584 30.716 1.00 34.58 699 ASN B C 1
ATOM 2660 O O . ASN B 1 161 ? 31.457 28.871 31.179 1.00 37.13 699 ASN B O 1
ATOM 2665 N N . VAL B 1 162 ? 29.353 29.474 30.601 1.00 43.93 700 VAL B N 1
ATOM 2666 C CA . VAL B 1 162 ? 29.440 30.775 31.262 1.00 37.59 700 VAL B CA 1
ATOM 2667 C C . VAL B 1 162 ? 28.241 30.943 32.172 1.00 37.11 700 VAL B C 1
ATOM 2668 O O . VAL B 1 162 ? 27.098 30.938 31.708 1.00 37.34 700 VAL B O 1
ATOM 2672 N N . LYS B 1 163 ? 28.505 31.113 33.461 1.00 33.59 701 LYS B N 1
ATOM 2673 C CA . LYS B 1 163 ? 27.452 31.172 34.465 1.00 31.35 701 LYS B CA 1
ATOM 2674 C C . LYS B 1 163 ? 27.506 32.506 35.206 1.00 37.96 701 LYS B C 1
ATOM 2675 O O . LYS B 1 163 ? 28.581 32.952 35.587 1.00 45.80 701 LYS B O 1
ATOM 2681 N N . ALA B 1 164 ? 26.359 33.142 35.411 1.00 40.73 702 ALA B N 1
ATOM 2682 C CA . ALA B 1 164 ? 26.312 34.341 36.234 1.00 33.75 702 ALA B CA 1
ATOM 2683 C C . ALA B 1 164 ? 26.749 33.974 37.636 1.00 36.37 702 ALA B C 1
ATOM 2684 O O . ALA B 1 164 ? 26.448 32.884 38.122 1.00 39.41 702 ALA B O 1
ATOM 2686 N N . LEU B 1 165 ? 27.473 34.876 38.284 1.00 45.30 703 LEU B N 1
ATOM 2687 C CA . LEU B 1 165 ? 27.869 34.683 39.674 1.00 45.75 703 LEU B CA 1
ATOM 2688 C C . LEU B 1 165 ? 26.998 35.545 40.564 1.00 42.56 703 LEU B C 1
ATOM 2689 O O . LEU B 1 165 ? 26.627 35.144 41.665 1.00 44.66 703 LEU B O 1
ATOM 2694 N N . THR B 1 166 ? 26.698 36.745 40.078 1.00 41.43 704 THR B N 1
ATOM 2695 C CA . THR B 1 166 ? 25.759 37.639 40.737 1.00 42.43 704 THR B CA 1
ATOM 2696 C C . THR B 1 166 ? 24.645 37.958 39.742 1.00 46.86 704 THR B C 1
ATOM 2697 O O . THR B 1 166 ? 24.643 37.454 38.605 1.00 40.29 704 THR B O 1
ATOM 2701 N N . TYR B 1 167 ? 23.685 38.766 40.178 1.00 33.09 705 TYR B N 1
ATOM 2702 C CA . TYR B 1 167 ? 22.734 39.370 39.262 1.00 34.12 705 TYR B CA 1
ATOM 2703 C C . TYR B 1 167 ? 23.507 40.144 38.218 1.00 39.59 705 TYR B C 1
ATOM 2704 O O . TYR B 1 167 ? 24.387 40.941 38.561 1.00 47.97 705 TYR B O 1
ATOM 2713 N N . CYS B 1 168 ? 23.195 39.874 36.948 1.00 40.41 706 CYS B N 1
ATOM 2714 C CA . CYS B 1 168 ? 23.895 40.471 35.807 1.00 50.20 706 CYS B CA 1
ATOM 2715 C C . CYS B 1 168 ? 22.963 41.193 34.846 1.00 53.18 706 CYS B C 1
ATOM 2716 O O . CYS B 1 168 ? 21.823 40.787 34.625 1.00 48.68 706 CYS B O 1
ATOM 2719 N N . ASP B 1 169 ? 23.482 42.260 34.258 1.00 46.41 707 ASP B N 1
ATOM 2720 C CA . ASP B 1 169 ? 22.780 42.983 33.215 1.00 49.58 707 ASP B CA 1
ATOM 2721 C C . ASP B 1 169 ? 23.584 42.885 31.919 1.00 45.52 707 ASP B C 1
ATOM 2722 O O . ASP B 1 169 ? 24.683 43.435 31.809 1.00 49.36 707 ASP B O 1
ATOM 2727 N N . LEU B 1 170 ? 23.029 42.179 30.941 1.00 37.60 708 LEU B N 1
ATOM 2728 C CA . LEU B 1 170 ? 23.733 41.877 29.712 1.00 35.90 708 LEU B CA 1
ATOM 2729 C C . LEU B 1 170 ? 23.123 42.562 28.497 1.00 34.36 708 LEU B C 1
ATOM 2730 O O . LEU B 1 170 ? 21.917 42.768 28.435 1.00 41.86 708 LEU B O 1
ATOM 2735 N N . GLN B 1 171 ? 23.971 42.922 27.541 1.00 31.12 709 GLN B N 1
ATOM 2736 C CA . GLN B 1 171 ? 23.525 43.333 26.219 1.00 25.97 709 GLN B CA 1
ATOM 2737 C C . GLN B 1 171 ? 24.059 42.330 25.226 1.00 29.22 709 GLN B C 1
ATOM 2738 O O . GLN B 1 171 ? 25.023 41.622 25.513 1.00 31.72 709 GLN B O 1
ATOM 2744 N N . TYR B 1 172 ? 23.466 42.291 24.039 1.00 21.74 710 TYR B N 1
ATOM 2745 C CA . TYR B 1 172 ? 23.898 41.318 23.048 1.00 17.60 710 TYR B CA 1
ATOM 2746 C C . TYR B 1 172 ? 23.319 41.612 21.678 1.00 21.11 710 TYR B C 1
ATOM 2747 O O . TYR B 1 172 ? 22.328 42.338 21.545 1.00 28.49 710 TYR B O 1
ATOM 2756 N N . ILE B 1 173 ? 23.949 41.023 20.672 1.00 20.18 711 ILE B N 1
ATOM 2757 C CA . ILE B 1 173 ? 23.506 41.077 19.293 1.00 20.31 711 ILE B CA 1
ATOM 2758 C C . ILE B 1 173 ? 23.621 39.645 18.732 1.00 26.10 711 ILE B C 1
ATOM 2759 O O . ILE B 1 173 ? 24.652 38.983 18.914 1.00 24.77 711 ILE B O 1
ATOM 2764 N N . SER B 1 174 ? 22.562 39.164 18.085 1.00 32.16 712 SER B N 1
ATOM 2765 C CA . SER B 1 174 ? 22.552 37.817 17.543 1.00 32.02 712 SER B CA 1
ATOM 2766 C C . SER B 1 174 ? 23.551 37.758 16.422 1.00 26.43 712 SER B C 1
ATOM 2767 O O . SER B 1 174 ? 23.770 38.754 15.719 1.00 30.71 712 SER B O 1
ATOM 2770 N N . LEU B 1 175 ? 24.146 36.590 16.227 1.00 25.75 713 LEU B N 1
ATOM 2771 C CA . LEU B 1 175 ? 25.082 36.406 15.114 1.00 26.79 713 LEU B CA 1
ATOM 2772 C C . LEU B 1 175 ? 24.355 36.602 13.791 1.00 23.42 713 LEU B C 1
ATOM 2773 O O . LEU B 1 175 ? 24.912 37.124 12.830 1.00 34.46 713 LEU B O 1
ATOM 2778 N N . LYS B 1 176 ? 23.099 36.173 13.749 1.00 22.98 714 LYS B N 1
ATOM 2779 C CA . LYS B 1 176 ? 22.294 36.332 12.547 1.00 34.87 714 LYS B CA 1
ATOM 2780 C C . LYS B 1 176 ? 22.160 37.815 12.200 1.00 31.93 714 LYS B C 1
ATOM 2781 O O . LYS B 1 176 ? 22.421 38.213 11.076 1.00 34.13 714 LYS B O 1
ATOM 2787 N N . GLY B 1 177 ? 21.779 38.635 13.174 1.00 18.10 715 GLY B N 1
ATOM 2788 C CA . GLY B 1 177 ? 21.512 40.046 12.914 1.00 26.93 715 GLY B CA 1
ATOM 2789 C C . GLY B 1 177 ? 22.814 40.753 12.588 1.00 27.82 715 GLY B C 1
ATOM 2790 O O . GLY B 1 177 ? 22.915 41.539 11.649 1.00 32.14 715 GLY B O 1
ATOM 2791 N N . LEU B 1 178 ? 23.823 40.439 13.378 1.00 24.17 716 LEU B N 1
ATOM 2792 C CA . LEU B 1 178 ? 25.158 40.959 13.185 1.00 19.24 716 LEU B CA 1
ATOM 2793 C C . LEU B 1 178 ? 25.679 40.622 11.811 1.00 23.27 716 LEU B C 1
ATOM 2794 O O . LEU B 1 178 ? 26.282 41.470 11.158 1.00 28.69 716 LEU B O 1
ATOM 2799 N N . ARG B 1 179 ? 25.438 39.404 11.342 1.00 28.76 717 ARG B N 1
ATOM 2800 C CA . ARG B 1 179 ? 26.012 39.013 10.056 1.00 31.24 717 ARG B CA 1
ATOM 2801 C C . ARG B 1 179 ? 25.296 39.722 8.939 1.00 32.18 717 ARG B C 1
ATOM 2802 O O . ARG B 1 179 ? 25.892 40.048 7.919 1.00 32.04 717 ARG B O 1
ATOM 2810 N N . GLU B 1 180 ? 24.004 39.956 9.141 1.00 27.13 718 GLU B N 1
ATOM 2811 C CA . GLU B 1 180 ? 23.183 40.639 8.154 1.00 36.60 718 GLU B CA 1
ATOM 2812 C C . GLU B 1 180 ? 23.692 42.075 8.006 1.00 25.65 718 GLU B C 1
ATOM 2813 O O . GLU B 1 180 ? 23.926 42.561 6.900 1.00 33.68 718 GLU B O 1
ATOM 2819 N N . VAL B 1 181 ? 23.911 42.739 9.132 1.00 16.87 719 VAL B N 1
ATOM 2820 C CA . VAL B 1 181 ? 24.470 44.098 9.106 1.00 33.76 719 VAL B CA 1
ATOM 2821 C C . VAL B 1 181 ? 25.860 44.200 8.454 1.00 35.77 719 VAL B C 1
ATOM 2822 O O . VAL B 1 181 ? 26.074 45.042 7.578 1.00 42.51 719 VAL B O 1
ATOM 2826 N N . LEU B 1 182 ? 26.793 43.337 8.853 1.00 37.36 720 LEU B N 1
ATOM 2827 C CA . LEU B 1 182 ? 28.138 43.363 8.259 1.00 36.45 720 LEU B CA 1
ATOM 2828 C C . LEU B 1 182 ? 28.103 43.202 6.732 1.00 33.19 720 LEU B C 1
ATOM 2829 O O . LEU B 1 182 ? 28.879 43.824 6.015 1.00 37.41 720 LEU B O 1
ATOM 2834 N N . ARG B 1 183 ? 27.191 42.370 6.251 1.00 35.00 721 ARG B N 1
ATOM 2835 C CA . ARG B 1 183 ? 27.025 42.137 4.819 1.00 41.97 721 ARG B CA 1
ATOM 2836 C C . ARG B 1 183 ? 26.639 43.416 4.048 1.00 43.30 721 ARG B C 1
ATOM 2837 O O . ARG B 1 183 ? 26.835 43.511 2.840 1.00 50.16 721 ARG B O 1
ATOM 2845 N N . LEU B 1 184 ? 26.101 44.403 4.758 1.00 27.01 722 LEU B N 1
ATOM 2846 C CA . LEU B 1 184 ? 25.672 45.641 4.132 1.00 35.59 722 LEU B CA 1
ATOM 2847 C C . LEU B 1 184 ? 26.771 46.681 4.270 1.00 42.33 722 LEU B C 1
ATOM 2848 O O . LEU B 1 184 ? 26.717 47.724 3.627 1.00 47.17 722 LEU B O 1
ATOM 2853 N N . TYR B 1 185 ? 27.755 46.389 5.128 1.00 26.68 723 TYR B N 1
ATOM 2854 C CA . TYR B 1 185 ? 28.929 47.241 5.293 1.00 26.50 723 TYR B CA 1
ATOM 2855 C C . TYR B 1 185 ? 30.204 46.390 5.220 1.00 24.16 723 TYR B C 1
ATOM 2856 O O . TYR B 1 185 ? 30.907 46.253 6.213 1.00 30.27 723 TYR B O 1
ATOM 2865 N N . PRO B 1 186 ? 30.492 45.818 4.033 1.00 39.21 724 PRO B N 1
ATOM 2866 C CA . PRO B 1 186 ? 31.620 44.901 3.776 1.00 40.87 724 PRO B CA 1
ATOM 2867 C C . PRO B 1 186 ? 32.963 45.492 4.189 1.00 41.13 724 PRO B C 1
ATOM 2868 O O . PRO B 1 186 ? 33.844 44.779 4.646 1.00 51.15 724 PRO B O 1
ATOM 2872 N N . GLU B 1 187 ? 33.117 46.794 4.002 1.00 25.63 725 GLU B N 1
ATOM 2873 C CA . GLU B 1 187 ? 34.361 47.466 4.308 1.00 41.47 725 GLU B CA 1
ATOM 2874 C C . GLU B 1 187 ? 34.598 47.416 5.801 1.00 43.11 725 GLU B C 1
ATOM 2875 O O . GLU B 1 187 ? 35.691 47.078 6.261 1.00 45.64 725 GLU B O 1
ATOM 2881 N N . TYR B 1 188 ? 33.569 47.759 6.562 1.00 41.03 726 TYR B N 1
ATOM 2882 C CA . TYR B 1 188 ? 33.703 47.702 8.001 1.00 36.93 726 TYR B CA 1
ATOM 2883 C C . TYR B 1 188 ? 33.924 46.262 8.462 1.00 24.63 726 TYR B C 1
ATOM 2884 O O . TYR B 1 188 ? 34.663 46.026 9.401 1.00 32.74 726 TYR B O 1
ATOM 2893 N N . ALA B 1 189 ? 33.286 45.306 7.795 1.00 26.08 727 ALA B N 1
ATOM 2894 C CA . ALA B 1 189 ? 33.362 43.899 8.202 1.00 26.95 727 ALA B CA 1
ATOM 2895 C C . ALA B 1 189 ? 34.806 43.382 8.228 1.00 32.08 727 ALA B C 1
ATOM 2896 O O . ALA B 1 189 ? 35.227 42.731 9.181 1.00 33.71 727 ALA B O 1
ATOM 2898 N N . GLN B 1 190 ? 35.562 43.699 7.185 1.00 29.30 728 GLN B N 1
ATOM 2899 C CA . GLN B 1 190 ? 36.980 43.372 7.136 1.00 35.96 728 GLN B CA 1
ATOM 2900 C C . GLN B 1 190 ? 37.724 43.925 8.364 1.00 38.08 728 GLN B C 1
ATOM 2901 O O . GLN B 1 190 ? 38.565 43.243 8.961 1.00 38.99 728 GLN B O 1
ATOM 2907 N N . LYS B 1 191 ? 37.424 45.159 8.753 1.00 30.29 729 LYS B N 1
ATOM 2908 C CA . LYS B 1 191 ? 38.071 45.712 9.941 1.00 34.19 729 LYS B CA 1
ATOM 2909 C C . LYS B 1 191 ? 37.562 45.022 11.204 1.00 27.84 729 LYS B C 1
ATOM 2910 O O . LYS B 1 191 ? 38.320 44.805 12.143 1.00 25.07 729 LYS B O 1
ATOM 2916 N N . PHE B 1 192 ? 36.276 44.693 11.218 1.00 35.59 730 PHE B N 1
ATOM 2917 C CA . PHE B 1 192 ? 35.657 44.050 12.366 1.00 31.10 730 PHE B CA 1
ATOM 2918 C C . PHE B 1 192 ? 36.392 42.734 12.689 1.00 34.08 730 PHE B C 1
ATOM 2919 O O . PHE B 1 192 ? 36.744 42.466 13.827 1.00 31.05 730 PHE B O 1
ATOM 2927 N N . VAL B 1 193 ? 36.629 41.928 11.661 1.00 24.57 731 VAL B N 1
ATOM 2928 C CA . VAL B 1 193 ? 37.385 40.690 11.797 1.00 30.44 731 VAL B CA 1
ATOM 2929 C C . VAL B 1 193 ? 38.780 40.953 12.396 1.00 27.89 731 VAL B C 1
ATOM 2930 O O . VAL B 1 193 ? 39.230 40.248 13.301 1.00 24.36 731 VAL B O 1
ATOM 2934 N N . SER B 1 194 ? 39.456 41.979 11.887 1.00 22.71 732 SER B N 1
ATOM 2935 C CA . SER B 1 194 ? 40.772 42.336 12.390 1.00 33.70 732 SER B CA 1
ATOM 2936 C C . SER B 1 194 ? 40.773 43.000 13.753 1.00 34.44 732 SER B C 1
ATOM 2937 O O . SER B 1 194 ? 41.837 43.123 14.355 1.00 28.73 732 SER B O 1
ATOM 2940 N N . GLU B 1 195 ? 39.614 43.446 14.242 1.00 36.27 733 GLU B N 1
ATOM 2941 C CA . GLU B 1 195 ? 39.602 44.221 15.489 1.00 35.20 733 GLU B CA 1
ATOM 2942 C C . GLU B 1 195 ? 38.907 43.559 16.682 1.00 26.43 733 GLU B C 1
ATOM 2943 O O . GLU B 1 195 ? 39.210 43.866 17.840 1.00 22.79 733 GLU B O 1
ATOM 2949 N N . ILE B 1 196 ? 37.971 42.665 16.416 1.00 32.52 734 ILE B N 1
ATOM 2950 C CA . ILE B 1 196 ? 37.181 42.113 17.497 1.00 30.55 734 ILE B CA 1
ATOM 2951 C C . ILE B 1 196 ? 38.049 41.439 18.549 1.00 25.90 734 ILE B C 1
ATOM 2952 O O . ILE B 1 196 ? 37.717 41.431 19.747 1.00 26.68 734 ILE B O 1
ATOM 2957 N N . GLN B 1 197 ? 39.173 40.876 18.142 1.00 30.27 735 GLN B N 1
ATOM 2958 C CA . GLN B 1 197 ? 39.940 40.124 19.123 1.00 31.53 735 GLN B CA 1
ATOM 2959 C C . GLN B 1 197 ? 40.599 41.006 20.195 1.00 25.49 735 GLN B C 1
ATOM 2960 O O . GLN B 1 197 ? 40.806 40.549 21.324 1.00 17.32 735 GLN B O 1
ATOM 2966 N N . HIS B 1 198 ? 40.915 42.260 19.865 1.00 29.05 736 HIS B N 1
ATOM 2967 C CA . HIS B 1 198 ? 41.442 43.173 20.885 1.00 33.81 736 HIS B CA 1
ATOM 2968 C C . HIS B 1 198 ? 40.429 43.400 22.021 1.00 33.19 736 HIS B C 1
ATOM 2969 O O . HIS B 1 198 ? 40.805 43.724 23.147 1.00 27.07 736 HIS B O 1
ATOM 2976 N N . ASP B 1 199 ? 39.138 43.294 21.715 1.00 29.66 737 ASP B N 1
ATOM 2977 C CA . ASP B 1 199 ? 38.113 43.633 22.702 1.00 31.44 737 ASP B CA 1
ATOM 2978 C C . ASP B 1 199 ? 37.452 42.401 23.314 1.00 35.61 737 ASP B C 1
ATOM 2979 O O . ASP B 1 199 ? 36.715 42.514 24.298 1.00 42.89 737 ASP B O 1
ATOM 2984 N N . LEU B 1 200 ? 37.733 41.232 22.732 1.00 28.12 738 LEU B N 1
ATOM 2985 C CA . LEU B 1 200 ? 37.161 39.955 23.163 1.00 23.13 738 LEU B CA 1
ATOM 2986 C C . LEU B 1 200 ? 37.825 39.458 24.450 1.00 27.88 738 LEU B C 1
ATOM 2987 O O . LEU B 1 200 ? 38.983 39.024 24.459 1.00 25.15 738 LEU B O 1
ATOM 2992 N N . THR B 1 201 ? 37.082 39.525 25.544 1.00 23.93 739 THR B N 1
ATOM 2993 C CA . THR B 1 201 ? 37.594 39.117 26.851 1.00 24.91 739 THR B CA 1
ATOM 2994 C C . THR B 1 201 ? 37.709 37.600 26.898 1.00 23.53 739 THR B C 1
ATOM 2995 O O . THR B 1 201 ? 38.742 37.044 27.279 1.00 33.13 739 THR B O 1
ATOM 2999 N N . TYR B 1 202 ? 36.654 36.909 26.496 1.00 26.74 740 TYR B N 1
ATOM 3000 C CA . TYR B 1 202 ? 36.754 35.466 26.401 1.00 28.08 740 TYR B CA 1
ATOM 3001 C C . TYR B 1 202 ? 36.202 34.940 25.085 1.00 25.55 740 TYR B C 1
ATOM 3002 O O . TYR B 1 202 ? 35.128 35.341 24.647 1.00 37.30 740 TYR B O 1
ATOM 3011 N N . ASN B 1 203 ? 36.940 34.007 24.492 1.00 29.42 741 ASN B N 1
ATOM 3012 C CA . ASN B 1 203 ? 36.636 33.434 23.186 1.00 30.48 741 ASN B CA 1
ATOM 3013 C C . ASN B 1 203 ? 36.155 31.982 23.337 1.00 34.97 741 ASN B C 1
ATOM 3014 O O . ASN B 1 203 ? 36.902 31.102 23.751 1.00 34.42 741 ASN B O 1
ATOM 3019 N N . LEU B 1 204 ? 34.905 31.738 22.967 1.00 35.69 742 LEU B N 1
ATOM 3020 C CA . LEU B 1 204 ? 34.278 30.445 23.173 1.00 27.88 742 LEU B CA 1
ATOM 3021 C C . LEU B 1 204 ? 34.516 29.432 22.058 1.00 37.88 742 LEU B C 1
ATOM 3022 O O . LEU B 1 204 ? 34.012 28.312 22.125 1.00 47.25 742 LEU B O 1
ATOM 3027 N N . ARG B 1 205 ? 35.281 29.819 21.040 1.00 30.32 743 ARG B N 1
ATOM 3028 C CA . ARG B 1 205 ? 35.498 28.960 19.882 1.00 43.86 743 ARG B CA 1
ATOM 3029 C C . ARG B 1 205 ? 36.360 27.751 20.250 1.00 60.90 743 ARG B C 1
ATOM 3030 O O . ARG B 1 205 ? 37.511 27.900 20.685 1.00 57.31 743 ARG B O 1
ATOM 3038 N N . GLU B 1 206 ? 35.780 26.563 20.080 1.00 59.53 744 GLU B N 1
ATOM 3039 C CA . GLU B 1 206 ? 36.461 25.298 20.340 1.00 68.52 744 GLU B CA 1
ATOM 3040 C C . GLU B 1 206 ? 37.853 25.302 19.705 1.00 72.13 744 GLU B C 1
ATOM 3041 O O . GLU B 1 206 ? 37.991 25.306 18.481 1.00 68.44 744 GLU B O 1
ATOM 3047 N N . GLY B 1 207 ? 38.883 25.323 20.547 1.00 68.24 745 GLY B N 1
ATOM 3048 C CA . GLY B 1 207 ? 40.251 25.393 20.071 1.00 72.54 745 GLY B CA 1
ATOM 3049 C C . GLY B 1 207 ? 40.756 26.819 19.979 1.00 74.95 745 GLY B C 1
ATOM 3050 O O . GLY B 1 207 ? 40.987 27.470 20.999 1.00 72.17 745 GLY B O 1
ATOM 3051 N N . ARG C 1 11 ? -5.384 28.472 52.082 1.00 78.38 549 ARG C N 1
ATOM 3052 C CA . ARG C 1 11 ? -5.410 29.708 51.303 1.00 78.91 549 ARG C CA 1
ATOM 3053 C C . ARG C 1 11 ? -6.523 30.648 51.770 1.00 71.57 549 ARG C C 1
ATOM 3054 O O . ARG C 1 11 ? -6.910 31.577 51.053 1.00 65.80 549 ARG C O 1
ATOM 3056 N N . SER C 1 12 ? -7.033 30.406 52.975 1.00 62.05 550 SER C N 1
ATOM 3057 C CA . SER C 1 12 ? -8.191 31.150 53.459 1.00 55.91 550 SER C CA 1
ATOM 3058 C C . SER C 1 12 ? -7.899 31.991 54.713 1.00 50.74 550 SER C C 1
ATOM 3059 O O . SER C 1 12 ? -7.473 31.471 55.750 1.00 47.12 550 SER C O 1
ATOM 3062 N N . LEU C 1 13 ? -8.128 33.297 54.592 1.00 50.71 551 LEU C N 1
ATOM 3063 C CA . LEU C 1 13 ? -7.875 34.251 55.668 1.00 57.04 551 LEU C CA 1
ATOM 3064 C C . LEU C 1 13 ? -8.641 33.843 56.918 1.00 59.03 551 LEU C C 1
ATOM 3065 O O . LEU C 1 13 ? -8.099 33.807 58.023 1.00 57.61 551 LEU C O 1
ATOM 3070 N N . TYR C 1 14 ? -9.917 33.539 56.722 1.00 52.42 552 TYR C N 1
ATOM 3071 C CA . TYR C 1 14 ? -10.789 33.177 57.816 1.00 55.08 552 TYR C CA 1
ATOM 3072 C C . TYR C 1 14 ? -10.279 31.960 58.590 1.00 56.62 552 TYR C C 1
ATOM 3073 O O . TYR C 1 14 ? -10.232 31.985 59.821 1.00 54.78 552 TYR C O 1
ATOM 3082 N N . HIS C 1 15 ? -9.903 30.899 57.880 1.00 55.50 553 HIS C N 1
ATOM 3083 C CA . HIS C 1 15 ? -9.417 29.692 58.551 1.00 57.34 553 HIS C CA 1
ATOM 3084 C C . HIS C 1 15 ? -8.114 29.975 59.314 1.00 55.10 553 HIS C C 1
ATOM 3085 O O . HIS C 1 15 ? -7.910 29.490 60.433 1.00 59.35 553 HIS C O 1
ATOM 3087 N N . THR C 1 16 ? -7.248 30.783 58.711 1.00 42.05 554 THR C N 1
ATOM 3088 C CA . THR C 1 16 ? -5.981 31.171 59.339 1.00 45.87 554 THR C CA 1
ATOM 3089 C C . THR C 1 16 ? -6.180 31.922 60.655 1.00 49.39 554 THR C C 1
ATOM 3090 O O . THR C 1 16 ? -5.540 31.605 61.662 1.00 52.98 554 THR C O 1
ATOM 3094 N N . ARG C 1 17 ? -7.060 32.920 60.626 1.00 51.42 555 ARG C N 1
ATOM 3095 C CA . ARG C 1 17 ? -7.420 33.700 61.808 1.00 52.08 555 ARG C CA 1
ATOM 3096 C C . ARG C 1 17 ? -8.064 32.828 62.878 1.00 45.30 555 ARG C C 1
ATOM 3097 O O . ARG C 1 17 ? -7.795 32.994 64.065 1.00 45.55 555 ARG C O 1
ATOM 3105 N N . THR C 1 18 ? -8.917 31.903 62.459 1.00 51.95 556 THR C N 1
ATOM 3106 C CA . THR C 1 18 ? -9.532 30.976 63.396 1.00 52.72 556 THR C CA 1
ATOM 3107 C C . THR C 1 18 ? -8.446 30.260 64.191 1.00 60.79 556 THR C C 1
ATOM 3108 O O . THR C 1 18 ? -8.525 30.162 65.419 1.00 62.77 556 THR C O 1
ATOM 3112 N N . LYS C 1 19 ? -7.423 29.777 63.485 1.00 48.32 557 LYS C N 1
ATOM 3113 C CA . LYS C 1 19 ? -6.308 29.076 64.120 1.00 49.11 557 LYS C CA 1
ATOM 3114 C C . LYS C 1 19 ? -5.571 29.972 65.106 1.00 51.33 557 LYS C C 1
ATOM 3115 O O . LYS C 1 19 ? -5.174 29.521 66.179 1.00 52.91 557 LYS C O 1
ATOM 3118 N N . ASP C 1 20 ? -5.378 31.238 64.737 1.00 55.65 558 ASP C N 1
ATOM 3119 C CA . ASP C 1 20 ? -4.710 32.206 65.613 1.00 60.76 558 ASP C CA 1
ATOM 3120 C C . ASP C 1 20 ? -5.477 32.374 66.922 1.00 55.80 558 ASP C C 1
ATOM 3121 O O . ASP C 1 20 ? -4.901 32.354 68.013 1.00 58.17 558 ASP C O 1
ATOM 3126 N N . LEU C 1 21 ? -6.786 32.553 66.801 1.00 45.84 559 LEU C N 1
ATOM 3127 C CA . LEU C 1 21 ? -7.636 32.677 67.964 1.00 45.32 559 LEU C CA 1
ATOM 3128 C C . LEU C 1 21 ? -7.585 31.368 68.740 1.00 45.96 559 LEU C C 1
ATOM 3129 O O . LEU C 1 21 ? -7.385 31.355 69.965 1.00 38.74 559 LEU C O 1
ATOM 3134 N N . LYS C 1 22 ? -7.751 30.261 68.021 1.00 49.90 560 LYS C N 1
ATOM 3135 C CA . LYS C 1 22 ? -7.755 28.949 68.654 1.00 59.44 560 LYS C CA 1
ATOM 3136 C C . LYS C 1 22 ? -6.477 28.710 69.448 1.00 66.70 560 LYS C C 1
ATOM 3137 O O . LYS C 1 22 ? -6.526 28.228 70.584 1.00 68.55 560 LYS C O 1
ATOM 3143 N N . ASP C 1 23 ? -5.341 29.066 68.852 1.00 60.91 561 ASP C N 1
ATOM 3144 C CA . ASP C 1 23 ? -4.049 28.941 69.512 1.00 61.60 561 ASP C CA 1
ATOM 3145 C C . ASP C 1 23 ? -3.952 29.861 70.723 1.00 57.30 561 ASP C C 1
ATOM 3146 O O . ASP C 1 23 ? -3.463 29.464 71.783 1.00 52.37 561 ASP C O 1
ATOM 3151 N N . PHE C 1 24 ? -4.423 31.091 70.560 1.00 51.99 562 PHE C N 1
ATOM 3152 C CA . PHE C 1 24 ? -4.447 32.045 71.658 1.00 53.81 562 PHE C CA 1
ATOM 3153 C C . PHE C 1 24 ? -5.215 31.466 72.844 1.00 53.41 562 PHE C C 1
ATOM 3154 O O . PHE C 1 24 ? -4.722 31.484 73.972 1.00 58.62 562 PHE C O 1
ATOM 3162 N N . ILE C 1 25 ? -6.409 30.934 72.579 1.00 56.99 563 ILE C N 1
ATOM 3163 C CA . ILE C 1 25 ? -7.202 30.232 73.592 1.00 53.79 563 ILE C CA 1
ATOM 3164 C C . ILE C 1 25 ? -6.403 29.149 74.331 1.00 53.03 563 ILE C C 1
ATOM 3165 O O . ILE C 1 25 ? -6.403 29.076 75.567 1.00 46.53 563 ILE C O 1
ATOM 3170 N N . ARG C 1 26 ? -5.739 28.294 73.570 1.00 55.72 564 ARG C N 1
ATOM 3171 C CA . ARG C 1 26 ? -4.982 27.200 74.157 1.00 60.68 564 ARG C CA 1
ATOM 3172 C C . ARG C 1 26 ? -3.784 27.676 74.974 1.00 61.45 564 ARG C C 1
ATOM 3173 O O . ARG C 1 26 ? -3.571 27.204 76.091 1.00 64.06 564 ARG C O 1
ATOM 3181 N N . VAL C 1 27 ? -2.990 28.594 74.424 1.00 53.43 565 VAL C N 1
ATOM 3182 C CA . VAL C 1 27 ? -1.759 28.998 75.108 1.00 57.65 565 VAL C CA 1
ATOM 3183 C C . VAL C 1 27 ? -2.048 29.599 76.479 1.00 58.58 565 VAL C C 1
ATOM 3184 O O . VAL C 1 27 ? -1.213 29.523 77.389 1.00 55.00 565 VAL C O 1
ATOM 3188 N N . HIS C 1 28 ? -3.237 30.182 76.626 1.00 54.71 566 HIS C N 1
ATOM 3189 C CA . HIS C 1 28 ? -3.625 30.788 77.891 1.00 53.05 566 HIS C CA 1
ATOM 3190 C C . HIS C 1 28 ? -4.608 29.938 78.693 1.00 48.89 566 HIS C C 1
ATOM 3191 O O . HIS C 1 28 ? -5.303 30.464 79.580 1.00 54.68 566 HIS C O 1
ATOM 3198 N N . ARG C 1 29 ? -4.677 28.643 78.384 1.00 56.18 567 ARG C N 1
ATOM 3199 C CA . ARG C 1 29 ? -5.585 27.729 79.085 1.00 69.69 567 ARG C CA 1
ATOM 3200 C C . ARG C 1 29 ? -6.975 28.316 79.343 1.00 65.94 567 ARG C C 1
ATOM 3201 O O . ARG C 1 29 ? -7.476 28.259 80.469 1.00 63.87 567 ARG C O 1
ATOM 3203 N N . LEU C 1 30 ? -7.591 28.872 78.304 1.00 64.14 568 LEU C N 1
ATOM 3204 C CA . LEU C 1 30 ? -8.891 29.536 78.429 1.00 55.49 568 LEU C CA 1
ATOM 3205 C C . LEU C 1 30 ? -10.067 28.546 78.527 1.00 46.95 568 LEU C C 1
ATOM 3206 O O . LEU C 1 30 ? -10.236 27.680 77.671 1.00 48.68 568 LEU C O 1
ATOM 3211 N N . PRO C 1 31 ? -10.904 28.698 79.562 1.00 53.01 569 PRO C N 1
ATOM 3212 C CA . PRO C 1 31 ? -12.009 27.762 79.806 1.00 57.60 569 PRO C CA 1
ATOM 3213 C C . PRO C 1 31 ? -12.926 27.619 78.592 1.00 57.33 569 PRO C C 1
ATOM 3214 O O . PRO C 1 31 ? -13.000 28.525 77.758 1.00 54.78 569 PRO C O 1
ATOM 3218 N N . LYS C 1 32 ? -13.626 26.489 78.524 1.00 52.79 570 LYS C N 1
ATOM 3219 C CA . LYS C 1 32 ? -14.385 26.083 77.348 1.00 56.99 570 LYS C CA 1
ATOM 3220 C C . LYS C 1 32 ? -15.579 26.993 77.008 1.00 57.82 570 LYS C C 1
ATOM 3221 O O . LYS C 1 32 ? -15.927 27.164 75.833 1.00 57.62 570 LYS C O 1
ATOM 3223 N N . ALA C 1 33 ? -16.209 27.572 78.025 1.00 55.43 571 ALA C N 1
ATOM 3224 C CA . ALA C 1 33 ? -17.369 28.419 77.777 1.00 59.51 571 ALA C CA 1
ATOM 3225 C C . ALA C 1 33 ? -16.940 29.728 77.133 1.00 61.45 571 ALA C C 1
ATOM 3226 O O . ALA C 1 33 ? -17.567 30.189 76.181 1.00 62.71 571 ALA C O 1
ATOM 3228 N N . LEU C 1 34 ? -15.877 30.329 77.661 1.00 58.80 572 LEU C N 1
ATOM 3229 C CA . LEU C 1 34 ? -15.332 31.544 77.065 1.00 54.97 572 LEU C CA 1
ATOM 3230 C C . LEU C 1 34 ? -14.843 31.257 75.649 1.00 49.48 572 LEU C C 1
ATOM 3231 O O . LEU C 1 34 ? -15.165 31.991 74.719 1.00 45.78 572 LEU C O 1
ATOM 3236 N N . ALA C 1 35 ? -14.084 30.178 75.482 1.00 34.63 573 ALA C N 1
ATOM 3237 C CA . ALA C 1 35 ? -13.615 29.795 74.156 1.00 44.34 573 ALA C CA 1
ATOM 3238 C C . ALA C 1 35 ? -14.792 29.792 73.187 1.00 47.14 573 ALA C C 1
ATOM 3239 O O . ALA C 1 35 ? -14.670 30.266 72.059 1.00 45.37 573 ALA C O 1
ATOM 3241 N N . GLN C 1 36 ? -15.939 29.289 73.642 1.00 50.71 574 GLN C N 1
ATOM 3242 C CA . GLN C 1 36 ? -17.135 29.249 72.793 1.00 58.09 574 GLN C CA 1
ATOM 3243 C C . GLN C 1 36 ? -17.622 30.656 72.466 1.00 52.38 574 GLN C C 1
ATOM 3244 O O . GLN C 1 36 ? -17.991 30.949 71.331 1.00 52.10 574 GLN C O 1
ATOM 3248 N N . ARG C 1 37 ? -17.606 31.525 73.469 1.00 47.85 575 ARG C N 1
ATOM 3249 C CA . ARG C 1 37 ? -17.996 32.918 73.281 1.00 52.96 575 ARG C CA 1
ATOM 3250 C C . ARG C 1 37 ? -17.099 33.602 72.257 1.00 51.96 575 ARG C C 1
ATOM 3251 O O . ARG C 1 37 ? -17.565 34.369 71.421 1.00 49.21 575 ARG C O 1
ATOM 3259 N N . MET C 1 38 ? -15.805 33.323 72.330 1.00 48.35 576 MET C N 1
ATOM 3260 C CA . MET C 1 38 ? -14.850 33.949 71.430 1.00 48.04 576 MET C CA 1
ATOM 3261 C C . MET C 1 38 ? -15.072 33.493 69.992 1.00 51.10 576 MET C C 1
ATOM 3262 O O . MET C 1 38 ? -15.202 34.313 69.085 1.00 45.90 576 MET C O 1
ATOM 3267 N N . LEU C 1 39 ? -15.131 32.184 69.786 1.00 57.92 577 LEU C N 1
ATOM 3268 C CA . LEU C 1 39 ? -15.319 31.643 68.446 1.00 64.44 577 LEU C CA 1
ATOM 3269 C C . LEU C 1 39 ? -16.633 32.101 67.808 1.00 63.89 577 LEU C C 1
ATOM 3270 O O . LEU C 1 39 ? -16.690 32.309 66.597 1.00 62.26 577 LEU C O 1
ATOM 3273 N N . GLU C 1 40 ? -17.681 32.265 68.619 1.00 64.99 578 GLU C N 1
ATOM 3274 C CA . GLU C 1 40 ? -18.965 32.776 68.119 1.00 62.73 578 GLU C CA 1
ATOM 3275 C C . GLU C 1 40 ? -18.907 34.258 67.736 1.00 59.09 578 GLU C C 1
ATOM 3276 O O . GLU C 1 40 ? -19.376 34.642 66.663 1.00 63.42 578 GLU C O 1
ATOM 3279 N N . CYS C 1 41 ? -18.348 35.092 68.609 1.00 51.87 579 CYS C N 1
ATOM 3280 C CA . CYS C 1 41 ? -18.183 36.504 68.282 1.00 52.40 579 CYS C CA 1
ATOM 3281 C C . CYS C 1 41 ? -17.284 36.701 67.056 1.00 53.81 579 CYS C C 1
ATOM 3282 O O . CYS C 1 41 ? -17.602 37.501 66.177 1.00 53.23 579 CYS C O 1
ATOM 3285 N N . PHE C 1 42 ? -16.174 35.966 66.997 1.00 44.23 580 PHE C N 1
ATOM 3286 C CA . PHE C 1 42 ? -15.242 36.075 65.870 1.00 50.24 580 PHE C CA 1
ATOM 3287 C C . PHE C 1 42 ? -15.904 35.722 64.544 1.00 59.71 580 PHE C C 1
ATOM 3288 O O . PHE C 1 42 ? -15.550 36.263 63.490 1.00 66.31 580 PHE C O 1
ATOM 3296 N N . GLN C 1 43 ? -16.858 34.800 64.607 1.00 57.34 581 GLN C N 1
ATOM 3297 C CA . GLN C 1 43 ? -17.560 34.335 63.424 1.00 63.81 581 GLN C CA 1
ATOM 3298 C C . GLN C 1 43 ? -18.596 35.368 63.001 1.00 66.07 581 GLN C C 1
ATOM 3299 O O . GLN C 1 43 ? -18.819 35.585 61.808 1.00 67.60 581 GLN C O 1
ATOM 3303 N N . THR C 1 44 ? -19.215 36.007 63.991 1.00 63.81 582 THR C N 1
ATOM 3304 C CA . THR C 1 44 ? -20.299 36.969 63.775 1.00 58.57 582 THR C CA 1
ATOM 3305 C C . THR C 1 44 ? -19.775 38.324 63.318 1.00 52.55 582 THR C C 1
ATOM 3306 O O . THR C 1 44 ? -20.509 39.107 62.724 1.00 53.22 582 THR C O 1
ATOM 3310 N N . THR C 1 45 ? -18.507 38.609 63.598 1.00 60.98 583 THR C N 1
ATOM 3311 C CA . THR C 1 45 ? -17.970 39.946 63.348 1.00 65.63 583 THR C CA 1
ATOM 3312 C C . THR C 1 45 ? -16.896 39.967 62.240 1.00 64.69 583 THR C C 1
ATOM 3313 O O . THR C 1 45 ? -16.447 41.034 61.794 1.00 57.35 583 THR C O 1
ATOM 3317 N N . TRP C 1 46 ? -16.509 38.781 61.779 1.00 50.17 584 TRP C N 1
ATOM 3318 C CA . TRP C 1 46 ? -15.500 38.665 60.732 1.00 50.81 584 TRP C CA 1
ATOM 3319 C C . TRP C 1 46 ? -15.848 39.424 59.445 1.00 46.10 584 TRP C C 1
ATOM 3320 O O . TRP C 1 46 ? -17.007 39.677 59.141 1.00 42.06 584 TRP C O 1
ATOM 3331 N N . SER C 1 47 ? -14.807 39.803 58.715 1.00 61.86 585 SER C N 1
ATOM 3332 C CA . SER C 1 47 ? -14.919 40.319 57.362 1.00 62.04 585 SER C CA 1
ATOM 3333 C C . SER C 1 47 ? -13.497 40.317 56.843 1.00 60.39 585 SER C C 1
ATOM 3334 O O . SER C 1 47 ? -12.568 40.670 57.575 1.00 57.74 585 SER C O 1
ATOM 3337 N N . VAL C 1 48 ? -13.309 39.898 55.600 1.00 48.06 586 VAL C N 1
ATOM 3338 C CA . VAL C 1 48 ? -11.963 39.845 55.056 1.00 46.58 586 VAL C CA 1
ATOM 3339 C C . VAL C 1 48 ? -11.337 41.225 55.222 1.00 46.28 586 VAL C C 1
ATOM 3340 O O . VAL C 1 48 ? -10.135 41.350 55.514 1.00 46.12 586 VAL C O 1
ATOM 3344 N N . ASN C 1 49 ? -12.174 42.254 55.077 1.00 44.26 587 ASN C N 1
ATOM 3345 C CA . ASN C 1 49 ? -11.704 43.640 55.157 1.00 50.13 587 ASN C CA 1
ATOM 3346 C C . ASN C 1 49 ? -11.094 44.010 56.509 1.00 51.13 587 ASN C C 1
ATOM 3347 O O . ASN C 1 49 ? -10.006 44.599 56.564 1.00 56.52 587 ASN C O 1
ATOM 3352 N N . ASN C 1 50 ? -11.774 43.664 57.598 1.00 49.98 588 ASN C N 1
ATOM 3353 C CA . ASN C 1 50 ? -11.214 43.924 58.925 1.00 54.34 588 ASN C CA 1
ATOM 3354 C C . ASN C 1 50 ? -10.086 42.968 59.322 1.00 55.32 588 ASN C C 1
ATOM 3355 O O . ASN C 1 50 ? -9.461 43.143 60.368 1.00 56.82 588 ASN C O 1
ATOM 3360 N N . GLY C 1 51 ? -9.818 41.971 58.481 1.00 48.21 589 GLY C N 1
ATOM 3361 C CA . GLY C 1 51 ? -8.870 40.930 58.837 1.00 40.01 589 GLY C CA 1
ATOM 3362 C C . GLY C 1 51 ? -7.716 40.737 57.876 1.00 45.01 589 GLY C C 1
ATOM 3363 O O . GLY C 1 51 ? -7.048 39.708 57.916 1.00 51.12 589 GLY C O 1
ATOM 3364 N N . ILE C 1 52 ? -7.463 41.721 57.020 1.00 47.04 590 ILE C N 1
ATOM 3365 C CA . ILE C 1 52 ? -6.523 41.524 55.918 1.00 47.02 590 ILE C CA 1
ATOM 3366 C C . ILE C 1 52 ? -5.094 41.197 56.366 1.00 45.98 590 ILE C C 1
ATOM 3367 O O . ILE C 1 52 ? -4.689 41.510 57.499 1.00 44.74 590 ILE C O 1
ATOM 3372 N N . ASP C 1 53 ? -4.348 40.542 55.477 1.00 42.93 591 ASP C N 1
ATOM 3373 C CA . ASP C 1 53 ? -2.962 40.189 55.750 1.00 46.31 591 ASP C CA 1
ATOM 3374 C C . ASP C 1 53 ? -2.078 41.353 55.347 1.00 49.00 591 ASP C C 1
ATOM 3375 O O . ASP C 1 53 ? -1.890 41.624 54.158 1.00 49.93 591 ASP C O 1
ATOM 3380 N N . VAL C 1 54 ? -1.538 42.032 56.358 1.00 58.80 592 VAL C N 1
ATOM 3381 C CA . VAL C 1 54 ? -0.779 43.270 56.183 1.00 53.38 592 VAL C CA 1
ATOM 3382 C C . VAL C 1 54 ? 0.737 43.035 56.110 1.00 59.42 592 VAL C C 1
ATOM 3383 O O . VAL C 1 54 ? 1.525 43.982 55.998 1.00 56.13 592 VAL C O 1
ATOM 3387 N N . SER C 1 55 ? 1.146 41.773 56.169 1.00 63.05 593 SER C N 1
ATOM 3388 C CA . SER C 1 55 ? 2.566 41.462 56.198 1.00 61.54 593 SER C CA 1
ATOM 3389 C C . SER C 1 55 ? 3.232 41.836 54.878 1.00 63.04 593 SER C C 1
ATOM 3390 O O . SER C 1 55 ? 2.600 41.808 53.820 1.00 62.29 593 SER C O 1
ATOM 3393 N N . GLU C 1 56 ? 4.506 42.209 54.959 1.00 55.03 594 GLU C N 1
ATOM 3394 C CA . GLU C 1 56 ? 5.315 42.519 53.788 1.00 56.59 594 GLU C CA 1
ATOM 3395 C C . GLU C 1 56 ? 6.672 41.822 53.918 1.00 55.55 594 GLU C C 1
ATOM 3396 O O . GLU C 1 56 ? 7.691 42.459 54.202 1.00 51.13 594 GLU C O 1
ATOM 3402 N N . LEU C 1 57 ? 6.671 40.508 53.729 1.00 58.86 595 LEU C N 1
ATOM 3403 C CA . LEU C 1 57 ? 7.869 39.703 53.927 1.00 61.17 595 LEU C CA 1
ATOM 3404 C C . LEU C 1 57 ? 9.040 40.189 53.083 1.00 59.65 595 LEU C C 1
ATOM 3405 O O . LEU C 1 57 ? 10.197 40.080 53.500 1.00 59.75 595 LEU C O 1
ATOM 3410 N N . LEU C 1 58 ? 8.737 40.733 51.905 1.00 49.77 596 LEU C N 1
ATOM 3411 C CA . LEU C 1 58 ? 9.776 41.033 50.926 1.00 55.14 596 LEU C CA 1
ATOM 3412 C C . LEU C 1 58 ? 10.376 42.443 51.036 1.00 54.97 596 LEU C C 1
ATOM 3413 O O . LEU C 1 58 ? 11.322 42.768 50.312 1.00 49.95 596 LEU C O 1
ATOM 3418 N N . LYS C 1 59 ? 9.839 43.254 51.952 1.00 55.80 597 LYS C N 1
ATOM 3419 C CA . LYS C 1 59 ? 10.269 44.644 52.135 1.00 60.57 597 LYS C CA 1
ATOM 3420 C C . LYS C 1 59 ? 11.784 44.862 52.106 1.00 73.86 597 LYS C C 1
ATOM 3421 O O . LYS C 1 59 ? 12.276 45.706 51.359 1.00 82.26 597 LYS C O 1
ATOM 3423 N N . ASP C 1 60 ? 12.517 44.108 52.918 1.00 82.71 598 ASP C N 1
ATOM 3424 C CA . ASP C 1 60 ? 13.951 44.357 53.100 1.00 84.20 598 ASP C CA 1
ATOM 3425 C C . ASP C 1 60 ? 14.858 43.535 52.186 1.00 75.16 598 ASP C C 1
ATOM 3426 O O . ASP C 1 60 ? 16.046 43.368 52.464 1.00 75.89 598 ASP C O 1
ATOM 3431 N N . PHE C 1 61 ? 14.295 43.024 51.099 1.00 53.09 599 PHE C N 1
ATOM 3432 C CA . PHE C 1 61 ? 15.068 42.276 50.120 1.00 50.99 599 PHE C CA 1
ATOM 3433 C C . PHE C 1 61 ? 15.803 43.251 49.182 1.00 46.21 599 PHE C C 1
ATOM 3434 O O . PHE C 1 61 ? 15.234 44.264 48.759 1.00 40.55 599 PHE C O 1
ATOM 3442 N N . PRO C 1 62 ? 17.081 42.966 48.868 1.00 32.46 600 PRO C N 1
ATOM 3443 C CA . PRO C 1 62 ? 17.726 43.813 47.851 1.00 43.66 600 PRO C CA 1
ATOM 3444 C C . PRO C 1 62 ? 16.887 43.854 46.565 1.00 55.70 600 PRO C C 1
ATOM 3445 O O . PRO C 1 62 ? 16.169 42.894 46.267 1.00 55.82 600 PRO C O 1
ATOM 3449 N N . ASP C 1 63 ? 16.954 44.965 45.836 1.00 62.10 601 ASP C N 1
ATOM 3450 C CA . ASP C 1 63 ? 16.106 45.188 44.661 1.00 61.09 601 ASP C CA 1
ATOM 3451 C C . ASP C 1 63 ? 16.188 44.099 43.585 1.00 46.17 601 ASP C C 1
ATOM 3452 O O . ASP C 1 63 ? 15.187 43.746 42.970 1.00 48.17 601 ASP C O 1
ATOM 3457 N N . GLU C 1 64 ? 17.383 43.572 43.371 1.00 42.13 602 GLU C N 1
ATOM 3458 C CA . GLU C 1 64 ? 17.612 42.553 42.355 1.00 48.93 602 GLU C CA 1
ATOM 3459 C C . GLU C 1 64 ? 16.792 41.300 42.650 1.00 54.52 602 GLU C C 1
ATOM 3460 O O . GLU C 1 64 ? 16.321 40.616 41.738 1.00 52.88 602 GLU C O 1
ATOM 3462 N N . LEU C 1 65 ? 16.632 41.011 43.938 1.00 48.67 603 LEU C N 1
ATOM 3463 C CA . LEU C 1 65 ? 15.908 39.835 44.372 1.00 46.65 603 LEU C CA 1
ATOM 3464 C C . LEU C 1 65 ? 14.414 40.124 44.324 1.00 41.28 603 LEU C C 1
ATOM 3465 O O . LEU C 1 65 ? 13.634 39.267 43.934 1.00 46.42 603 LEU C O 1
ATOM 3470 N N . ARG C 1 66 ? 14.014 41.332 44.704 1.00 39.98 604 ARG C N 1
ATOM 3471 C CA . ARG C 1 66 ? 12.609 41.716 44.598 1.00 44.03 604 ARG C CA 1
ATOM 3472 C C . ARG C 1 66 ? 12.150 41.751 43.134 1.00 48.45 604 ARG C C 1
ATOM 3473 O O . ARG C 1 66 ? 10.975 41.508 42.839 1.00 41.17 604 ARG C O 1
ATOM 3481 N N . ALA C 1 67 ? 13.077 42.043 42.219 1.00 36.83 605 ALA C N 1
ATOM 3482 C CA . ALA C 1 67 ? 12.758 42.096 40.792 1.00 36.27 605 ALA C CA 1
ATOM 3483 C C . ALA C 1 67 ? 12.597 40.675 40.282 1.00 39.30 605 ALA C C 1
ATOM 3484 O O . ALA C 1 67 ? 11.591 40.329 39.653 1.00 46.79 605 ALA C O 1
ATOM 3486 N N . ASP C 1 68 ? 13.610 39.863 40.564 1.00 24.85 606 ASP C N 1
ATOM 3487 C CA . ASP C 1 68 ? 13.616 38.451 40.239 1.00 42.19 606 ASP C CA 1
ATOM 3488 C C . ASP C 1 68 ? 12.282 37.804 40.643 1.00 48.21 606 ASP C C 1
ATOM 3489 O O . ASP C 1 68 ? 11.707 37.003 39.900 1.00 48.49 606 ASP C O 1
ATOM 3494 N N . ILE C 1 69 ? 11.786 38.167 41.820 1.00 48.06 607 ILE C N 1
ATOM 3495 C CA . ILE C 1 69 ? 10.539 37.605 42.321 1.00 40.98 607 ILE C CA 1
ATOM 3496 C C . ILE C 1 69 ? 9.330 38.084 41.521 1.00 48.56 607 ILE C C 1
ATOM 3497 O O . ILE C 1 69 ? 8.533 37.276 41.045 1.00 51.49 607 ILE C O 1
ATOM 3502 N N . ALA C 1 70 ? 9.206 39.397 41.364 1.00 38.87 608 ALA C N 1
ATOM 3503 C CA . ALA C 1 70 ? 8.042 39.977 40.701 1.00 45.54 608 ALA C CA 1
ATOM 3504 C C . ALA C 1 70 ? 7.889 39.542 39.228 1.00 52.66 608 ALA C C 1
ATOM 3505 O O . ALA C 1 70 ? 6.773 39.508 38.690 1.00 53.18 608 ALA C O 1
ATOM 3507 N N . MET C 1 71 ? 9.007 39.228 38.574 1.00 34.11 609 MET C N 1
ATOM 3508 C CA . MET C 1 71 ? 8.990 38.847 37.157 1.00 36.08 609 MET C CA 1
ATOM 3509 C C . MET C 1 71 ? 8.485 37.426 36.988 1.00 41.18 609 MET C C 1
ATOM 3510 O O . MET C 1 71 ? 8.178 36.994 35.888 1.00 52.22 609 MET C O 1
ATOM 3515 N N . HIS C 1 72 ? 8.400 36.704 38.096 1.00 26.20 610 HIS C N 1
ATOM 3516 C CA . HIS C 1 72 ? 7.810 35.382 38.108 1.00 34.35 610 HIS C CA 1
ATOM 3517 C C . HIS C 1 72 ? 6.284 35.413 38.296 1.00 45.78 610 HIS C C 1
ATOM 3518 O O . HIS C 1 72 ? 5.616 34.383 38.124 1.00 48.05 610 HIS C O 1
ATOM 3525 N N . LEU C 1 73 ? 5.740 36.581 38.647 1.00 54.68 611 LEU C N 1
ATOM 3526 C CA . LEU C 1 73 ? 4.310 36.702 38.959 1.00 51.46 611 LEU C CA 1
ATOM 3527 C C . LEU C 1 73 ? 3.459 37.230 37.799 1.00 57.13 611 LEU C C 1
ATOM 3528 O O . LEU C 1 73 ? 3.875 38.098 37.035 1.00 55.46 611 LEU C O 1
ATOM 3533 N N . ASN C 1 74 ? 2.252 36.694 37.688 1.00 67.05 612 ASN C N 1
ATOM 3534 C CA . ASN C 1 74 ? 1.294 37.166 36.705 1.00 65.94 612 ASN C CA 1
ATOM 3535 C C . ASN C 1 74 ? -0.064 37.403 37.372 1.00 62.15 612 ASN C C 1
ATOM 3536 O O . ASN C 1 74 ? -0.950 36.548 37.321 1.00 59.97 612 ASN C O 1
ATOM 3541 N N . LYS C 1 75 ? -0.214 38.561 38.008 1.00 63.49 613 LYS C N 1
ATOM 3542 C CA . LYS C 1 75 ? -1.431 38.882 38.756 1.00 58.26 613 LYS C CA 1
ATOM 3543 C C . LYS C 1 75 ? -2.565 39.318 37.833 1.00 61.64 613 LYS C C 1
ATOM 3544 O O . LYS C 1 75 ? -2.436 40.306 37.104 1.00 63.34 613 LYS C O 1
ATOM 3550 N N . GLU C 1 76 ? -3.671 38.577 37.867 1.00 60.80 614 GLU C N 1
ATOM 3551 C CA . GLU C 1 76 ? -4.826 38.890 37.035 1.00 58.25 614 GLU C CA 1
ATOM 3552 C C . GLU C 1 76 ? -5.350 40.262 37.399 1.00 48.65 614 GLU C C 1
ATOM 3553 O O . GLU C 1 76 ? -5.830 40.997 36.546 1.00 53.18 614 GLU C O 1
ATOM 3559 N N . LEU C 1 77 ? -5.246 40.611 38.671 1.00 45.66 615 LEU C N 1
ATOM 3560 C CA . LEU C 1 77 ? -5.677 41.927 39.112 1.00 47.19 615 LEU C CA 1
ATOM 3561 C C . LEU C 1 77 ? -5.013 43.003 38.272 1.00 51.58 615 LEU C C 1
ATOM 3562 O O . LEU C 1 77 ? -5.649 43.997 37.912 1.00 58.09 615 LEU C O 1
ATOM 3567 N N . LEU C 1 78 ? -3.736 42.793 37.948 1.00 38.61 616 LEU C N 1
ATOM 3568 C CA . LEU C 1 78 ? -2.937 43.807 37.253 1.00 47.58 616 LEU C CA 1
ATOM 3569 C C . LEU C 1 78 ? -3.076 43.750 35.734 1.00 67.28 616 LEU C C 1
ATOM 3570 O O . LEU C 1 78 ? -2.436 44.513 35.019 1.00 66.08 616 LEU C O 1
ATOM 3575 N N . GLN C 1 79 ? -3.902 42.836 35.241 1.00 101.75 617 GLN C N 1
ATOM 3576 C CA . GLN C 1 79 ? -4.162 42.766 33.810 1.00 102.29 617 GLN C CA 1
ATOM 3577 C C . GLN C 1 79 ? -5.172 43.837 33.409 1.00 107.43 617 GLN C C 1
ATOM 3578 O O . GLN C 1 79 ? -5.196 44.271 32.258 1.00 116.70 617 GLN C O 1
ATOM 3584 N N . LEU C 1 80 ? -5.990 44.271 34.366 1.00 74.81 618 LEU C N 1
ATOM 3585 C CA . LEU C 1 80 ? -7.024 45.276 34.109 1.00 72.78 618 LEU C CA 1
ATOM 3586 C C . LEU C 1 80 ? -6.505 46.486 33.331 1.00 80.32 618 LEU C C 1
ATOM 3587 O O . LEU C 1 80 ? -5.330 46.840 33.430 1.00 79.96 618 LEU C O 1
ATOM 3590 N N . PRO C 1 81 ? -7.396 47.126 32.555 1.00 78.59 619 PRO C N 1
ATOM 3591 C CA . PRO C 1 81 ? -7.023 48.250 31.688 1.00 73.85 619 PRO C CA 1
ATOM 3592 C C . PRO C 1 81 ? -6.553 49.440 32.508 1.00 71.67 619 PRO C C 1
ATOM 3593 O O . PRO C 1 81 ? -5.861 50.312 31.995 1.00 78.13 619 PRO C O 1
ATOM 3597 N N . LEU C 1 82 ? -6.941 49.470 33.776 1.00 62.47 620 LEU C N 1
ATOM 3598 C CA . LEU C 1 82 ? -6.565 50.553 34.673 1.00 69.90 620 LEU C CA 1
ATOM 3599 C C . LEU C 1 82 ? -5.048 50.629 34.829 1.00 77.92 620 LEU C C 1
ATOM 3600 O O . LEU C 1 82 ? -4.499 51.696 35.107 1.00 80.59 620 LEU C O 1
ATOM 3605 N N . PHE C 1 83 ? -4.382 49.492 34.634 1.00 85.04 621 PHE C N 1
ATOM 3606 C CA . PHE C 1 83 ? -2.932 49.385 34.787 1.00 83.76 621 PHE C CA 1
ATOM 3607 C C . PHE C 1 83 ? -2.214 49.289 33.441 1.00 91.29 621 PHE C C 1
ATOM 3608 O O . PHE C 1 83 ? -1.220 48.577 33.306 1.00 92.29 621 PHE C O 1
ATOM 3616 N N . GLU C 1 84 ? -2.711 50.020 32.453 1.00 69.87 622 GLU C N 1
ATOM 3617 C CA . GLU C 1 84 ? -2.218 49.900 31.089 1.00 75.31 622 GLU C CA 1
ATOM 3618 C C . GLU C 1 84 ? -0.914 50.648 30.901 1.00 79.85 622 GLU C C 1
ATOM 3619 O O . GLU C 1 84 ? 0.043 50.104 30.363 1.00 81.69 622 GLU C O 1
ATOM 3625 N N . SER C 1 85 ? -0.887 51.903 31.342 1.00 84.10 623 SER C N 1
ATOM 3626 C CA . SER C 1 85 ? 0.283 52.758 31.169 1.00 90.79 623 SER C CA 1
ATOM 3627 C C . SER C 1 85 ? 1.295 52.543 32.282 1.00 89.61 623 SER C C 1
ATOM 3628 O O . SER C 1 85 ? 2.386 53.117 32.259 1.00 94.15 623 SER C O 1
ATOM 3631 N N . ALA C 1 86 ? 0.917 51.723 33.258 1.00 92.53 624 ALA C N 1
ATOM 3632 C CA . ALA C 1 86 ? 1.737 51.489 34.443 1.00 89.00 624 ALA C CA 1
ATOM 3633 C C . ALA C 1 86 ? 3.218 51.316 34.107 1.00 87.41 624 ALA C C 1
ATOM 3634 O O . ALA C 1 86 ? 3.583 50.479 33.276 1.00 84.31 624 ALA C O 1
ATOM 3636 N N . SER C 1 87 ? 4.059 52.122 34.753 1.00 104.90 625 SER C N 1
ATOM 3637 C CA . SER C 1 87 ? 5.504 52.056 34.559 1.00 108.05 625 SER C CA 1
ATOM 3638 C C . SER C 1 87 ? 5.945 50.598 34.496 1.00 110.24 625 SER C C 1
ATOM 3639 O O . SER C 1 87 ? 5.473 49.768 35.272 1.00 106.80 625 SER C O 1
ATOM 3642 N N . ARG C 1 88 ? 6.838 50.281 33.565 1.00 111.15 626 ARG C N 1
ATOM 3643 C CA . ARG C 1 88 ? 7.286 48.902 33.398 1.00 107.51 626 ARG C CA 1
ATOM 3644 C C . ARG C 1 88 ? 7.737 48.299 34.731 1.00 97.37 626 ARG C C 1
ATOM 3645 O O . ARG C 1 88 ? 7.651 47.087 34.933 1.00 94.46 626 ARG C O 1
ATOM 3647 N N . GLY C 1 89 ? 8.196 49.157 35.640 1.00 110.68 627 GLY C N 1
ATOM 3648 C CA . GLY C 1 89 ? 8.697 48.723 36.931 1.00 102.14 627 GLY C CA 1
ATOM 3649 C C . GLY C 1 89 ? 7.761 49.040 38.082 1.00 100.98 627 GLY C C 1
ATOM 3650 O O . GLY C 1 89 ? 8.088 48.795 39.242 1.00 103.25 627 GLY C O 1
ATOM 3651 N N . CYS C 1 90 ? 6.594 49.591 37.762 1.00 85.71 628 CYS C N 1
ATOM 3652 C CA . CYS C 1 90 ? 5.576 49.876 38.768 1.00 81.56 628 CYS C CA 1
ATOM 3653 C C . CYS C 1 90 ? 4.711 48.643 39.017 1.00 73.38 628 CYS C C 1
ATOM 3654 O O . CYS C 1 90 ? 4.264 48.401 40.136 1.00 69.12 628 CYS C O 1
ATOM 3657 N N . LEU C 1 91 ? 4.477 47.866 37.966 1.00 79.65 629 LEU C N 1
ATOM 3658 C CA . LEU C 1 91 ? 3.697 46.638 38.082 1.00 76.23 629 LEU C CA 1
ATOM 3659 C C . LEU C 1 91 ? 4.406 45.604 38.962 1.00 66.87 629 LEU C C 1
ATOM 3660 O O . LEU C 1 91 ? 3.759 44.841 39.706 1.00 52.52 629 LEU C O 1
ATOM 3665 N N . ARG C 1 92 ? 5.732 45.592 38.881 1.00 68.53 630 ARG C N 1
ATOM 3666 C CA . ARG C 1 92 ? 6.536 44.685 39.685 1.00 74.66 630 ARG C CA 1
ATOM 3667 C C . ARG C 1 92 ? 6.459 45.038 41.168 1.00 69.15 630 ARG C C 1
ATOM 3668 O O . ARG C 1 92 ? 6.556 44.159 42.019 1.00 70.56 630 ARG C O 1
ATOM 3670 N N . SER C 1 93 ? 6.275 46.318 41.479 1.00 68.06 631 SER C N 1
ATOM 3671 C CA . SER C 1 93 ? 6.165 46.749 42.875 1.00 66.99 631 SER C CA 1
ATOM 3672 C C . SER C 1 93 ? 4.772 46.502 43.458 1.00 63.77 631 SER C C 1
ATOM 3673 O O . SER C 1 93 ? 4.628 46.211 44.645 1.00 63.44 631 SER C O 1
ATOM 3676 N N . LEU C 1 94 ? 3.747 46.629 42.624 1.00 65.29 632 LEU C N 1
ATOM 3677 C CA . LEU C 1 94 ? 2.395 46.280 43.038 1.00 58.39 632 LEU C CA 1
ATOM 3678 C C . LEU C 1 94 ? 2.261 44.759 43.187 1.00 50.44 632 LEU C C 1
ATOM 3679 O O . LEU C 1 94 ? 1.722 44.256 44.185 1.00 38.81 632 LEU C O 1
ATOM 3684 N N . SER C 1 95 ? 2.755 44.024 42.192 1.00 46.13 633 SER C N 1
ATOM 3685 C CA . SER C 1 95 ? 2.617 42.573 42.213 1.00 45.50 633 SER C CA 1
ATOM 3686 C C . SER C 1 95 ? 3.071 42.021 43.569 1.00 36.77 633 SER C C 1
ATOM 3687 O O . SER C 1 95 ? 2.444 41.122 44.129 1.00 35.81 633 SER C O 1
ATOM 3690 N N . LEU C 1 96 ? 4.144 42.595 44.105 1.00 47.46 634 LEU C N 1
ATOM 3691 C CA . LEU C 1 96 ? 4.711 42.129 45.369 1.00 46.86 634 LEU C CA 1
ATOM 3692 C C . LEU C 1 96 ? 3.766 42.283 46.570 1.00 40.89 634 LEU C C 1
ATOM 3693 O O . LEU C 1 96 ? 3.870 41.534 47.540 1.00 36.00 634 LEU C O 1
ATOM 3698 N N . ILE C 1 97 ? 2.844 43.240 46.506 1.00 30.98 635 ILE C N 1
ATOM 3699 C CA . ILE C 1 97 ? 1.976 43.465 47.647 1.00 36.89 635 ILE C CA 1
ATOM 3700 C C . ILE C 1 97 ? 0.520 43.076 47.414 1.00 49.31 635 ILE C C 1
ATOM 3701 O O . ILE C 1 97 ? -0.340 43.416 48.221 1.00 51.81 635 ILE C O 1
ATOM 3706 N N . ILE C 1 98 ? 0.242 42.363 46.321 1.00 53.55 636 ILE C N 1
ATOM 3707 C CA . ILE C 1 98 ? -1.101 41.829 46.086 1.00 51.55 636 ILE C CA 1
ATOM 3708 C C . ILE C 1 98 ? -1.308 40.516 46.834 1.00 47.51 636 ILE C C 1
ATOM 3709 O O . ILE C 1 98 ? -0.521 39.569 46.684 1.00 41.59 636 ILE C O 1
ATOM 3714 N N . LYS C 1 99 ? -2.378 40.462 47.624 1.00 43.49 637 LYS C N 1
ATOM 3715 C CA . LYS C 1 99 ? -2.700 39.281 48.413 1.00 38.38 637 LYS C CA 1
ATOM 3716 C C . LYS C 1 99 ? -3.911 38.548 47.843 1.00 45.38 637 LYS C C 1
ATOM 3717 O O . LYS C 1 99 ? -4.730 39.114 47.113 1.00 43.79 637 LYS C O 1
ATOM 3721 N N . THR C 1 100 ? -4.026 37.276 48.188 1.00 44.45 638 THR C N 1
ATOM 3722 C CA . THR C 1 100 ? -5.174 36.512 47.766 1.00 53.62 638 THR C CA 1
ATOM 3723 C C . THR C 1 100 ? -5.866 35.958 48.994 1.00 58.80 638 THR C C 1
ATOM 3724 O O . THR C 1 100 ? -5.241 35.785 50.049 1.00 63.33 638 THR C O 1
ATOM 3728 N N . SER C 1 101 ? -7.163 35.704 48.863 1.00 57.16 639 SER C N 1
ATOM 3729 C CA . SER C 1 101 ? -7.895 34.974 49.884 1.00 54.73 639 SER C CA 1
ATOM 3730 C C . SER C 1 101 ? -9.017 34.202 49.239 1.00 50.00 639 SER C C 1
ATOM 3731 O O . SER C 1 101 ? -9.655 34.699 48.314 1.00 50.02 639 SER C O 1
ATOM 3734 N N . PHE C 1 102 ? -9.246 32.986 49.732 1.00 44.74 640 PHE C N 1
ATOM 3735 C CA . PHE C 1 102 ? -10.390 32.182 49.325 1.00 52.76 640 PHE C CA 1
ATOM 3736 C C . PHE C 1 102 ? -11.527 32.458 50.296 1.00 55.59 640 PHE C C 1
ATOM 3737 O O . PHE C 1 102 ? -11.292 32.592 51.502 1.00 57.20 640 PHE C O 1
ATOM 3739 N N . CYS C 1 103 ? -12.747 32.543 49.765 1.00 50.06 641 CYS C N 1
ATOM 3740 C CA . CYS C 1 103 ? -13.959 32.811 50.557 1.00 63.11 641 CYS C CA 1
ATOM 3741 C C . CYS C 1 103 ? -14.942 31.642 50.561 1.00 70.53 641 CYS C C 1
ATOM 3742 O O . CYS C 1 103 ? -15.049 30.905 49.580 1.00 71.23 641 CYS C O 1
ATOM 3745 N N . ALA C 1 104 ? -15.678 31.502 51.665 1.00 49.21 642 ALA C N 1
ATOM 3746 C CA . ALA C 1 104 ? -16.716 30.476 51.796 1.00 58.38 642 ALA C CA 1
ATOM 3747 C C . ALA C 1 104 ? -18.096 31.064 51.497 1.00 70.51 642 ALA C C 1
ATOM 3748 O O . ALA C 1 104 ? -18.312 32.259 51.699 1.00 63.43 642 ALA C O 1
ATOM 3750 N N . PRO C 1 105 ? -19.029 30.215 51.015 1.00 77.84 643 PRO C N 1
ATOM 3751 C CA . PRO C 1 105 ? -20.370 30.532 50.495 1.00 98.35 643 PRO C CA 1
ATOM 3752 C C . PRO C 1 105 ? -21.263 31.467 51.320 1.00 107.55 643 PRO C C 1
ATOM 3753 O O . PRO C 1 105 ? -22.289 31.895 50.801 1.00 123.78 643 PRO C O 1
ATOM 3757 N N . GLY C 1 106 ? -20.910 31.772 52.562 1.00 78.00 644 GLY C N 1
ATOM 3758 C CA . GLY C 1 106 ? -21.688 32.734 53.321 1.00 81.07 644 GLY C CA 1
ATOM 3759 C C . GLY C 1 106 ? -20.846 33.847 53.915 1.00 70.97 644 GLY C C 1
ATOM 3760 O O . GLY C 1 106 ? -21.352 34.711 54.641 1.00 70.35 644 GLY C O 1
ATOM 3761 N N . GLU C 1 107 ? -19.556 33.831 53.601 1.00 97.19 645 GLU C N 1
ATOM 3762 C CA . GLU C 1 107 ? -18.591 34.699 54.263 1.00 89.72 645 GLU C CA 1
ATOM 3763 C C . GLU C 1 107 ? -18.660 36.159 53.799 1.00 82.83 645 GLU C C 1
ATOM 3764 O O . GLU C 1 107 ? -18.951 36.446 52.637 1.00 77.80 645 GLU C O 1
ATOM 3770 N N . PHE C 1 108 ? -18.388 37.072 54.726 1.00 60.65 646 PHE C N 1
ATOM 3771 C CA . PHE C 1 108 ? -18.421 38.502 54.454 1.00 61.62 646 PHE C CA 1
ATOM 3772 C C . PHE C 1 108 ? -17.072 38.974 53.961 1.00 55.13 646 PHE C C 1
ATOM 3773 O O . PHE C 1 108 ? -16.048 38.712 54.595 1.00 50.49 646 PHE C O 1
ATOM 3781 N N . LEU C 1 109 ? -17.063 39.664 52.827 1.00 71.75 647 LEU C N 1
ATOM 3782 C CA . LEU C 1 109 ? -15.867 40.349 52.380 1.00 60.08 647 LEU C CA 1
ATOM 3783 C C . LEU C 1 109 ? -15.816 41.687 53.105 1.00 66.92 647 LEU C C 1
ATOM 3784 O O . LEU C 1 109 ? -14.766 42.106 53.607 1.00 65.06 647 LEU C O 1
ATOM 3789 N N . ILE C 1 110 ? -16.969 42.344 53.183 1.00 59.92 648 ILE C N 1
ATOM 3790 C CA . ILE C 1 110 ? -17.060 43.677 53.769 1.00 66.87 648 ILE C CA 1
ATOM 3791 C C . ILE C 1 110 ? -18.376 43.899 54.491 1.00 77.85 648 ILE C C 1
ATOM 3792 O O . ILE C 1 110 ? -19.426 43.429 54.055 1.00 76.84 648 ILE C O 1
ATOM 3797 N N . ARG C 1 111 ? -18.302 44.613 55.608 1.00 61.70 649 ARG C N 1
ATOM 3798 C CA . ARG C 1 111 ? -19.482 45.007 56.369 1.00 68.06 649 ARG C CA 1
ATOM 3799 C C . ARG C 1 111 ? -19.629 46.521 56.296 1.00 67.23 649 ARG C C 1
ATOM 3800 O O . ARG C 1 111 ? -18.642 47.248 56.438 1.00 61.20 649 ARG C O 1
ATOM 3808 N N . GLN C 1 112 ? -20.857 46.996 56.088 1.00 70.65 650 GLN C N 1
ATOM 3809 C CA . GLN C 1 112 ? -21.102 48.430 55.946 1.00 77.96 650 GLN C CA 1
ATOM 3810 C C . GLN C 1 112 ? -20.717 49.233 57.186 1.00 93.83 650 GLN C C 1
ATOM 3811 O O . GLN C 1 112 ? -21.076 48.875 58.306 1.00 101.85 650 GLN C O 1
ATOM 3817 N N . GLY C 1 113 ? -19.990 50.326 56.971 1.00 107.92 651 GLY C N 1
ATOM 3818 C CA . GLY C 1 113 ? -19.549 51.176 58.059 1.00 105.65 651 GLY C CA 1
ATOM 3819 C C . GLY C 1 113 ? -18.053 51.103 58.304 1.00 89.42 651 GLY C C 1
ATOM 3820 O O . GLY C 1 113 ? -17.411 52.117 58.571 1.00 88.19 651 GLY C O 1
ATOM 3821 N N . ASP C 1 114 ? -17.492 49.901 58.213 1.00 89.46 652 ASP C N 1
ATOM 3822 C CA . ASP C 1 114 ? -16.084 49.703 58.533 1.00 80.32 652 ASP C CA 1
ATOM 3823 C C . ASP C 1 114 ? -15.172 50.532 57.625 1.00 79.65 652 ASP C C 1
ATOM 3824 O O . ASP C 1 114 ? -15.506 50.809 56.469 1.00 81.29 652 ASP C O 1
ATOM 3827 N N . ALA C 1 115 ? -14.025 50.938 58.162 1.00 95.02 653 ALA C N 1
ATOM 3828 C CA . ALA C 1 115 ? -13.035 51.674 57.387 1.00 82.81 653 ALA C CA 1
ATOM 3829 C C . ALA C 1 115 ? -12.523 50.782 56.273 1.00 72.08 653 ALA C C 1
ATOM 3830 O O . ALA C 1 115 ? -12.191 49.625 56.518 1.00 64.31 653 ALA C O 1
ATOM 3832 N N . LEU C 1 116 ? -12.465 51.314 55.053 1.00 72.63 654 LEU C N 1
ATOM 3833 C CA . LEU C 1 116 ? -11.971 50.550 53.913 1.00 68.55 654 LEU C CA 1
ATOM 3834 C C . LEU C 1 116 ? -10.443 50.359 53.984 1.00 60.29 654 LEU C C 1
ATOM 3835 O O . LEU C 1 116 ? -9.684 51.315 54.136 1.00 61.75 654 LEU C O 1
ATOM 3840 N N . GLN C 1 117 ? -9.998 49.116 53.869 1.00 68.70 655 GLN C N 1
ATOM 3841 C CA . GLN C 1 117 ? -8.588 48.806 54.063 1.00 61.38 655 GLN C CA 1
ATOM 3842 C C . GLN C 1 117 ? -7.848 48.511 52.765 1.00 63.77 655 GLN C C 1
ATOM 3843 O O . GLN C 1 117 ? -6.629 48.668 52.678 1.00 71.45 655 GLN C O 1
ATOM 3849 N N . ALA C 1 118 ? -8.588 48.083 51.754 1.00 57.61 656 ALA C N 1
ATOM 3850 C CA . ALA C 1 118 ? -7.971 47.609 50.531 1.00 51.45 656 ALA C CA 1
ATOM 3851 C C . ALA C 1 118 ? -8.933 47.766 49.374 1.00 56.98 656 ALA C C 1
ATOM 3852 O O . ALA C 1 118 ? -10.082 48.154 49.570 1.00 63.68 656 ALA C O 1
ATOM 3854 N N . ILE C 1 119 ? -8.445 47.485 48.170 1.00 50.90 657 ILE C N 1
ATOM 3855 C CA . ILE C 1 119 ? -9.301 47.320 47.006 1.00 53.86 657 ILE C CA 1
ATOM 3856 C C . ILE C 1 119 ? -9.236 45.852 46.610 1.00 52.42 657 ILE C C 1
ATOM 3857 O O . ILE C 1 119 ? -8.206 45.196 46.783 1.00 50.21 657 ILE C O 1
ATOM 3862 N N . TYR C 1 120 ? -10.336 45.338 46.078 1.00 48.02 658 TYR C N 1
ATOM 3863 C CA . TYR C 1 120 ? -10.490 43.904 45.869 1.00 45.50 658 TYR C CA 1
ATOM 3864 C C . TYR C 1 120 ? -10.826 43.544 44.426 1.00 48.49 658 TYR C C 1
ATOM 3865 O O . TYR C 1 120 ? -11.472 44.305 43.707 1.00 54.05 658 TYR C O 1
ATOM 3874 N N . PHE C 1 121 ? -10.387 42.357 44.031 1.00 53.29 659 PHE C N 1
ATOM 3875 C CA . PHE C 1 121 ? -10.577 41.846 42.688 1.00 49.48 659 PHE C CA 1
ATOM 3876 C C . PHE C 1 121 ? -11.104 40.420 42.787 1.00 57.18 659 PHE C C 1
ATOM 3877 O O . PHE C 1 121 ? -10.558 39.598 43.524 1.00 60.97 659 PHE C O 1
ATOM 3885 N N . VAL C 1 122 ? -12.173 40.124 42.053 1.00 48.04 660 VAL C N 1
ATOM 3886 C CA . VAL C 1 122 ? -12.742 38.789 42.073 1.00 49.44 660 VAL C CA 1
ATOM 3887 C C . VAL C 1 122 ? -12.103 37.950 40.990 1.00 51.11 660 VAL C C 1
ATOM 3888 O O . VAL C 1 122 ? -12.150 38.312 39.817 1.00 54.33 660 VAL C O 1
ATOM 3892 N N . CYS C 1 123 ? -11.492 36.834 41.375 1.00 55.71 661 CYS C N 1
ATOM 3893 C CA . CYS C 1 123 ? -10.881 35.948 40.379 1.00 57.16 661 CYS C CA 1
ATOM 3894 C C . CYS C 1 123 ? -11.865 34.869 39.954 1.00 61.97 661 CYS C C 1
ATOM 3895 O O . CYS C 1 123 ? -11.864 34.433 38.809 1.00 59.11 661 CYS C O 1
ATOM 3898 N N . SER C 1 124 ? -12.708 34.455 40.891 1.00 58.54 662 SER C N 1
ATOM 3899 C CA . SER C 1 124 ? -13.748 33.473 40.617 1.00 66.98 662 SER C CA 1
ATOM 3900 C C . SER C 1 124 ? -14.826 33.533 41.701 1.00 75.70 662 SER C C 1
ATOM 3901 O O . SER C 1 124 ? -14.739 34.330 42.641 1.00 69.63 662 SER C O 1
ATOM 3904 N N . GLY C 1 125 ? -15.831 32.675 41.569 1.00 59.00 663 GLY C N 1
ATOM 3905 C CA . GLY C 1 125 ? -16.959 32.680 42.478 1.00 73.33 663 GLY C CA 1
ATOM 3906 C C . GLY C 1 125 ? -17.833 33.892 42.238 1.00 79.56 663 GLY C C 1
ATOM 3907 O O . GLY C 1 125 ? -17.531 34.724 41.378 1.00 75.82 663 GLY C O 1
ATOM 3908 N N . SER C 1 126 ? -18.918 33.997 42.998 1.00 73.23 664 SER C N 1
ATOM 3909 C CA . SER C 1 126 ? -19.821 35.131 42.870 1.00 61.75 664 SER C CA 1
ATOM 3910 C C . SER C 1 126 ? -20.124 35.722 44.237 1.00 60.67 664 SER C C 1
ATOM 3911 O O . SER C 1 126 ? -20.136 35.012 45.239 1.00 72.04 664 SER C O 1
ATOM 3914 N N . MET C 1 127 ? -20.379 37.025 44.270 1.00 85.28 665 MET C N 1
ATOM 3915 C CA . MET C 1 127 ? -20.681 37.708 45.515 1.00 80.11 665 MET C CA 1
ATOM 3916 C C . MET C 1 127 ? -21.843 38.666 45.339 1.00 79.55 665 MET C C 1
ATOM 3917 O O . MET C 1 127 ? -22.286 38.925 44.225 1.00 83.43 665 MET C O 1
ATOM 3922 N N . GLU C 1 128 ? -22.339 39.189 46.450 1.00 80.56 666 GLU C N 1
ATOM 3923 C CA . GLU C 1 128 ? -23.488 40.076 46.423 1.00 74.23 666 GLU C CA 1
ATOM 3924 C C . GLU C 1 128 ? -23.212 41.341 47.221 1.00 73.42 666 GLU C C 1
ATOM 3925 O O . GLU C 1 128 ? -22.413 41.334 48.169 1.00 69.68 666 GLU C O 1
ATOM 3931 N N . VAL C 1 129 ? -23.872 42.426 46.833 1.00 85.66 667 VAL C N 1
ATOM 3932 C CA . VAL C 1 129 ? -23.730 43.700 47.527 1.00 85.61 667 VAL C CA 1
ATOM 3933 C C . VAL C 1 129 ? -25.067 44.089 48.144 1.00 101.41 667 VAL C C 1
ATOM 3934 O O . VAL C 1 129 ? -26.004 44.449 47.429 1.00 108.50 667 VAL C O 1
ATOM 3938 N N . LEU C 1 130 ? -25.151 44.012 49.471 1.00 100.68 668 LEU C N 1
ATOM 3939 C CA . LEU C 1 130 ? -26.410 44.246 50.181 1.00 109.16 668 LEU C CA 1
ATOM 3940 C C . LEU C 1 130 ? -26.395 45.536 51.005 1.00 114.65 668 LEU C C 1
ATOM 3941 O O . LEU C 1 130 ? -25.388 45.875 51.628 1.00 112.69 668 LEU C O 1
ATOM 3943 N N . LYS C 1 131 ? -27.521 46.248 51.001 1.00 96.43 669 LYS C N 1
ATOM 3944 C CA . LYS C 1 131 ? -27.639 47.523 51.705 1.00 102.59 669 LYS C CA 1
ATOM 3945 C C . LYS C 1 131 ? -29.043 47.715 52.257 1.00 112.67 669 LYS C C 1
ATOM 3946 O O . LYS C 1 131 ? -29.213 48.000 53.438 1.00 121.95 669 LYS C O 1
ATOM 3948 N N . VAL C 1 135 ? -29.624 44.127 48.299 1.00 91.99 673 VAL C N 1
ATOM 3949 C CA . VAL C 1 135 ? -29.046 43.820 46.994 1.00 100.06 673 VAL C CA 1
ATOM 3950 C C . VAL C 1 135 ? -28.920 45.078 46.141 1.00 108.12 673 VAL C C 1
ATOM 3951 O O . VAL C 1 135 ? -29.767 45.967 46.194 1.00 120.58 673 VAL C O 1
ATOM 3955 N N . LEU C 1 136 ? -27.850 45.149 45.360 1.00 103.30 674 LEU C N 1
ATOM 3956 C CA . LEU C 1 136 ? -27.622 46.287 44.485 1.00 108.59 674 LEU C CA 1
ATOM 3957 C C . LEU C 1 136 ? -26.835 45.825 43.267 1.00 109.73 674 LEU C C 1
ATOM 3958 O O . LEU C 1 136 ? -26.725 46.541 42.266 1.00 116.83 674 LEU C O 1
ATOM 3961 N N . ALA C 1 137 ? -26.307 44.608 43.359 1.00 102.93 675 ALA C N 1
ATOM 3962 C CA . ALA C 1 137 ? -25.463 44.048 42.315 1.00 95.03 675 ALA C CA 1
ATOM 3963 C C . ALA C 1 137 ? -24.940 42.676 42.723 1.00 90.76 675 ALA C C 1
ATOM 3964 O O . ALA C 1 137 ? -24.898 42.347 43.910 1.00 86.64 675 ALA C O 1
ATOM 3966 N N . ILE C 1 138 ? -24.549 41.879 41.731 1.00 73.51 676 ILE C N 1
ATOM 3967 C CA . ILE C 1 138 ? -23.835 40.626 41.976 1.00 69.58 676 ILE C CA 1
ATOM 3968 C C . ILE C 1 138 ? -22.510 40.619 41.231 1.00 72.09 676 ILE C C 1
ATOM 3969 O O . ILE C 1 138 ? -22.455 40.895 40.033 1.00 80.25 676 ILE C O 1
ATOM 3974 N N . LEU C 1 139 ? -21.439 40.297 41.941 1.00 69.36 677 LEU C N 1
ATOM 3975 C CA . LEU C 1 139 ? -20.113 40.407 41.368 1.00 72.14 677 LEU C CA 1
ATOM 3976 C C . LEU C 1 139 ? -19.547 39.039 41.019 1.00 82.00 677 LEU C C 1
ATOM 3977 O O . LEU C 1 139 ? -19.802 38.054 41.709 1.00 83.71 677 LEU C O 1
ATOM 3982 N N . GLY C 1 140 ? -18.795 38.985 39.924 1.00 62.32 678 GLY C N 1
ATOM 3983 C CA . GLY C 1 140 ? -18.198 37.745 39.466 1.00 63.62 678 GLY C CA 1
ATOM 3984 C C . GLY C 1 140 ? -16.822 37.954 38.876 1.00 63.05 678 GLY C C 1
ATOM 3985 O O . GLY C 1 140 ? -16.217 38.997 39.089 1.00 57.57 678 GLY C O 1
ATOM 3986 N N . LYS C 1 141 ? -16.377 36.980 38.087 1.00 98.24 679 LYS C N 1
ATOM 3987 C CA . LYS C 1 141 ? -14.974 36.802 37.692 1.00 98.05 679 LYS C CA 1
ATOM 3988 C C . LYS C 1 141 ? -14.083 38.018 37.359 1.00 95.44 679 LYS C C 1
ATOM 3989 O O . LYS C 1 141 ? -12.859 37.924 37.483 1.00 85.71 679 LYS C O 1
ATOM 3995 N N . GLY C 1 142 ? -14.649 39.143 36.937 1.00 89.57 680 GLY C N 1
ATOM 3996 C CA . GLY C 1 142 ? -13.790 40.245 36.521 1.00 73.54 680 GLY C CA 1
ATOM 3997 C C . GLY C 1 142 ? -13.829 41.550 37.301 1.00 62.85 680 GLY C C 1
ATOM 3998 O O . GLY C 1 142 ? -13.119 42.495 36.964 1.00 58.78 680 GLY C O 1
ATOM 3999 N N . ASP C 1 143 ? -14.629 41.596 38.358 1.00 71.20 681 ASP C N 1
ATOM 4000 C CA . ASP C 1 143 ? -15.035 42.867 38.965 1.00 73.68 681 ASP C CA 1
ATOM 4001 C C . ASP C 1 143 ? -14.016 43.524 39.904 1.00 66.82 681 ASP C C 1
ATOM 4002 O O . ASP C 1 143 ? -13.140 42.856 40.460 1.00 63.12 681 ASP C O 1
ATOM 4007 N N . LEU C 1 144 ? -14.145 44.839 40.074 1.00 64.14 682 LEU C N 1
ATOM 4008 C CA . LEU C 1 144 ? -13.247 45.603 40.933 1.00 68.56 682 LEU C CA 1
ATOM 4009 C C . LEU C 1 144 ? -14.025 46.394 41.981 1.00 73.42 682 LEU C C 1
ATOM 4010 O O . LEU C 1 144 ? -14.857 47.234 41.650 1.00 89.40 682 LEU C O 1
ATOM 4015 N N . ILE C 1 145 ? -13.734 46.119 43.249 1.00 64.71 683 ILE C N 1
ATOM 4016 C CA . ILE C 1 145 ? -14.413 46.756 44.367 1.00 67.03 683 ILE C CA 1
ATOM 4017 C C . ILE C 1 145 ? -13.494 47.755 45.064 1.00 70.79 683 ILE C C 1
ATOM 4018 O O . ILE C 1 145 ? -12.356 47.432 45.388 1.00 69.31 683 ILE C O 1
ATOM 4023 N N . GLY C 1 146 ? -13.989 48.964 45.304 1.00 68.59 684 GLY C N 1
ATOM 4024 C CA . GLY C 1 146 ? -13.211 49.959 46.020 1.00 70.35 684 GLY C CA 1
ATOM 4025 C C . GLY C 1 146 ? -13.875 51.320 46.074 1.00 85.06 684 GLY C C 1
ATOM 4026 O O . GLY C 1 146 ? -15.090 51.433 45.940 1.00 91.55 684 GLY C O 1
ATOM 4027 N N . SER C 1 147 ? -13.066 52.356 46.272 1.00 96.91 685 SER C N 1
ATOM 4028 C CA . SER C 1 147 ? -13.561 53.725 46.343 1.00 107.99 685 SER C CA 1
ATOM 4029 C C . SER C 1 147 ? -12.848 54.612 45.324 1.00 113.23 685 SER C C 1
ATOM 4030 O O . SER C 1 147 ? -11.925 54.165 44.641 1.00 108.12 685 SER C O 1
ATOM 4033 N N . ASP C 1 148 ? -13.276 55.868 45.224 1.00 119.44 686 ASP C N 1
ATOM 4034 C CA . ASP C 1 148 ? -12.641 56.825 44.319 1.00 117.81 686 ASP C CA 1
ATOM 4035 C C . ASP C 1 148 ? -11.445 57.532 44.969 1.00 114.02 686 ASP C C 1
ATOM 4036 O O . ASP C 1 148 ? -10.294 57.231 44.657 1.00 102.05 686 ASP C O 1
ATOM 4039 N N . SER C 1 149 ? -11.721 58.465 45.873 1.00 128.77 687 SER C N 1
ATOM 4040 C CA . SER C 1 149 ? -10.666 59.224 46.536 1.00 128.40 687 SER C CA 1
ATOM 4041 C C . SER C 1 149 ? -9.818 58.342 47.451 1.00 121.57 687 SER C C 1
ATOM 4042 O O . SER C 1 149 ? -10.169 58.121 48.609 1.00 124.61 687 SER C O 1
ATOM 4045 N N . LEU C 1 150 ? -8.701 57.844 46.929 1.00 107.64 688 LEU C N 1
ATOM 4046 C CA . LEU C 1 150 ? -7.796 56.996 47.706 1.00 99.44 688 LEU C CA 1
ATOM 4047 C C . LEU C 1 150 ? -6.532 57.750 48.109 1.00 101.19 688 LEU C C 1
ATOM 4048 O O . LEU C 1 150 ? -5.434 57.195 48.073 1.00 92.85 688 LEU C O 1
ATOM 4053 N N . THR C 1 151 ? -6.691 59.014 48.492 1.00 111.58 689 THR C N 1
ATOM 4054 C CA . THR C 1 151 ? -5.554 59.848 48.864 1.00 114.51 689 THR C CA 1
ATOM 4055 C C . THR C 1 151 ? -5.957 60.912 49.879 1.00 117.27 689 THR C C 1
ATOM 4056 O O . THR C 1 151 ? -5.693 60.776 51.074 1.00 117.21 689 THR C O 1
ATOM 4058 N N . GLN C 1 154 ? -10.072 59.497 54.183 1.00 87.47 692 GLN C N 1
ATOM 4059 C CA . GLN C 1 154 ? -9.950 58.110 54.608 1.00 87.10 692 GLN C CA 1
ATOM 4060 C C . GLN C 1 154 ? -9.742 58.014 56.118 1.00 88.32 692 GLN C C 1
ATOM 4061 O O . GLN C 1 154 ? -8.660 58.321 56.609 1.00 87.89 692 GLN C O 1
ATOM 4063 N N . VAL C 1 155 ? -10.770 57.618 56.866 1.00 101.23 693 VAL C N 1
ATOM 4064 C CA . VAL C 1 155 ? -12.142 57.443 56.372 1.00 112.31 693 VAL C CA 1
ATOM 4065 C C . VAL C 1 155 ? -12.369 56.360 55.313 1.00 114.29 693 VAL C C 1
ATOM 4066 O O . VAL C 1 155 ? -11.810 55.266 55.388 1.00 110.40 693 VAL C O 1
ATOM 4068 N N . ILE C 1 156 ? -13.204 56.690 54.332 1.00 121.25 694 ILE C N 1
ATOM 4069 C CA . ILE C 1 156 ? -13.740 55.719 53.381 1.00 120.43 694 ILE C CA 1
ATOM 4070 C C . ILE C 1 156 ? -14.612 54.682 54.096 1.00 119.49 694 ILE C C 1
ATOM 4071 O O . ILE C 1 156 ? -14.377 53.478 53.995 1.00 118.22 694 ILE C O 1
ATOM 4076 N N . LYS C 1 157 ? -15.612 55.164 54.831 1.00 97.48 695 LYS C N 1
ATOM 4077 C CA . LYS C 1 157 ? -16.604 54.292 55.454 1.00 93.64 695 LYS C CA 1
ATOM 4078 C C . LYS C 1 157 ? -17.409 53.602 54.363 1.00 96.46 695 LYS C C 1
ATOM 4079 O O . LYS C 1 157 ? -18.184 54.242 53.653 1.00 107.49 695 LYS C O 1
ATOM 4082 N N . THR C 1 158 ? -17.218 52.296 54.233 1.00 77.74 696 THR C N 1
ATOM 4083 C CA . THR C 1 158 ? -17.947 51.498 53.259 1.00 74.78 696 THR C CA 1
ATOM 4084 C C . THR C 1 158 ? -19.455 51.776 53.309 1.00 91.20 696 THR C C 1
ATOM 4085 O O . THR C 1 158 ? -20.041 51.883 54.391 1.00 95.47 696 THR C O 1
ATOM 4089 N N . ASN C 1 159 ? -20.076 51.893 52.135 1.00 91.22 697 ASN C N 1
ATOM 4090 C CA . ASN C 1 159 ? -21.498 52.222 52.046 1.00 98.43 697 ASN C CA 1
ATOM 4091 C C . ASN C 1 159 ? -22.408 51.034 51.727 1.00 90.27 697 ASN C C 1
ATOM 4092 O O . ASN C 1 159 ? -23.551 51.218 51.289 1.00 92.37 697 ASN C O 1
ATOM 4097 N N . ALA C 1 160 ? -21.903 49.824 51.962 1.00 105.67 698 ALA C N 1
ATOM 4098 C CA . ALA C 1 160 ? -22.689 48.604 51.774 1.00 100.46 698 ALA C CA 1
ATOM 4099 C C . ALA C 1 160 ? -21.893 47.351 52.139 1.00 87.25 698 ALA C C 1
ATOM 4100 O O . ALA C 1 160 ? -20.673 47.398 52.254 1.00 87.34 698 ALA C O 1
ATOM 4102 N N . ASN C 1 161 ? -22.590 46.231 52.315 1.00 90.15 699 ASN C N 1
ATOM 4103 C CA . ASN C 1 161 ? -21.940 44.956 52.608 1.00 81.78 699 ASN C CA 1
ATOM 4104 C C . ASN C 1 161 ? -21.600 44.161 51.338 1.00 76.29 699 ASN C C 1
ATOM 4105 O O . ASN C 1 161 ? -22.284 44.285 50.323 1.00 71.57 699 ASN C O 1
ATOM 4108 N N . VAL C 1 162 ? -20.544 43.352 51.390 1.00 59.69 700 VAL C N 1
ATOM 4109 C CA . VAL C 1 162 ? -20.256 42.406 50.315 1.00 58.62 700 VAL C CA 1
ATOM 4110 C C . VAL C 1 162 ? -20.084 40.987 50.863 1.00 68.75 700 VAL C C 1
ATOM 4111 O O . VAL C 1 162 ? -19.272 40.752 51.759 1.00 74.33 700 VAL C O 1
ATOM 4115 N N . LYS C 1 163 ? -20.857 40.046 50.323 1.00 64.37 701 LYS C N 1
ATOM 4116 C CA . LYS C 1 163 ? -20.826 38.663 50.795 1.00 69.69 701 LYS C CA 1
ATOM 4117 C C . LYS C 1 163 ? -20.649 37.645 49.671 1.00 74.68 701 LYS C C 1
ATOM 4118 O O . LYS C 1 163 ? -21.349 37.692 48.659 1.00 79.18 701 LYS C O 1
ATOM 4124 N N . ALA C 1 164 ? -19.714 36.719 49.860 1.00 61.90 702 ALA C N 1
ATOM 4125 C CA . ALA C 1 164 ? -19.555 35.616 48.925 1.00 67.49 702 ALA C CA 1
ATOM 4126 C C . ALA C 1 164 ? -20.806 34.741 48.941 1.00 80.97 702 ALA C C 1
ATOM 4127 O O . ALA C 1 164 ? -21.194 34.228 49.988 1.00 94.21 702 ALA C O 1
ATOM 4129 N N . LEU C 1 165 ? -21.445 34.592 47.783 1.00 83.28 703 LEU C N 1
ATOM 4130 C CA . LEU C 1 165 ? -22.565 33.669 47.630 1.00 89.75 703 LEU C CA 1
ATOM 4131 C C . LEU C 1 165 ? -22.020 32.257 47.478 1.00 113.54 703 LEU C C 1
ATOM 4132 O O . LEU C 1 165 ? -22.559 31.293 48.019 1.00 134.33 703 LEU C O 1
ATOM 4137 N N . THR C 1 166 ? -20.936 32.162 46.722 1.00 99.86 704 THR C N 1
ATOM 4138 C CA . THR C 1 166 ? -20.299 30.903 46.374 1.00 102.64 704 THR C CA 1
ATOM 4139 C C . THR C 1 166 ? -18.904 30.936 46.981 1.00 82.18 704 THR C C 1
ATOM 4140 O O . THR C 1 166 ? -18.525 31.940 47.574 1.00 74.00 704 THR C O 1
ATOM 4144 N N . TYR C 1 167 ? -18.155 29.842 46.870 1.00 90.18 705 TYR C N 1
ATOM 4145 C CA . TYR C 1 167 ? -16.729 29.869 47.186 1.00 80.64 705 TYR C CA 1
ATOM 4146 C C . TYR C 1 167 ? -16.021 30.792 46.195 1.00 71.56 705 TYR C C 1
ATOM 4147 O O . TYR C 1 167 ? -16.229 30.682 44.988 1.00 74.68 705 TYR C O 1
ATOM 4156 N N . CYS C 1 168 ? -15.197 31.704 46.706 1.00 81.40 706 CYS C N 1
ATOM 4157 C CA . CYS C 1 168 ? -14.591 32.733 45.868 1.00 70.51 706 CYS C CA 1
ATOM 4158 C C . CYS C 1 168 ? -13.102 32.912 46.142 1.00 56.09 706 CYS C C 1
ATOM 4159 O O . CYS C 1 168 ? -12.670 32.964 47.303 1.00 49.84 706 CYS C O 1
ATOM 4162 N N . 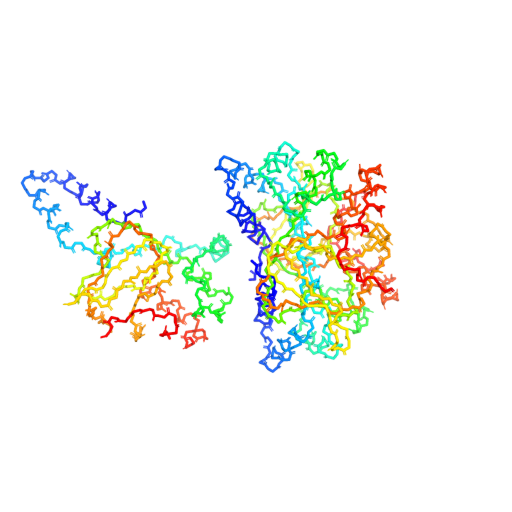ASP C 1 169 ? -12.331 33.019 45.062 1.00 61.92 707 ASP C N 1
ATOM 4163 C CA . ASP C 1 169 ? -10.934 33.431 45.123 1.00 53.05 707 ASP C CA 1
ATOM 4164 C C . ASP C 1 169 ? -10.862 34.935 44.892 1.00 47.18 707 ASP C C 1
ATOM 4165 O O . ASP C 1 169 ? -11.530 35.459 43.994 1.00 48.74 707 ASP C O 1
ATOM 4167 N N . LEU C 1 170 ? -10.056 35.628 45.692 1.00 48.51 708 LEU C N 1
ATOM 4168 C CA . LEU C 1 170 ? -9.881 37.069 45.513 1.00 51.03 708 LEU C CA 1
ATOM 4169 C C . LEU C 1 170 ? -8.432 37.530 45.640 1.00 44.12 708 LEU C C 1
ATOM 4170 O O . LEU C 1 170 ? -7.633 36.921 46.353 1.00 43.90 708 LEU C O 1
ATOM 4175 N N . GLN C 1 171 ? -8.112 38.610 44.935 1.00 41.76 709 GLN C N 1
ATOM 4176 C CA . GLN C 1 171 ? -6.865 39.333 45.120 1.00 41.42 709 GLN C CA 1
ATOM 4177 C C . GLN C 1 171 ? -7.206 40.715 45.667 1.00 41.84 709 GLN C C 1
ATOM 4178 O O . GLN C 1 171 ? -8.303 41.224 45.426 1.00 51.65 709 GLN C O 1
ATOM 4184 N N . TYR C 1 172 ? -6.283 41.311 46.414 1.00 35.98 710 TYR C N 1
ATOM 4185 C CA . TYR C 1 172 ? -6.487 42.646 46.975 1.00 43.31 710 TYR C CA 1
ATOM 4186 C C . TYR C 1 172 ? -5.147 43.331 47.255 1.00 41.48 710 TYR C C 1
ATOM 4187 O O . TYR C 1 172 ? -4.102 42.682 47.287 1.00 37.38 710 TYR C O 1
ATOM 4196 N N . ILE C 1 173 ? -5.189 44.652 47.416 1.00 46.04 711 ILE C N 1
ATOM 4197 C CA . ILE C 1 173 ? -4.019 45.438 47.784 1.00 51.29 711 ILE C CA 1
ATOM 4198 C C . ILE C 1 173 ? -4.490 46.417 48.837 1.00 56.00 711 ILE C C 1
ATOM 4199 O O . ILE C 1 173 ? -5.521 47.076 48.651 1.00 52.96 711 ILE C O 1
ATOM 4204 N N . SER C 1 174 ? -3.761 46.502 49.946 1.00 50.97 712 SER C N 1
ATOM 4205 C CA . SER C 1 174 ? -4.099 47.462 50.991 1.00 54.63 712 SER C CA 1
ATOM 4206 C C . SER C 1 174 ? -3.892 48.867 50.446 1.00 57.28 712 SER C C 1
ATOM 4207 O O . SER C 1 174 ? -3.144 49.060 49.472 1.00 52.87 712 SER C O 1
ATOM 4210 N N . LEU C 1 175 ? -4.567 49.839 51.058 1.00 48.27 713 LEU C N 1
ATOM 4211 C CA . LEU C 1 175 ? -4.415 51.239 50.672 1.00 66.23 713 LEU C CA 1
ATOM 4212 C C . LEU C 1 175 ? -3.042 51.790 51.079 1.00 77.26 713 LEU C C 1
ATOM 4213 O O . LEU C 1 175 ? -2.478 52.638 50.386 1.00 89.10 713 LEU C O 1
ATOM 4218 N N . LYS C 1 176 ? -2.502 51.305 52.194 1.00 66.71 714 LYS C N 1
ATOM 4219 C CA . LYS C 1 176 ? -1.159 51.707 52.607 1.00 72.87 714 LYS C CA 1
ATOM 4220 C C . LYS C 1 176 ? -0.140 51.288 51.551 1.00 64.24 714 LYS C C 1
ATOM 4221 O O . LYS C 1 176 ? 0.624 52.120 51.046 1.00 79.88 714 LYS C O 1
ATOM 4223 N N . GLY C 1 177 ? -0.133 49.996 51.221 1.00 57.73 715 GLY C N 1
ATOM 4224 C CA . GLY C 1 177 ? 0.747 49.480 50.188 1.00 54.34 715 GLY C CA 1
ATOM 4225 C C . GLY C 1 177 ? 0.570 50.246 48.888 1.00 72.08 715 GLY C C 1
ATOM 4226 O O . GLY C 1 177 ? 1.539 50.699 48.276 1.00 81.65 715 GLY C O 1
ATOM 4227 N N . LEU C 1 178 ? -0.686 50.396 48.478 1.00 56.69 716 LEU C N 1
ATOM 4228 C CA . LEU C 1 178 ? -1.041 51.116 47.254 1.00 64.20 716 LEU C CA 1
ATOM 4229 C C . LEU C 1 178 ? -0.544 52.553 47.284 1.00 86.38 716 LEU C C 1
ATOM 4230 O O . LEU C 1 178 ? 0.130 53.003 46.359 1.00 89.49 716 LEU C O 1
ATOM 4235 N N . ARG C 1 179 ? -0.889 53.274 48.347 1.00 77.70 717 ARG C N 1
ATOM 4236 C CA . ARG C 1 179 ? -0.439 54.653 48.509 1.00 82.38 717 ARG C CA 1
ATOM 4237 C C . ARG C 1 179 ? 1.084 54.728 48.423 1.00 73.26 717 ARG C C 1
ATOM 4238 O O . ARG C 1 179 ? 1.625 55.379 47.537 1.00 71.27 717 ARG C O 1
ATOM 4242 N N . GLU C 1 180 ? 1.766 54.047 49.338 1.00 72.31 718 GLU C N 1
ATOM 4243 C CA . GLU C 1 180 ? 3.227 53.991 49.338 1.00 72.71 718 GLU C CA 1
ATOM 4244 C C . GLU C 1 180 ? 3.802 53.855 47.925 1.00 77.17 718 GLU C C 1
ATOM 4245 O O . GLU C 1 180 ? 4.711 54.595 47.541 1.00 79.19 718 GLU C O 1
ATOM 4247 N N . VAL C 1 181 ? 3.263 52.910 47.156 1.00 79.83 719 VAL C N 1
ATOM 4248 C CA . VAL C 1 181 ? 3.694 52.687 45.776 1.00 77.54 719 VAL C CA 1
ATOM 4249 C C . VAL C 1 181 ? 3.475 53.913 44.889 1.00 83.60 719 VAL C C 1
ATOM 4250 O O . VAL C 1 181 ? 4.404 54.389 44.238 1.00 86.02 719 VAL C O 1
ATOM 4254 N N . LEU C 1 182 ? 2.241 54.409 44.861 1.00 76.45 720 LEU C N 1
ATOM 4255 C CA . LEU C 1 182 ? 1.876 55.544 44.015 1.00 78.39 720 LEU C CA 1
ATOM 4256 C C . LEU C 1 182 ? 2.792 56.751 44.239 1.00 84.09 720 LEU C C 1
ATOM 4257 O O . LEU C 1 182 ? 3.095 57.498 43.303 1.00 84.01 720 LEU C O 1
ATOM 4259 N N . ARG C 1 183 ? 3.230 56.939 45.481 1.00 105.58 721 ARG C N 1
ATOM 4260 C CA . ARG C 1 183 ? 4.183 57.998 45.802 1.00 107.70 721 ARG C CA 1
ATOM 4261 C C . ARG C 1 183 ? 5.467 57.805 44.996 1.00 117.70 721 ARG C C 1
ATOM 4262 O O . ARG C 1 183 ? 6.030 58.760 44.459 1.00 124.19 721 ARG C O 1
ATOM 4264 N N . LEU C 1 184 ? 5.908 56.553 44.902 1.00 89.44 722 LEU C N 1
ATOM 4265 C CA . LEU C 1 184 ? 7.132 56.198 44.187 1.00 100.90 722 LEU C CA 1
ATOM 4266 C C . LEU C 1 184 ? 6.998 56.326 42.665 1.00 110.38 722 LEU C C 1
ATOM 4267 O O . LEU C 1 184 ? 7.999 56.351 41.951 1.00 122.67 722 LEU C O 1
ATOM 4269 N N . TYR C 1 185 ? 5.766 56.407 42.1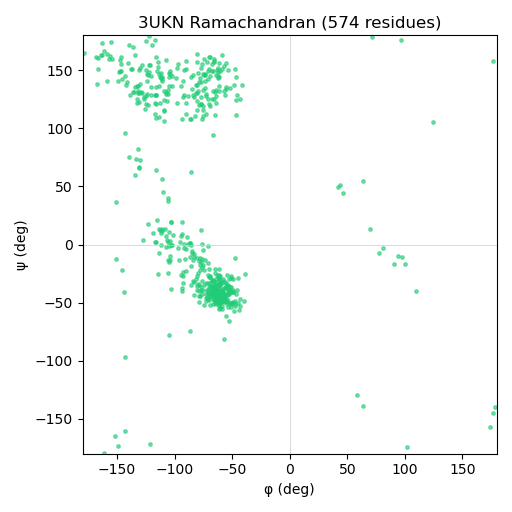73 1.00 109.29 723 TYR C N 1
ATOM 4270 C CA . TYR C 1 185 ? 5.520 56.505 40.735 1.00 117.36 723 TYR C CA 1
ATOM 4271 C C . TYR C 1 185 ? 4.492 57.586 40.405 1.00 112.89 723 TYR C C 1
ATOM 4272 O O . TYR C 1 185 ? 3.454 57.297 39.806 1.00 108.35 723 TYR C O 1
ATOM 4281 N N . PRO C 1 186 ? 4.784 58.842 40.782 1.00 113.83 724 PRO C N 1
ATOM 4282 C CA . PRO C 1 186 ? 3.829 59.936 40.574 1.00 110.73 724 PRO C CA 1
ATOM 4283 C C . PRO C 1 186 ? 3.398 60.022 39.116 1.00 114.33 724 PRO C C 1
ATOM 4284 O O . PRO C 1 186 ? 2.300 60.496 38.820 1.00 111.00 724 PRO C O 1
ATOM 4288 N N . GLU C 1 187 ? 4.263 59.559 38.220 1.00 125.40 725 GLU C N 1
ATOM 4289 C CA . GLU C 1 187 ? 3.935 59.493 36.804 1.00 128.78 725 GLU C CA 1
ATOM 4290 C C . GLU C 1 187 ? 2.621 58.744 36.612 1.00 119.10 725 GLU C C 1
ATOM 4291 O O . GLU C 1 187 ? 1.621 59.325 36.190 1.00 114.32 725 GLU C O 1
ATOM 4293 N N . TYR C 1 188 ? 2.626 57.454 36.937 1.00 111.91 726 TYR C N 1
ATOM 4294 C CA . TYR C 1 188 ? 1.432 56.626 36.793 1.00 104.72 726 TYR C CA 1
ATOM 4295 C C . TYR C 1 188 ? 0.386 56.919 37.870 1.00 96.15 726 TYR C C 1
ATOM 4296 O O . TYR C 1 188 ? -0.800 56.638 37.683 1.00 94.17 726 TYR C O 1
ATOM 4305 N N . ALA C 1 189 ? 0.830 57.482 38.992 1.00 93.10 727 ALA C N 1
ATOM 4306 C CA . ALA C 1 189 ? -0.068 57.816 40.098 1.00 87.90 727 ALA C CA 1
ATOM 4307 C C . ALA C 1 189 ? -1.252 58.676 39.648 1.00 88.19 727 ALA C C 1
ATOM 4308 O O . ALA C 1 189 ? -2.413 58.333 39.891 1.00 80.01 727 ALA C O 1
ATOM 4310 N N . GLN C 1 190 ? -0.955 59.795 38.996 1.00 103.01 728 GLN C N 1
ATOM 4311 C CA . GLN C 1 190 ? -2.003 60.680 38.505 1.00 114.20 728 GLN C CA 1
ATOM 4312 C C . GLN C 1 190 ? -2.966 59.942 37.576 1.00 118.97 728 GLN C C 1
ATOM 4313 O O . GLN C 1 190 ? -4.185 60.085 37.689 1.00 123.77 728 GLN C O 1
ATOM 4319 N N . LYS C 1 191 ? -2.411 59.150 36.666 1.00 110.62 729 LYS C N 1
ATOM 4320 C CA . LYS C 1 191 ? -3.211 58.370 35.724 1.00 117.91 729 LYS C CA 1
ATOM 4321 C C . LYS C 1 191 ? -3.843 57.149 36.398 1.00 120.40 729 LYS C C 1
ATOM 4322 O O . LYS C 1 191 ? -5.068 57.019 36.458 1.00 129.50 729 LYS C O 1
ATOM 4327 N N . ILE C 1 196 ? -10.205 56.036 37.755 1.00 103.69 734 ILE C N 1
ATOM 4328 C CA . ILE C 1 196 ? -10.359 54.835 38.567 1.00 93.49 734 ILE C CA 1
ATOM 4329 C C . ILE C 1 196 ? -11.624 54.064 38.193 1.00 82.50 734 ILE C C 1
ATOM 4330 O O . ILE C 1 196 ? -11.611 52.827 38.121 1.00 55.92 734 ILE C O 1
ATOM 4332 N N . GLN C 1 197 ? -12.704 54.804 37.943 1.00 97.83 735 GLN C N 1
ATOM 4333 C CA . GLN C 1 197 ? -14.021 54.217 37.690 1.00 100.12 735 GLN C CA 1
ATOM 4334 C C . GLN C 1 197 ? -14.185 53.630 36.287 1.00 108.07 735 GLN C C 1
ATOM 4335 O O . GLN C 1 197 ? -15.300 53.318 35.874 1.00 103.16 735 GLN C O 1
ATOM 4337 N N . HIS C 1 198 ? -13.080 53.478 35.562 1.00 129.64 736 HIS C N 1
ATOM 4338 C CA . HIS C 1 198 ? -13.124 52.914 34.214 1.00 139.25 736 HIS C CA 1
ATOM 4339 C C . HIS C 1 198 ? -13.107 51.388 34.247 1.00 127.07 736 HIS C C 1
ATOM 4340 O O . HIS C 1 198 ? -13.683 50.730 33.379 1.00 131.21 736 HIS C O 1
ATOM 4342 N N . ASP C 1 199 ? -12.439 50.830 35.251 1.00 146.63 737 ASP C N 1
ATOM 4343 C CA . ASP C 1 199 ? -12.421 49.386 35.449 1.00 130.97 737 ASP C CA 1
ATOM 4344 C C . ASP C 1 199 ? -13.036 49.038 36.803 1.00 107.76 737 ASP C C 1
ATOM 4345 O O . ASP C 1 199 ? -12.966 47.893 37.253 1.00 98.47 737 ASP C O 1
ATOM 4347 N N . LEU C 1 200 ? -13.649 50.040 37.431 1.00 90.14 738 LEU C N 1
ATOM 4348 C CA . LEU C 1 200 ? -14.187 49.923 38.782 1.00 71.37 738 LEU C CA 1
ATOM 4349 C C . LEU C 1 200 ? -15.663 49.541 38.758 1.00 66.58 738 LEU C C 1
ATOM 4350 O O . LEU C 1 200 ? -16.519 50.360 38.417 1.00 76.35 738 LEU C O 1
ATOM 4355 N N . THR C 1 201 ? -15.953 48.296 39.130 1.00 66.27 739 THR C N 1
ATOM 4356 C CA . THR C 1 201 ? -17.306 47.746 39.038 1.00 68.71 739 THR C CA 1
ATOM 4357 C C . THR C 1 201 ? -18.265 48.268 40.106 1.00 64.75 739 THR C C 1
ATOM 4358 O O . THR C 1 201 ? -19.461 48.419 39.853 1.00 65.54 739 THR C O 1
ATOM 4362 N N . TYR C 1 202 ? -17.743 48.520 41.303 1.00 98.39 740 TYR C N 1
ATOM 4363 C CA . TYR C 1 202 ? -18.575 49.018 42.391 1.00 95.80 740 TYR C CA 1
ATOM 4364 C C . TYR C 1 202 ? -17.850 50.040 43.275 1.00 99.71 740 TYR C C 1
ATOM 4365 O O . TYR C 1 202 ? -16.643 49.932 43.510 1.00 92.41 740 TYR C O 1
ATOM 4374 N N . ASN C 1 203 ? -18.604 51.027 43.755 1.00 86.35 741 ASN C N 1
ATOM 4375 C CA . ASN C 1 203 ? -18.060 52.120 44.557 1.00 97.77 741 ASN C CA 1
ATOM 4376 C C . ASN C 1 203 ? -18.704 52.183 45.950 1.00 96.96 741 ASN C C 1
ATOM 4377 O O . ASN C 1 203 ? -19.936 52.196 46.076 1.00 99.75 741 ASN C O 1
ATOM 4382 N N . LEU C 1 204 ? -17.867 52.229 46.987 1.00 127.83 742 LEU C N 1
ATOM 4383 C CA . LEU C 1 204 ? -18.337 52.196 48.373 1.00 122.55 742 LEU C CA 1
ATOM 4384 C C . LEU C 1 204 ? -18.279 53.554 49.071 1.00 146.67 742 LEU C C 1
ATOM 4385 O O . LEU C 1 204 ? -18.662 53.674 50.235 1.00 141.19 742 LEU C O 1
ATOM 4390 N N . ARG C 1 205 ? -17.792 54.571 48.369 1.00 105.21 743 ARG C N 1
ATOM 4391 C CA . ARG C 1 205 ? -17.709 55.913 48.936 1.00 134.93 743 ARG C CA 1
ATOM 4392 C C . ARG C 1 205 ? -19.047 56.637 48.831 1.00 152.58 743 ARG C C 1
ATOM 4393 O O . ARG C 1 205 ? -19.597 57.100 49.830 1.00 168.66 743 ARG C O 1
#

Sequence (580 aa):
RSLYHTRTKDLKDFIRVHRLPKALAQRMLECFQTTWSVNNGIDVSELLKDFPDELRADIAMHLNKELLQLPLFESASRGCLRSLSLIIKTSFCAPGEFLIRQGDALQAIYFVCSGSMEVLKDNTVLAILGKGDLIGSDSLTKEQVIKTNANVKALTYCDLQYISLKGLREVLRLYPEYAQKFVSEIQHDLTYNLRERRSLYHTRTKDLKDFIRVHRLPKALAQRMLECFQTTWSVNNGIDVSELLKDFPDELRADIAMHLNKELLQLPLFESASRGCLRSLSLIIKTSFCAPGEFLIRQGDALQAIYFVCSGSMEVLKDNTVLAILGKGDLIGSDSLTKEQVIKTNANVKALTYCDLQYISLKGLREVLRLYPEYAQKFVSEIQHDLTYNLREGRSLYHTRTKDLKDFIRVHRLPKALAQRMLECFQTTWSVNNGIDVSELLKDFPDELRADIAMHLNKELLQLPLFESASRGCLRSLSLIIKTSFCAPGEFLIRQGDALQAIYFVCSGSMEVLKVLAILGKGDLIGSDSLTQVIKTNANVKALTYCDLQYISLKGLREVLRLYPEYAQKIQHDLTYNLR

GO terms:
  GO:0042802 identical protein binding (F, IPI)

Solvent-accessible surface area: 27951 Å² total; per-residue (Å²): 84,27,18,54,117,72,29,25,49,51,0,69,55,42,14,78,80,39,106,12,66,178,74,8,14,91,107,0,42,94,15,14,103,96,42,17,0,0,0,60,8,19,47,61,58,69,45,2,97,71,11,71,119,68,7,49,27,40,0,5,108,92,22,119,19,77,0,23,112,25,95,7,4,154,70,13,59,167,34,0,52,58,25,0,10,17,24,12,41,75,2,42,0,31,65,42,22,38,0,0,56,75,53,33,41,7,77,0,0,0,12,0,16,51,25,28,0,28,0,27,96,110,147,78,77,86,26,105,4,21,168,33,29,1,0,0,0,59,50,1,58,49,149,137,115,5,45,1,24,0,30,0,46,1,77,63,161,3,61,0,8,3,0,17,7,134,5,0,40,83,12,4,124,133,58,85,150,17,12,126,69,1,61,64,74,1,74,150,25,26,67,33,61,0,67,156,78,63,2,21,39,8,68,16,10,52,68,0,94,67,32,18,157,85,47,137,16,59,81,70,9,15,120,91,0,53,101,16,13,113,95,35,24,2,1,0,62,26,19,55,78,31,64,39,6,112,73,9,75,122,72,10,41,26,47,0,6,124,90,22,82,29,79,0,24,119,27,94,3,4,156,55,11,60,172,30,0,48,55,22,0,10,17,20,15,43,46,2,77,3,18,64,42,18,42,0,0,56,82,53,35,34,8,77,0,0,0,12,0,22,51,22,39,0,24,0,29,58,83,105,81,82,81,32,115,1,21,149,32,31,0,0,0,0,28,30,4,47,162,43,85,116,13,45,0,16,0,27,0,46,2,72,64,70,3,45,1,9,2,0,20,6,158,10,0,58,59,10,5,150,100,63,90,146,9,16,137,103,2,68,81,63,1,110,148,26,23,66,35,49,0,105,114,100,127,32,15,65,53,69,68,28,67,70,37,118,71,95,19,168,89,104,91,47,86,70,58,61,18,106,146,39,45,83,78,39,90,103,73,17,0,1,1,88,10,23,52,121,66,101,157,43,55,141,76,93,119,41,61,50,40,30,48,6,38,65,64,90,44,78,0,20,131,19,89,37,17,116,49,1,23,52,35,1,55,30,30,3,8,30,26,12,38,76,3,38,2,38,58,50,19,45,1,0,59,106,40,31,51,7,71,0,14,0,13,0,17,48,25,32,0,37,0,32,100,129,82,35,110,3,22,153,49,26,3,0,0,2,59,68,44,133,105,77,12,82,4,63,0,23,0,54,2,75,66,153,3,43,3,10,3,0,24,18,73,12,31,76,70,19,36,81,74,55,89,84,29,45,174,101,70,81,105,21,27,72,41,60,0,94